Protein AF-A0A2E0LBB8-F1 (afdb_monomer)

Structure (mmCIF, N/CA/C/O backbone):
data_AF-A0A2E0LBB8-F1
#
_entry.id   AF-A0A2E0LBB8-F1
#
loop_
_atom_site.group_PDB
_atom_site.id
_atom_site.type_symbol
_atom_site.label_atom_id
_atom_site.label_alt_id
_atom_site.label_comp_id
_atom_site.label_asym_id
_atom_site.label_entity_id
_atom_site.label_seq_id
_atom_site.pdbx_PDB_ins_code
_atom_site.Cartn_x
_atom_site.Cartn_y
_atom_site.Cartn_z
_atom_site.occupancy
_atom_site.B_iso_or_equiv
_atom_site.auth_seq_id
_atom_site.auth_comp_id
_atom_site.auth_asym_id
_atom_site.auth_atom_id
_atom_site.pdbx_PDB_model_num
ATOM 1 N N . MET A 1 1 ? -30.501 -28.446 -10.537 1.00 73.19 1 MET A N 1
ATOM 2 C CA . MET A 1 1 ? -29.849 -28.606 -11.856 1.00 73.19 1 MET A CA 1
ATOM 3 C C . MET A 1 1 ? -30.154 -30.022 -12.283 1.00 73.19 1 MET A C 1
ATOM 5 O O . MET A 1 1 ? -29.964 -30.903 -11.451 1.00 73.19 1 MET A O 1
ATOM 9 N N . SER A 1 2 ? -30.719 -30.233 -13.470 1.00 83.50 2 SER A N 1
ATOM 10 C CA . SER A 1 2 ? -31.003 -31.599 -13.924 1.00 83.50 2 SER A CA 1
ATOM 11 C C . SER A 1 2 ? -29.688 -32.346 -14.205 1.00 83.50 2 SER A C 1
ATOM 13 O O . SER A 1 2 ? -28.678 -31.696 -14.499 1.00 83.50 2 SER A O 1
ATOM 15 N N . PRO A 1 3 ? -29.661 -33.687 -14.127 1.00 79.06 3 PRO A N 1
ATOM 16 C CA . PRO A 1 3 ? -28.480 -34.475 -14.491 1.00 79.06 3 PRO A CA 1
ATOM 17 C C . PRO A 1 3 ? -27.941 -34.145 -15.893 1.00 79.06 3 PRO A C 1
ATOM 19 O O . PRO A 1 3 ? -26.731 -34.090 -16.101 1.00 79.06 3 PRO A O 1
ATOM 22 N N . GLU A 1 4 ? -28.832 -33.829 -16.834 1.00 82.12 4 GLU A N 1
ATOM 23 C CA . GLU A 1 4 ? -28.487 -33.430 -18.204 1.00 82.12 4 GLU A CA 1
ATOM 24 C C . GLU A 1 4 ? -27.751 -32.083 -18.255 1.00 82.12 4 GLU A C 1
ATOM 26 O O . GLU A 1 4 ? -26.748 -31.957 -18.955 1.00 82.12 4 GLU A O 1
ATOM 31 N N . GLN A 1 5 ? -28.170 -31.100 -17.450 1.00 76.31 5 GLN A N 1
ATOM 32 C CA . GLN A 1 5 ? -27.482 -29.808 -17.332 1.00 76.31 5 GLN A CA 1
ATOM 33 C C . GLN A 1 5 ? -26.089 -29.948 -16.697 1.00 76.31 5 GLN A C 1
ATOM 35 O O . GLN A 1 5 ? -25.152 -29.265 -17.110 1.00 76.31 5 GLN A O 1
ATOM 40 N N . VAL A 1 6 ? -25.935 -30.846 -15.716 1.00 70.25 6 VAL A N 1
ATOM 41 C CA . VAL A 1 6 ? -24.634 -31.144 -15.088 1.00 70.25 6 VAL A CA 1
ATOM 42 C C . VAL A 1 6 ? -23.683 -31.751 -16.118 1.00 70.25 6 VAL A C 1
ATOM 44 O O . VAL A 1 6 ? -22.555 -31.285 -16.257 1.00 70.25 6 VAL A O 1
ATOM 47 N N . LEU A 1 7 ? -24.154 -32.736 -16.888 1.00 75.50 7 LEU A N 1
ATOM 48 C CA . LEU A 1 7 ? -23.384 -33.378 -17.954 1.00 75.50 7 LEU A CA 1
ATOM 49 C C . LEU A 1 7 ? -22.995 -32.399 -19.066 1.00 75.50 7 LEU A C 1
ATOM 51 O O . LEU A 1 7 ? -21.873 -32.461 -19.567 1.00 75.50 7 LEU A O 1
ATOM 55 N N . GLN A 1 8 ? -23.884 -31.479 -19.441 1.00 83.00 8 GLN A N 1
ATOM 56 C CA . GLN A 1 8 ? -23.586 -30.462 -20.449 1.00 83.00 8 GLN A CA 1
ATOM 57 C C . GLN A 1 8 ? -22.493 -29.494 -19.973 1.00 83.00 8 GLN A C 1
ATOM 59 O O . GLN A 1 8 ? -21.519 -29.272 -20.693 1.00 83.00 8 GLN A O 1
ATOM 64 N N . LEU A 1 9 ? -22.594 -28.992 -18.738 1.00 68.19 9 LEU A N 1
ATOM 65 C CA . LEU A 1 9 ? -21.569 -28.126 -18.142 1.00 68.19 9 LEU A CA 1
ATOM 66 C C . LEU A 1 9 ? -20.240 -28.859 -17.936 1.00 68.19 9 LEU A C 1
ATOM 68 O O . LEU A 1 9 ? -19.176 -28.273 -18.121 1.00 68.19 9 LEU A O 1
ATOM 72 N N . GLN A 1 10 ? -20.289 -30.150 -17.606 1.00 77.12 10 GLN A N 1
ATOM 73 C CA . GLN A 1 10 ? -19.104 -30.987 -17.445 1.00 77.12 10 GLN A CA 1
ATOM 74 C C . GLN A 1 10 ? -18.358 -31.161 -18.770 1.00 77.12 10 GLN A C 1
ATOM 76 O O . GLN A 1 10 ? -17.131 -31.089 -18.795 1.00 77.12 10 GLN A O 1
ATOM 81 N N . ARG A 1 11 ? -19.090 -31.322 -19.881 1.00 76.50 11 ARG A N 1
ATOM 82 C CA . ARG A 1 11 ? -18.505 -31.377 -21.228 1.00 76.50 11 ARG A CA 1
ATOM 83 C C . ARG A 1 11 ? -17.937 -30.030 -21.677 1.00 76.50 11 ARG A C 1
ATOM 85 O O . ARG A 1 11 ? -16.916 -30.018 -22.351 1.00 76.50 11 ARG A O 1
ATOM 92 N N . GLN A 1 12 ? -18.578 -28.917 -21.317 1.00 78.69 12 GLN A N 1
ATOM 93 C CA . GLN A 1 12 ? -18.161 -27.579 -21.757 1.00 78.69 12 GLN A CA 1
ATOM 94 C C . GLN A 1 12 ? -17.001 -26.991 -20.946 1.00 78.69 12 GLN A C 1
ATOM 96 O O . GLN A 1 12 ? -16.165 -26.286 -21.502 1.00 78.69 12 GLN A O 1
ATOM 101 N N . HIS A 1 13 ? -16.943 -27.263 -19.642 1.00 77.81 13 HIS A N 1
ATOM 102 C CA . HIS A 1 13 ? -16.038 -26.561 -18.724 1.00 77.81 13 HIS A CA 1
ATOM 103 C C . HIS A 1 13 ? -15.197 -27.498 -17.845 1.00 77.81 13 HIS A C 1
ATOM 105 O O . HIS A 1 13 ? -14.387 -27.039 -17.039 1.00 77.81 13 HIS A O 1
ATOM 111 N N . GLY A 1 14 ? -15.362 -28.813 -18.002 1.00 74.31 14 GLY A N 1
ATOM 112 C CA . GLY A 1 14 ? -14.612 -29.825 -17.269 1.00 74.31 14 GLY A CA 1
ATOM 113 C C . GLY A 1 14 ? -15.113 -30.070 -15.842 1.00 74.31 14 GLY A C 1
ATOM 114 O O . GLY A 1 14 ? -15.849 -29.285 -15.238 1.00 74.31 14 GLY A O 1
ATOM 115 N N . ASN A 1 15 ? -14.680 -31.197 -15.271 1.00 71.69 15 ASN A N 1
ATOM 116 C CA . ASN A 1 15 ? -15.158 -31.689 -13.973 1.00 71.69 15 ASN A CA 1
ATOM 117 C C . ASN A 1 15 ? -14.878 -30.714 -12.818 1.00 71.69 15 ASN A C 1
ATOM 119 O O . ASN A 1 15 ? -15.678 -30.621 -11.892 1.00 71.69 15 ASN A O 1
ATOM 123 N N . GLN A 1 16 ? -13.768 -29.969 -12.869 1.00 60.62 16 GLN A N 1
ATOM 124 C CA . GLN A 1 16 ? -13.381 -29.032 -11.805 1.00 60.62 16 GLN A CA 1
ATOM 125 C C . GLN A 1 16 ? -14.339 -27.838 -11.695 1.00 60.62 16 GLN A C 1
ATOM 127 O O . GLN A 1 16 ? -14.669 -27.416 -10.588 1.00 60.62 16 GLN A O 1
ATOM 132 N N . PHE A 1 17 ? -14.851 -27.343 -12.825 1.00 71.50 17 PHE A N 1
ATOM 133 C CA . PHE A 1 17 ? -15.840 -26.265 -12.860 1.00 71.50 17 PHE A CA 1
ATOM 134 C C . PHE A 1 17 ? -17.205 -26.716 -12.324 1.00 71.50 17 PHE A C 1
ATOM 136 O O . PHE A 1 17 ? -17.860 -26.012 -11.560 1.00 71.50 17 PHE A O 1
ATOM 143 N N . VAL A 1 18 ? -17.629 -27.934 -12.665 1.00 68.50 18 VAL A N 1
ATOM 144 C CA . VAL A 1 18 ? -18.885 -28.495 -12.144 1.00 68.50 18 VAL A CA 1
ATOM 145 C C . VAL A 1 18 ? -18.787 -28.773 -10.644 1.00 68.50 18 VAL A C 1
ATOM 147 O O . VAL A 1 18 ? -19.719 -28.476 -9.898 1.00 68.50 18 VAL A O 1
ATOM 150 N N . LEU A 1 19 ? -17.641 -29.270 -10.170 1.00 60.59 19 LEU A N 1
ATOM 151 C CA . LEU A 1 19 ? -17.396 -29.489 -8.744 1.00 60.59 19 LEU A CA 1
ATOM 152 C C . LEU A 1 19 ? -17.356 -28.179 -7.945 1.00 60.59 19 LEU A C 1
ATOM 154 O O . LEU A 1 19 ? -17.833 -28.164 -6.810 1.00 60.59 19 LEU A O 1
ATOM 158 N N . SER A 1 20 ? -16.845 -27.078 -8.507 1.00 60.09 20 SER A N 1
ATOM 159 C CA . SER A 1 20 ? -16.871 -25.772 -7.834 1.00 60.09 20 SER A CA 1
ATOM 160 C C . SER A 1 20 ? -18.289 -25.191 -7.751 1.00 60.09 20 SER A C 1
ATOM 162 O O . SER A 1 20 ? -18.678 -24.689 -6.697 1.00 60.09 20 SER A O 1
ATOM 164 N N . LEU A 1 21 ? -19.106 -25.357 -8.798 1.00 63.38 21 LEU A N 1
ATOM 165 C CA . LEU A 1 21 ? -20.528 -24.984 -8.816 1.00 63.38 21 LEU A CA 1
ATOM 166 C C . LEU A 1 21 ? -21.380 -25.799 -7.836 1.00 63.38 21 LEU A C 1
ATOM 168 O O . LEU A 1 21 ? -22.283 -25.256 -7.196 1.00 63.38 21 LEU A O 1
ATOM 172 N N . LEU A 1 22 ? -21.100 -27.097 -7.704 1.00 57.78 22 LEU A N 1
ATOM 173 C CA . LEU A 1 22 ? -21.792 -27.963 -6.750 1.00 57.78 22 LEU A CA 1
ATOM 174 C C . LEU A 1 22 ? -21.370 -27.651 -5.309 1.00 57.78 22 LEU A C 1
ATOM 176 O O . LEU A 1 22 ? -22.244 -27.502 -4.460 1.00 57.78 22 LEU A O 1
ATOM 180 N N . LYS A 1 23 ? -20.073 -27.420 -5.047 1.00 56.09 23 LYS A N 1
ATOM 181 C CA . LYS A 1 23 ? -19.582 -26.949 -3.736 1.00 56.09 23 LYS A CA 1
ATOM 182 C C . LYS A 1 23 ? -20.176 -25.596 -3.335 1.00 56.09 23 LYS A C 1
ATOM 184 O O . LYS A 1 23 ? -20.496 -25.406 -2.166 1.00 56.09 23 LYS A O 1
ATOM 189 N N . ALA A 1 24 ? -20.385 -24.689 -4.290 1.00 53.34 24 ALA A N 1
ATOM 190 C CA . ALA A 1 24 ? -21.048 -23.407 -4.043 1.00 53.34 24 ALA A CA 1
ATOM 191 C C . ALA A 1 24 ? -22.539 -23.549 -3.676 1.00 53.34 24 ALA A C 1
ATOM 193 O O . ALA A 1 24 ? -23.102 -22.644 -3.067 1.00 53.34 24 ALA A O 1
ATOM 194 N N . ARG A 1 25 ? -23.185 -24.671 -4.028 1.00 50.31 25 ARG A N 1
ATOM 195 C CA . ARG A 1 25 ? -24.607 -24.937 -3.740 1.00 50.31 25 ARG A CA 1
ATOM 196 C C . ARG A 1 25 ? -24.852 -25.832 -2.530 1.00 50.31 25 ARG A C 1
ATOM 198 O O . ARG A 1 25 ? -25.907 -25.713 -1.920 1.00 50.31 25 ARG A O 1
ATOM 205 N N . THR A 1 26 ? -23.923 -26.725 -2.195 1.00 41.16 26 THR A N 1
ATOM 206 C CA . THR A 1 26 ? -24.037 -27.620 -1.029 1.00 41.16 26 THR A CA 1
ATOM 207 C C . THR A 1 26 ? -23.347 -27.074 0.214 1.00 41.16 26 THR A C 1
ATOM 209 O O . THR A 1 26 ? -23.366 -27.727 1.254 1.00 41.16 26 THR A O 1
ATOM 212 N N . GLY A 1 27 ? -22.743 -25.886 0.135 1.00 36.19 27 GLY A N 1
ATOM 213 C CA . GLY A 1 27 ? -22.460 -25.108 1.328 1.00 36.19 27 GLY A CA 1
ATOM 214 C C . GLY A 1 27 ? -23.787 -24.802 2.008 1.00 36.19 27 GLY A C 1
ATOM 215 O O . GLY A 1 27 ? -24.509 -23.910 1.566 1.00 36.19 27 GLY A O 1
ATOM 216 N N . SER A 1 28 ? -24.119 -25.559 3.059 1.00 34.47 28 SER A N 1
ATOM 217 C CA . SER A 1 28 ? -25.086 -25.131 4.066 1.00 34.47 28 SER A CA 1
ATOM 218 C C . SER A 1 28 ? -24.887 -23.643 4.295 1.00 34.47 28 SER A C 1
ATOM 220 O O . SER A 1 28 ? -23.742 -23.198 4.413 1.00 34.47 28 SER A O 1
ATOM 222 N N . ALA A 1 29 ? -25.982 -22.888 4.337 1.00 35.53 29 ALA A N 1
ATOM 223 C CA . ALA A 1 29 ? -25.990 -21.511 4.792 1.00 35.53 29 ALA A CA 1
ATOM 224 C C . ALA A 1 29 ? -25.504 -21.465 6.252 1.00 35.53 29 ALA A C 1
ATOM 226 O O . ALA A 1 29 ? -26.281 -21.314 7.186 1.00 35.53 29 ALA A O 1
ATOM 227 N N . SER A 1 30 ? -24.196 -21.624 6.454 1.00 33.22 30 SER A N 1
ATOM 228 C CA . SER A 1 30 ? -23.473 -20.920 7.488 1.00 33.22 30 SER A 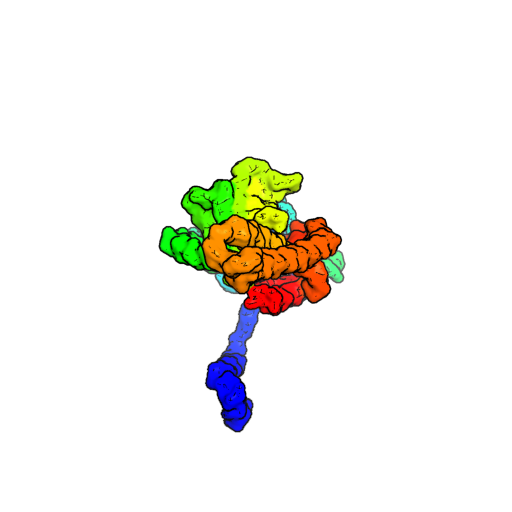CA 1
ATOM 229 C C . SER A 1 30 ? -23.852 -19.474 7.242 1.00 33.22 30 SER A C 1
ATOM 231 O O . SER A 1 30 ? -23.527 -18.923 6.185 1.00 33.22 30 SER A O 1
ATOM 233 N N . ALA A 1 31 ? -24.671 -18.912 8.130 1.00 35.41 31 ALA A N 1
ATOM 234 C CA . ALA A 1 31 ? -24.869 -17.479 8.171 1.00 35.41 31 ALA A CA 1
ATOM 235 C C . ALA A 1 31 ? -23.471 -16.880 8.040 1.00 35.41 31 ALA A C 1
ATOM 237 O O . ALA A 1 31 ? -22.622 -17.170 8.879 1.00 35.41 31 ALA A O 1
ATOM 238 N N . ILE A 1 32 ? -23.201 -16.171 6.937 1.00 40.53 32 ILE A N 1
ATOM 239 C CA . ILE A 1 32 ? -21.920 -15.496 6.741 1.00 40.53 32 ILE A CA 1
ATOM 240 C C . ILE A 1 32 ? -21.750 -14.672 8.007 1.00 40.53 32 ILE A C 1
ATOM 242 O O . ILE A 1 32 ? -22.524 -13.737 8.224 1.00 40.53 32 ILE A O 1
ATOM 246 N N . GLN A 1 33 ? -20.846 -15.102 8.886 1.00 50.72 33 GLN A N 1
ATOM 247 C CA . GLN A 1 33 ? -20.653 -14.483 10.182 1.00 50.72 33 GLN A CA 1
ATOM 248 C C . GLN A 1 33 ? -20.026 -13.130 9.866 1.00 50.72 33 GLN A C 1
ATOM 250 O O . GLN A 1 33 ? -18.834 -13.029 9.590 1.00 50.72 33 GLN A O 1
ATOM 255 N N . ARG A 1 34 ? -20.889 -12.123 9.714 1.00 64.69 34 ARG A N 1
ATOM 256 C CA . ARG A 1 34 ? -20.492 -10.746 9.441 1.00 64.69 34 ARG A CA 1
ATOM 257 C C . ARG A 1 34 ? -19.694 -10.269 10.642 1.00 64.69 34 ARG A C 1
ATOM 259 O O . ARG A 1 34 ? -20.116 -10.526 11.766 1.00 64.69 34 ARG A O 1
ATOM 266 N N . ASP A 1 35 ? -18.591 -9.576 10.412 1.00 85.19 35 ASP A N 1
ATOM 267 C CA . ASP A 1 35 ? -17.815 -8.988 11.505 1.00 85.19 35 ASP A CA 1
ATOM 268 C C . ASP A 1 35 ? -18.673 -7.943 12.244 1.00 85.19 35 ASP A C 1
ATOM 270 O O . ASP A 1 35 ? -19.617 -7.384 11.662 1.00 85.19 35 ASP A O 1
ATOM 274 N N . ALA A 1 36 ? -18.380 -7.673 13.520 1.00 92.88 36 ALA A N 1
ATOM 275 C CA . ALA A 1 36 ? -19.178 -6.750 14.330 1.00 92.88 36 ALA A CA 1
ATOM 276 C C . ALA A 1 36 ? -19.346 -5.369 13.668 1.00 92.88 36 ALA A C 1
ATOM 278 O O . ALA A 1 36 ? -20.425 -4.778 13.764 1.00 92.88 36 ALA A O 1
ATOM 279 N N . LEU A 1 37 ? -18.344 -4.882 12.927 1.00 95.00 37 LEU A N 1
ATOM 280 C CA . LEU A 1 37 ? -18.441 -3.666 12.123 1.00 95.00 37 LEU A CA 1
ATOM 281 C C . LEU A 1 37 ? -19.622 -3.723 11.149 1.00 95.00 37 LEU A C 1
ATOM 283 O O . LEU A 1 37 ? -20.430 -2.798 11.102 1.00 95.00 37 LEU A O 1
ATOM 287 N N . GLU A 1 38 ? -19.754 -4.797 10.373 1.00 94.19 38 GLU A N 1
ATOM 288 C CA . GLU A 1 38 ? -20.809 -4.937 9.365 1.00 94.19 38 GLU A CA 1
ATOM 289 C C . GLU A 1 38 ? -22.192 -5.158 9.971 1.00 94.19 38 GLU A C 1
ATOM 291 O O . GLU A 1 38 ? -23.188 -4.744 9.377 1.00 94.19 38 GLU A O 1
ATOM 296 N N . GLN A 1 39 ? -22.259 -5.799 11.138 1.00 94.31 39 GLN A N 1
ATOM 297 C CA . GLN A 1 39 ? -23.512 -6.004 11.865 1.00 94.31 39 GLN A CA 1
ATOM 298 C C . GLN A 1 39 ? -24.047 -4.703 12.472 1.00 94.31 39 GLN A C 1
ATOM 300 O O . GLN A 1 39 ? -25.258 -4.507 12.530 1.00 94.31 39 GLN A O 1
ATOM 305 N N . ASN A 1 40 ? -23.150 -3.808 12.892 1.00 95.25 40 ASN A N 1
ATOM 306 C CA . ASN A 1 40 ? -23.499 -2.592 13.629 1.00 95.25 40 ASN A CA 1
ATOM 307 C C . ASN A 1 40 ? -23.422 -1.321 12.775 1.00 95.25 40 ASN A C 1
ATOM 309 O O . ASN A 1 40 ? -23.647 -0.223 13.280 1.00 95.25 40 ASN A O 1
ATOM 313 N N . THR A 1 41 ? -23.121 -1.434 11.480 1.00 95.50 41 THR A N 1
ATOM 314 C CA . THR A 1 41 ? -23.087 -0.288 10.565 1.00 95.50 41 THR A CA 1
ATOM 315 C C . THR A 1 41 ? -23.776 -0.584 9.240 1.00 95.50 41 THR A C 1
ATOM 317 O O . THR A 1 41 ? -23.813 -1.706 8.734 1.00 95.50 41 THR A O 1
ATOM 320 N N . THR A 1 42 ? -24.293 0.466 8.624 1.00 94.81 42 THR A N 1
ATOM 321 C CA . THR A 1 42 ? -24.738 0.485 7.234 1.00 94.81 42 THR A CA 1
ATOM 322 C C . THR A 1 42 ? -23.553 0.713 6.295 1.00 94.81 42 THR A C 1
ATOM 324 O O . THR A 1 42 ? -22.510 1.252 6.674 1.00 94.81 42 THR A O 1
ATOM 327 N N . GLN A 1 43 ? -23.722 0.378 5.013 1.00 94.38 43 GLN A N 1
ATOM 328 C CA . GLN A 1 43 ? -22.699 0.678 4.006 1.00 94.38 43 GLN A CA 1
ATOM 329 C C . GLN A 1 43 ? -22.429 2.188 3.878 1.00 94.38 43 GLN A C 1
ATOM 331 O O . GLN A 1 43 ? -21.293 2.591 3.634 1.00 94.38 43 GLN A O 1
ATOM 336 N N . ALA A 1 44 ? -23.456 3.027 4.047 1.00 94.25 44 ALA A N 1
ATOM 337 C CA . ALA A 1 44 ? -23.323 4.480 3.966 1.00 94.25 44 ALA A CA 1
ATOM 338 C C . ALA A 1 44 ? -22.470 5.048 5.111 1.00 94.25 44 ALA A C 1
ATOM 340 O O . ALA A 1 44 ? -21.682 5.965 4.888 1.00 94.25 44 ALA A O 1
ATOM 341 N N . GLU A 1 45 ? -22.586 4.487 6.317 1.00 95.38 45 GLU A N 1
ATOM 342 C CA . GLU A 1 45 ? -21.723 4.833 7.451 1.00 95.38 45 GLU A CA 1
ATOM 343 C C . GLU A 1 45 ? -20.286 4.370 7.209 1.00 95.38 45 GLU A C 1
ATOM 345 O O . GLU A 1 45 ? -19.361 5.169 7.333 1.00 95.38 45 GLU A O 1
ATOM 350 N N . ARG A 1 46 ? -20.085 3.127 6.750 1.00 96.50 46 ARG A N 1
ATOM 351 C CA . ARG A 1 46 ? -18.744 2.610 6.420 1.00 96.50 46 ARG A CA 1
ATOM 352 C C . ARG A 1 46 ? -18.028 3.426 5.344 1.00 96.50 46 ARG A C 1
ATOM 354 O O . ARG A 1 46 ? -16.823 3.653 5.446 1.00 96.50 46 ARG A O 1
ATOM 361 N N . LYS A 1 47 ? -18.760 3.947 4.351 1.00 95.50 47 LYS A N 1
ATOM 362 C CA . LYS A 1 47 ? -18.214 4.860 3.327 1.00 95.50 47 LYS A CA 1
ATOM 363 C C . LYS A 1 47 ? -17.672 6.179 3.912 1.00 95.50 47 LYS A C 1
ATOM 365 O O . LYS A 1 47 ? -16.919 6.867 3.228 1.00 95.50 47 LYS A O 1
ATOM 370 N N . LYS A 1 48 ? -18.025 6.545 5.150 1.00 95.25 48 LYS A N 1
ATOM 371 C CA . LYS A 1 48 ? -17.514 7.739 5.852 1.00 95.25 48 LYS A CA 1
ATOM 372 C C . LYS A 1 48 ? -16.345 7.439 6.790 1.00 95.25 48 LYS A C 1
ATOM 374 O O . LYS A 1 48 ? -15.674 8.377 7.203 1.00 95.25 48 LYS A O 1
ATOM 379 N N . LEU A 1 49 ? -16.105 6.168 7.121 1.00 96.75 49 LEU A N 1
ATOM 380 C CA . LEU A 1 49 ? -14.999 5.781 7.992 1.00 96.75 49 LEU A CA 1
ATOM 381 C C . LEU A 1 49 ? -13.651 6.005 7.299 1.00 96.75 49 LEU A C 1
ATOM 383 O O . LEU A 1 49 ? -13.513 5.749 6.093 1.00 96.75 49 LEU A O 1
ATOM 387 N N . GLN A 1 50 ? -12.681 6.458 8.089 1.00 96.19 50 GLN A N 1
ATOM 388 C CA . GLN A 1 50 ? -11.281 6.624 7.715 1.00 96.19 50 GLN A CA 1
ATOM 389 C C . GLN A 1 50 ? -10.377 5.763 8.601 1.00 96.19 50 GLN A C 1
ATOM 391 O O . GLN A 1 50 ? -10.672 5.526 9.765 1.00 96.19 50 GLN A O 1
ATOM 396 N N . ILE A 1 51 ? -9.256 5.307 8.065 1.00 94.06 51 ILE A N 1
ATOM 397 C CA . ILE A 1 51 ? -8.248 4.528 8.773 1.00 94.06 51 ILE A CA 1
ATOM 398 C C . ILE A 1 51 ? -7.174 5.486 9.279 1.00 94.06 51 ILE A C 1
ATOM 400 O O . ILE A 1 51 ? -6.650 6.314 8.531 1.00 94.06 51 ILE A O 1
ATOM 404 N N . ALA A 1 52 ? -6.841 5.369 10.559 1.00 91.50 52 ALA A N 1
ATOM 405 C CA . ALA A 1 52 ? -5.780 6.123 11.212 1.00 91.50 52 ALA A CA 1
ATOM 406 C C . ALA A 1 52 ? -4.403 5.473 10.978 1.00 91.50 52 ALA A C 1
ATOM 408 O O . ALA A 1 52 ? -3.681 5.168 11.925 1.00 91.50 52 ALA A O 1
ATOM 409 N N . SER A 1 53 ? -4.045 5.248 9.711 1.00 77.44 53 SER A N 1
ATOM 410 C CA . SER A 1 53 ? -2.821 4.541 9.297 1.00 77.44 53 SER A CA 1
ATOM 411 C C . SER A 1 53 ? -1.534 5.195 9.817 1.00 77.44 53 SER A C 1
ATOM 413 O O . SER A 1 53 ? -0.598 4.498 10.198 1.00 77.44 53 SER A O 1
ATOM 415 N N . LEU A 1 54 ? -1.521 6.527 9.914 1.00 75.12 54 LEU A N 1
ATOM 416 C CA . LEU A 1 54 ? -0.389 7.328 10.398 1.00 75.12 54 LEU A CA 1
ATOM 417 C C . LEU A 1 54 ? -0.536 7.822 11.848 1.00 75.12 54 LEU A C 1
ATOM 419 O O . LEU A 1 54 ? 0.272 8.632 12.303 1.00 75.12 54 LEU A O 1
ATOM 423 N N . ALA A 1 55 ? -1.567 7.397 12.586 1.00 81.19 55 ALA A N 1
ATOM 424 C CA . ALA A 1 55 ? -1.682 7.780 13.991 1.00 81.19 55 ALA A CA 1
ATOM 425 C C . ALA A 1 55 ? -0.627 7.042 14.821 1.00 81.19 55 ALA A C 1
ATOM 427 O O . ALA A 1 55 ? -0.644 5.817 14.910 1.00 81.19 55 ALA A O 1
ATOM 428 N N . SER A 1 56 ? 0.273 7.791 15.457 1.00 78.75 56 SER A N 1
ATOM 429 C CA . SER A 1 56 ? 1.258 7.212 16.366 1.00 78.75 56 SER A CA 1
ATOM 430 C C . SER A 1 56 ? 0.613 6.947 17.723 1.00 78.75 56 SER A C 1
ATOM 432 O O . SER A 1 56 ? 0.278 7.877 18.458 1.00 78.75 56 SER A O 1
ATOM 434 N N . VAL A 1 57 ? 0.430 5.668 18.043 1.00 84.25 57 VAL A N 1
ATOM 435 C CA . VAL A 1 57 ? 0.064 5.223 19.390 1.00 84.25 57 VAL A CA 1
ATOM 436 C C . VAL A 1 57 ? 1.331 4.706 20.052 1.00 84.25 57 VAL A C 1
ATOM 438 O O . VAL A 1 57 ? 1.956 3.770 19.548 1.00 84.25 57 VAL A O 1
ATOM 441 N N . GLY A 1 58 ? 1.723 5.335 21.161 1.00 82.69 58 GLY A N 1
ATOM 442 C CA . GLY A 1 58 ? 2.921 4.955 21.903 1.00 82.69 58 GLY A CA 1
ATOM 443 C C . GLY A 1 58 ? 2.870 3.491 22.341 1.00 82.69 58 GLY A C 1
ATOM 444 O O . GLY A 1 58 ? 1.825 2.996 22.772 1.00 82.69 58 GLY A O 1
ATOM 445 N N . VAL A 1 59 ? 4.000 2.793 22.221 1.00 84.31 59 VAL A N 1
ATOM 446 C CA . VAL A 1 59 ? 4.130 1.408 22.687 1.00 84.31 59 VAL A CA 1
ATOM 447 C C . VAL A 1 59 ? 3.888 1.356 24.193 1.00 84.31 59 VAL A C 1
ATOM 449 O O . VAL A 1 59 ? 4.426 2.167 24.944 1.00 84.31 59 VAL A O 1
ATOM 452 N N . LYS A 1 60 ? 3.082 0.385 24.627 1.00 87.31 60 LYS A N 1
ATOM 453 C CA . LYS A 1 60 ? 2.747 0.184 26.035 1.00 87.31 60 LYS A CA 1
ATOM 454 C C . LYS A 1 60 ? 3.659 -0.838 26.677 1.00 87.31 60 LYS A C 1
ATOM 456 O O . LYS A 1 60 ? 3.835 -1.944 26.164 1.00 87.31 60 LYS A O 1
ATOM 461 N N . THR A 1 61 ? 4.198 -0.482 27.833 1.00 87.94 61 THR A N 1
ATOM 462 C CA . THR A 1 61 ? 4.921 -1.409 28.697 1.00 87.94 61 THR A CA 1
ATOM 463 C C . THR A 1 61 ? 3.979 -2.481 29.249 1.00 87.94 61 THR A C 1
ATOM 465 O O . THR A 1 61 ? 2.757 -2.310 29.325 1.00 87.94 61 THR A O 1
ATOM 468 N N . ALA A 1 62 ? 4.551 -3.609 29.675 1.00 87.19 62 ALA A N 1
ATOM 469 C CA . ALA A 1 62 ? 3.781 -4.677 30.306 1.00 87.19 62 ALA A CA 1
ATOM 470 C C . ALA A 1 62 ? 3.059 -4.198 31.579 1.00 87.19 62 ALA A C 1
ATOM 472 O O . ALA A 1 62 ? 1.946 -4.650 31.852 1.00 87.19 62 ALA A O 1
ATOM 473 N N . ASP A 1 63 ? 3.661 -3.272 32.330 1.00 90.56 63 ASP A N 1
ATOM 474 C CA . ASP A 1 63 ? 3.072 -2.715 33.547 1.00 90.56 63 ASP A CA 1
ATOM 475 C C . ASP A 1 63 ? 1.933 -1.737 33.252 1.00 90.56 63 ASP A C 1
ATOM 477 O O . ASP A 1 63 ? 0.905 -1.803 33.925 1.00 90.56 63 ASP A O 1
ATOM 481 N N . GLU A 1 64 ? 2.043 -0.906 32.210 1.00 91.06 64 GLU A N 1
ATOM 482 C CA . GLU A 1 64 ? 0.926 -0.064 31.752 1.00 91.06 64 GLU A CA 1
ATOM 483 C C . GLU A 1 64 ? -0.264 -0.915 31.299 1.00 91.06 64 GLU A C 1
ATOM 485 O O . GLU A 1 64 ? -1.393 -0.681 31.731 1.00 91.06 64 GLU A O 1
ATOM 490 N N . LEU A 1 65 ? -0.019 -1.956 30.490 1.00 90.56 65 LEU A N 1
ATOM 491 C CA . LEU A 1 65 ? -1.075 -2.892 30.093 1.00 90.56 65 LEU A CA 1
ATOM 492 C C . LEU A 1 65 ? -1.669 -3.595 31.317 1.00 90.56 65 LEU A C 1
ATOM 494 O O . LEU A 1 65 ? -2.882 -3.733 31.433 1.00 90.56 65 LEU A O 1
ATOM 498 N N . LYS A 1 66 ? -0.838 -4.010 32.275 1.00 92.50 66 LYS A N 1
ATOM 499 C CA . LYS A 1 66 ? -1.310 -4.635 33.512 1.00 92.50 66 LYS A CA 1
ATOM 500 C C . LYS A 1 66 ? -2.171 -3.689 34.340 1.00 92.50 66 LYS A C 1
ATOM 502 O O . LYS A 1 66 ? -3.172 -4.150 34.882 1.00 92.50 66 LYS A O 1
ATOM 507 N N . ALA A 1 67 ? -1.814 -2.411 34.432 1.00 91.44 67 ALA A N 1
ATOM 508 C CA . ALA A 1 67 ? -2.618 -1.408 35.116 1.00 91.44 67 ALA A CA 1
ATOM 509 C C . ALA A 1 67 ? -3.992 -1.264 34.443 1.00 91.44 67 ALA A C 1
ATOM 511 O O . ALA A 1 67 ? -5.006 -1.419 35.115 1.00 91.44 67 ALA A O 1
ATOM 512 N N . MET A 1 68 ? -4.036 -1.098 33.117 1.00 91.69 68 MET A N 1
ATOM 513 C CA . MET A 1 68 ? -5.291 -0.946 32.365 1.00 91.69 68 MET A CA 1
ATOM 514 C C . MET A 1 68 ? -6.196 -2.182 32.430 1.00 91.69 68 MET A C 1
ATOM 516 O O . MET A 1 68 ? -7.407 -2.064 32.585 1.00 91.69 68 MET A O 1
ATOM 520 N N . PHE A 1 69 ? -5.626 -3.383 32.300 1.00 93.62 69 PHE A N 1
ATOM 521 C CA . PHE A 1 69 ? -6.400 -4.625 32.191 1.00 93.62 69 PHE A CA 1
ATOM 522 C C . PHE A 1 69 ? -6.744 -5.265 33.540 1.00 93.62 69 PHE A C 1
ATOM 524 O O . PHE A 1 69 ? -7.579 -6.167 33.585 1.00 93.62 69 PHE A O 1
ATOM 531 N N . LYS A 1 70 ? -6.127 -4.818 34.641 1.00 90.38 70 LYS A N 1
ATOM 532 C CA . LYS A 1 70 ? -6.505 -5.230 36.003 1.00 90.38 70 LYS A CA 1
ATOM 533 C C . LYS A 1 70 ? -7.346 -4.195 36.740 1.00 90.38 70 LYS A C 1
ATOM 535 O O . LYS A 1 70 ? -7.844 -4.511 37.823 1.00 90.38 70 LYS A O 1
ATOM 540 N N . ASP A 1 71 ? -7.510 -2.999 36.180 1.00 87.19 71 ASP A N 1
ATOM 541 C CA . ASP A 1 71 ? -8.391 -1.996 36.755 1.00 87.19 71 ASP A CA 1
ATOM 542 C C . ASP A 1 71 ? -9.849 -2.478 36.715 1.00 87.19 71 ASP A C 1
ATOM 544 O O . ASP A 1 71 ? -10.375 -2.910 35.683 1.00 87.19 71 ASP A O 1
ATOM 548 N N . LYS A 1 72 ? -10.493 -2.429 37.882 1.00 86.31 72 LYS A N 1
ATOM 549 C CA . LYS A 1 72 ? -11.904 -2.779 38.069 1.00 86.31 72 LYS A CA 1
ATOM 550 C C . LYS A 1 72 ? -12.816 -1.562 37.963 1.00 86.31 72 LYS A C 1
ATOM 552 O O . LYS A 1 72 ? -14.028 -1.745 37.876 1.00 86.31 72 LYS A O 1
ATOM 557 N N . ALA A 1 73 ? -12.264 -0.349 37.994 1.00 88.31 73 ALA A N 1
ATOM 558 C CA . ALA A 1 73 ? -13.030 0.852 37.729 1.00 88.31 73 ALA A CA 1
ATOM 559 C C . ALA A 1 73 ? -13.581 0.792 36.302 1.00 88.31 73 ALA A C 1
ATOM 561 O O . ALA A 1 73 ? -12.896 0.387 35.355 1.00 88.31 73 ALA A O 1
ATOM 562 N N . GLU A 1 74 ? -14.845 1.177 36.161 1.00 85.12 74 GLU A N 1
ATOM 563 C CA . GLU A 1 74 ? -15.486 1.258 34.860 1.00 85.12 74 GLU A CA 1
ATOM 564 C C . GLU A 1 74 ? -14.875 2.412 34.058 1.00 85.12 74 GLU A C 1
ATOM 566 O O . GLU A 1 74 ? -14.854 3.565 34.502 1.00 85.12 74 GLU A O 1
ATOM 571 N N . ALA A 1 75 ? -14.365 2.095 32.869 1.00 86.62 75 ALA A N 1
ATOM 572 C CA . ALA A 1 75 ? -13.807 3.083 31.959 1.00 86.62 75 ALA A CA 1
ATOM 573 C C . ALA A 1 75 ? -14.900 4.054 31.481 1.00 86.62 75 ALA A C 1
ATOM 575 O O . ALA A 1 75 ? -15.884 3.652 30.855 1.00 86.62 75 ALA A O 1
ATOM 576 N N . ARG A 1 76 ? -14.714 5.352 31.737 1.00 88.31 76 ARG A N 1
ATOM 577 C CA . ARG A 1 76 ? -15.640 6.404 31.295 1.00 88.31 76 ARG A CA 1
ATOM 578 C C . ARG A 1 76 ? -15.326 6.818 29.861 1.00 88.31 76 ARG A C 1
ATOM 580 O O . ARG A 1 76 ? -14.497 7.695 29.630 1.00 88.31 76 ARG A O 1
ATOM 587 N N . LEU A 1 77 ? -15.990 6.182 28.902 1.00 90.38 77 LEU A N 1
ATOM 588 C CA . LEU A 1 77 ? -15.845 6.504 27.484 1.00 90.38 77 LEU A CA 1
ATOM 589 C C . LEU A 1 77 ? -16.782 7.650 27.065 1.00 90.38 77 LEU A C 1
ATOM 591 O O . LEU A 1 77 ? -17.935 7.680 27.488 1.00 90.38 77 LEU A O 1
ATOM 595 N N . PRO A 1 78 ? -16.345 8.561 26.178 1.00 89.88 78 PRO A N 1
ATOM 596 C CA . PRO A 1 78 ? -17.189 9.628 25.638 1.00 89.88 78 PRO A CA 1
ATOM 597 C C . PRO A 1 78 ? -18.067 9.140 24.464 1.00 89.88 78 PRO A C 1
ATOM 599 O O . PRO A 1 78 ? -18.191 9.832 23.447 1.00 89.88 78 PRO A O 1
ATOM 602 N N . VAL A 1 79 ? -18.650 7.942 24.583 1.00 92.62 79 VAL A N 1
ATOM 603 C CA . VAL A 1 79 ? -19.541 7.306 23.593 1.00 92.62 79 VAL A CA 1
ATOM 604 C C . VAL A 1 79 ? -20.831 6.843 24.269 1.00 92.62 79 VAL A C 1
ATOM 606 O O . VAL A 1 79 ? -20.840 6.618 25.476 1.00 92.62 79 VAL A O 1
ATOM 609 N N . ASP A 1 80 ? -21.908 6.699 23.500 1.00 93.50 80 ASP A N 1
ATOM 610 C CA . ASP A 1 80 ? -23.215 6.284 24.022 1.00 93.50 80 ASP A CA 1
ATOM 611 C C . ASP A 1 80 ? -23.325 4.760 24.169 1.00 93.50 80 ASP A C 1
ATOM 613 O O . ASP A 1 80 ? -24.105 4.273 24.981 1.00 93.50 80 ASP A O 1
ATOM 617 N N . ASP A 1 81 ? -22.558 4.007 23.374 1.00 94.12 81 ASP A N 1
ATOM 618 C CA . ASP A 1 81 ? -22.597 2.545 23.345 1.00 94.12 81 ASP A CA 1
ATOM 619 C C . ASP A 1 81 ? -21.238 1.932 22.960 1.00 94.12 81 ASP A C 1
ATOM 621 O O . ASP A 1 81 ? -20.458 2.528 22.204 1.00 94.12 81 ASP A O 1
ATOM 625 N N . VAL A 1 82 ? -20.967 0.728 23.473 1.00 96.50 82 VAL A N 1
ATOM 626 C CA . VAL A 1 82 ? -19.765 -0.062 23.177 1.00 96.50 82 VAL A CA 1
ATOM 627 C C . VAL A 1 82 ? -20.166 -1.482 22.800 1.00 96.50 82 VAL A C 1
ATOM 629 O O . VAL A 1 82 ? -20.672 -2.232 23.632 1.00 96.50 82 VAL A O 1
ATOM 632 N N . VAL A 1 83 ? -19.849 -1.877 21.571 1.00 97.00 83 VAL A N 1
ATOM 633 C CA . VAL A 1 83 ? -20.101 -3.221 21.052 1.00 97.00 83 VAL A CA 1
ATOM 634 C C . VAL A 1 83 ? -18.788 -3.980 20.934 1.00 97.00 83 VAL A C 1
ATOM 636 O O . VAL A 1 83 ? -17.818 -3.475 20.372 1.00 97.00 83 VAL A O 1
ATOM 639 N N . PHE A 1 84 ? -18.769 -5.209 21.439 1.00 96.75 84 PHE A N 1
ATOM 640 C CA . PHE A 1 84 ? -17.649 -6.129 21.280 1.00 96.75 84 PHE A CA 1
ATOM 641 C C . PHE A 1 84 ? -17.994 -7.206 20.263 1.00 96.75 84 PHE A C 1
ATOM 643 O O . PHE A 1 84 ? -19.111 -7.726 20.258 1.00 96.75 84 PHE A O 1
ATOM 650 N N . ASP A 1 85 ? -17.015 -7.582 19.447 1.00 93.94 85 ASP A N 1
ATOM 651 C CA . ASP A 1 85 ? -17.104 -8.819 18.690 1.00 93.94 85 ASP A CA 1
ATOM 652 C C . ASP A 1 85 ? -17.239 -10.020 19.638 1.00 93.94 85 ASP A C 1
ATOM 654 O O . ASP A 1 85 ? -16.609 -10.083 20.699 1.00 93.94 85 ASP A O 1
ATOM 658 N N . SER A 1 86 ? -18.067 -10.984 19.235 1.00 92.44 86 SER A N 1
ATOM 659 C CA . SER A 1 86 ? -18.360 -12.202 19.993 1.00 92.44 86 SER A CA 1
ATOM 660 C C . SER A 1 86 ? -17.127 -13.036 20.360 1.00 92.44 86 SER A C 1
ATOM 662 O O . SER A 1 86 ? -17.183 -13.805 21.318 1.00 92.44 86 SER A O 1
ATOM 664 N N . THR A 1 87 ? -16.012 -12.897 19.635 1.00 91.75 87 THR A N 1
ATOM 665 C CA . THR A 1 87 ? -14.772 -13.623 19.934 1.00 91.75 87 THR A CA 1
ATOM 666 C C . THR A 1 87 ? -13.971 -13.003 21.082 1.00 91.75 87 THR A C 1
ATOM 668 O O . THR A 1 87 ? -13.030 -13.630 21.570 1.00 91.75 87 THR A O 1
ATOM 671 N N . ILE A 1 88 ? -14.304 -11.787 21.531 1.00 95.19 88 ILE A N 1
ATOM 672 C CA . ILE A 1 88 ? -13.589 -11.109 22.618 1.00 95.19 88 ILE A CA 1
ATOM 673 C C . ILE A 1 88 ? -14.095 -11.611 23.972 1.00 95.19 88 ILE A C 1
ATOM 675 O O . ILE A 1 88 ? -15.228 -11.347 24.381 1.00 95.19 88 ILE A O 1
ATOM 679 N N . ALA A 1 89 ? -13.208 -12.268 24.721 1.00 95.31 89 ALA A N 1
ATOM 680 C CA . ALA A 1 89 ? -13.504 -12.758 26.062 1.00 95.31 89 ALA A CA 1
ATOM 681 C C . ALA A 1 89 ? -13.920 -11.624 27.020 1.00 95.31 89 ALA A C 1
ATOM 683 O O . ALA A 1 89 ? -13.243 -10.600 27.126 1.00 95.31 89 ALA A O 1
ATOM 684 N N . ALA A 1 90 ? -14.991 -11.843 27.792 1.00 94.56 90 ALA A N 1
ATOM 685 C CA . ALA A 1 90 ? -15.534 -10.855 28.732 1.00 94.56 90 ALA A CA 1
ATOM 686 C C . ALA A 1 90 ? -14.486 -10.313 29.725 1.00 94.56 90 ALA A C 1
ATOM 688 O O . ALA A 1 90 ? -14.482 -9.125 30.040 1.00 94.56 90 ALA A O 1
ATOM 689 N N . GLY A 1 91 ? -13.548 -11.163 30.161 1.00 93.69 91 GLY A N 1
ATOM 690 C CA . GLY A 1 91 ? -12.500 -10.802 31.122 1.00 93.69 91 GLY A CA 1
ATOM 691 C C . GLY A 1 91 ? -11.540 -9.701 30.656 1.00 93.69 91 GLY A C 1
ATOM 692 O O . GLY A 1 91 ? -10.947 -9.037 31.500 1.00 93.69 91 GLY A O 1
ATOM 693 N N . VAL A 1 92 ? -11.410 -9.458 29.344 1.00 95.88 92 VAL A N 1
ATOM 694 C CA . VAL A 1 92 ? -10.528 -8.406 28.800 1.00 95.88 92 VAL A CA 1
ATOM 695 C C . VAL A 1 92 ? -11.274 -7.166 28.307 1.00 95.88 92 VAL A C 1
ATOM 697 O O . VAL A 1 92 ? -10.642 -6.170 27.956 1.00 95.88 92 VAL A O 1
ATOM 700 N N . GLN A 1 93 ? -12.610 -7.185 28.304 1.00 95.94 93 GLN A N 1
ATOM 701 C CA . GLN A 1 93 ? -13.416 -6.097 27.745 1.00 95.94 93 GLN A CA 1
ATOM 702 C C . GLN A 1 93 ? -13.218 -4.774 28.493 1.00 95.94 93 GLN A C 1
ATOM 704 O O . GLN A 1 93 ? -13.083 -3.737 27.848 1.00 95.94 93 GLN A O 1
ATOM 709 N N . ASN A 1 94 ? -13.134 -4.784 29.832 1.00 95.19 94 ASN A N 1
ATOM 710 C CA . ASN A 1 94 ? -12.912 -3.545 30.592 1.00 95.19 94 ASN A CA 1
ATOM 711 C C . ASN A 1 94 ? -11.550 -2.909 30.268 1.00 95.19 94 ASN A C 1
ATOM 713 O O . ASN A 1 94 ? -11.473 -1.706 30.035 1.00 95.19 94 ASN A O 1
ATOM 717 N N . GLY A 1 95 ? -10.492 -3.718 30.157 1.00 96.06 95 GLY A N 1
ATOM 718 C CA . GLY A 1 95 ? -9.169 -3.231 29.756 1.00 96.06 95 GLY A CA 1
ATOM 719 C C . GLY A 1 95 ? -9.146 -2.659 28.336 1.00 96.06 95 GLY A C 1
ATOM 720 O O . GLY A 1 95 ? -8.510 -1.637 28.092 1.00 96.06 95 GLY A O 1
ATOM 721 N N . LEU A 1 96 ? -9.914 -3.242 27.408 1.00 96.81 96 LEU A N 1
ATOM 722 C CA . LEU A 1 96 ? -10.090 -2.680 26.064 1.00 96.81 96 LEU A CA 1
ATOM 723 C C . LEU A 1 96 ? -10.859 -1.351 26.082 1.00 96.81 96 LEU A C 1
ATOM 725 O O . LEU A 1 96 ? -10.541 -0.464 25.292 1.00 96.81 96 LEU A O 1
ATOM 729 N N . LYS A 1 97 ? -11.817 -1.159 26.998 1.00 96.50 97 LYS A N 1
ATOM 730 C CA . LYS A 1 97 ? -12.453 0.154 27.190 1.00 96.50 97 LYS A CA 1
ATOM 731 C C . LYS A 1 97 ? -11.456 1.189 27.716 1.00 96.50 97 LYS A C 1
ATOM 733 O O . LYS A 1 97 ? -11.454 2.306 27.216 1.00 96.50 97 LYS A O 1
ATOM 738 N N . HIS A 1 98 ? -10.582 0.831 28.659 1.00 94.81 98 HIS A N 1
ATOM 739 C CA . HIS A 1 98 ? -9.508 1.722 29.130 1.00 94.81 98 HIS A CA 1
ATOM 740 C C . HIS A 1 98 ? -8.534 2.096 28.009 1.00 94.81 98 HIS A C 1
ATOM 742 O O . HIS A 1 98 ? -8.213 3.271 27.842 1.00 94.81 98 HIS A O 1
ATOM 748 N N . MET A 1 99 ? -8.151 1.128 27.171 1.00 94.56 99 MET A N 1
ATOM 749 C CA . MET A 1 99 ? -7.371 1.399 25.959 1.00 94.56 99 MET A CA 1
ATOM 750 C C . MET A 1 99 ? -8.101 2.382 25.032 1.00 94.56 99 MET A C 1
ATOM 752 O O . MET A 1 99 ? -7.508 3.331 24.529 1.00 94.56 99 MET A O 1
ATOM 756 N N . ALA A 1 100 ? -9.409 2.208 24.834 1.00 95.00 100 ALA A N 1
ATOM 757 C CA . ALA A 1 100 ? -10.196 3.130 24.027 1.00 95.00 100 ALA A CA 1
ATOM 758 C C . ALA A 1 100 ? -10.306 4.536 24.645 1.00 95.00 100 ALA A C 1
ATOM 760 O O . ALA A 1 100 ? -10.286 5.514 23.899 1.00 95.00 100 ALA A O 1
ATOM 761 N N . VAL A 1 101 ? -10.371 4.666 25.978 1.00 92.38 101 VAL A N 1
ATOM 762 C CA . VAL A 1 101 ? -10.301 5.975 26.655 1.00 92.38 101 VAL A CA 1
ATOM 763 C C . VAL A 1 101 ? -8.994 6.668 26.293 1.00 92.38 101 VAL A C 1
ATOM 765 O O . VAL A 1 101 ? -9.021 7.833 25.909 1.00 92.38 101 VAL A O 1
ATOM 768 N N . GLU A 1 102 ? -7.871 5.953 26.349 1.00 89.62 102 GLU A N 1
ATOM 769 C CA . GLU A 1 102 ? -6.580 6.511 25.957 1.00 89.62 102 GLU A CA 1
ATOM 770 C C . GLU A 1 102 ? -6.564 6.951 24.486 1.00 89.62 102 GLU A C 1
ATOM 772 O O . GLU A 1 102 ? -6.177 8.081 24.187 1.00 89.62 102 GLU A O 1
ATOM 777 N N . LEU A 1 103 ? -7.027 6.103 23.566 1.00 91.12 103 LEU A N 1
ATOM 778 C CA . LEU A 1 103 ? -7.053 6.434 22.139 1.00 91.12 103 LEU A CA 1
ATOM 779 C C . LEU A 1 103 ? -7.898 7.684 21.849 1.00 91.12 103 LEU A C 1
ATOM 781 O O . LEU A 1 103 ? -7.498 8.546 21.066 1.00 91.12 103 LEU A O 1
ATOM 785 N N . ILE A 1 104 ? -9.068 7.801 22.480 1.00 89.56 104 ILE A N 1
ATOM 786 C CA . ILE A 1 104 ? -9.981 8.921 22.233 1.00 89.56 104 ILE A CA 1
ATOM 787 C C . ILE A 1 104 ? -9.478 10.194 22.921 1.00 89.56 104 ILE A C 1
ATOM 789 O O . ILE A 1 104 ? -9.427 11.249 22.292 1.00 89.56 104 ILE A O 1
ATOM 793 N N . ALA A 1 105 ? -9.118 10.112 24.203 1.00 82.31 105 ALA A N 1
ATOM 794 C CA . ALA A 1 105 ? -8.787 11.283 25.010 1.00 82.31 105 ALA A CA 1
ATOM 795 C C . ALA A 1 105 ? -7.343 11.757 24.805 1.00 82.31 105 ALA A C 1
ATOM 797 O O . ALA A 1 105 ? -7.112 12.955 24.663 1.00 82.31 105 ALA A O 1
ATOM 798 N N . ASN A 1 106 ? -6.378 10.834 24.759 1.00 75.88 106 ASN A N 1
ATOM 799 C CA . ASN A 1 106 ? -4.955 11.179 24.750 1.00 75.88 106 ASN A CA 1
ATOM 800 C C . ASN A 1 106 ? -4.386 11.247 23.329 1.00 75.88 106 ASN A C 1
ATOM 802 O O . ASN A 1 106 ? -3.529 12.083 23.059 1.00 75.88 106 ASN A O 1
ATOM 806 N N . SER A 1 107 ? -4.871 10.408 22.406 1.00 76.81 107 SER A N 1
ATOM 807 C CA . SER A 1 107 ? -4.452 10.450 20.994 1.00 76.81 107 SER A CA 1
ATOM 808 C C . SER A 1 107 ? -5.359 11.315 20.110 1.00 76.81 107 SER A C 1
ATOM 810 O O . SER A 1 107 ? -5.101 11.430 18.912 1.00 76.81 107 SER A O 1
ATOM 812 N N . ASN A 1 108 ? -6.401 11.934 20.686 1.00 82.25 108 ASN A N 1
ATOM 813 C CA . ASN A 1 108 ? -7.380 12.777 19.990 1.00 82.25 108 ASN A CA 1
ATOM 814 C C . ASN A 1 108 ? -7.939 12.106 18.720 1.00 82.25 108 ASN A C 1
ATOM 816 O O . ASN A 1 108 ? -8.044 12.728 17.657 1.00 82.25 108 ASN A O 1
ATOM 820 N N . LEU A 1 109 ? -8.238 10.805 18.810 1.00 86.19 109 LEU A N 1
ATOM 821 C CA . LEU A 1 109 ? -8.731 10.039 17.672 1.00 86.19 109 LEU A CA 1
ATOM 822 C C . LEU A 1 109 ? -10.134 10.545 17.286 1.00 86.19 109 LEU A C 1
ATOM 824 O O . LEU A 1 109 ? -11.056 10.467 18.104 1.00 86.19 109 LEU A O 1
ATOM 828 N N . PRO A 1 110 ? -10.332 11.073 16.063 1.00 90.50 110 PRO A N 1
ATOM 829 C CA . PRO A 1 110 ? -11.606 11.669 15.693 1.00 90.50 110 PRO A CA 1
ATOM 830 C C . PRO A 1 110 ? -12.686 10.601 15.498 1.00 90.50 110 PRO A C 1
ATOM 832 O O . PRO A 1 110 ? -12.402 9.438 15.204 1.00 90.50 110 PRO A O 1
ATOM 835 N N . PHE A 1 111 ? -13.952 11.004 15.596 1.00 92.50 111 PHE A N 1
ATOM 836 C CA . PHE A 1 111 ? -15.061 10.140 15.195 1.00 92.50 111 PHE A CA 1
ATOM 837 C C . PHE A 1 111 ? -15.002 9.793 13.704 1.00 92.50 111 PHE A C 1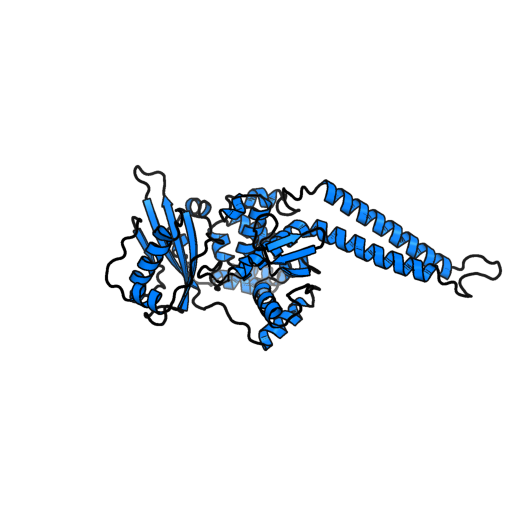
ATOM 839 O O . PHE A 1 111 ? -14.442 10.534 12.899 1.00 92.50 111 PHE A O 1
ATOM 846 N N . ASN A 1 112 ? -15.651 8.686 13.343 1.00 95.44 112 ASN A N 1
ATOM 847 C CA . ASN A 1 112 ? -15.612 8.065 12.019 1.00 95.44 112 ASN A CA 1
ATOM 848 C C . ASN A 1 112 ? -14.216 7.561 11.638 1.00 95.44 112 ASN A C 1
ATOM 850 O O . ASN A 1 112 ? -13.798 7.662 10.485 1.00 95.44 112 ASN A O 1
ATOM 854 N N . THR A 1 113 ? -13.520 6.982 12.616 1.00 95.75 113 THR A N 1
ATOM 855 C CA . THR A 1 113 ? -12.150 6.492 12.461 1.00 95.75 113 THR A CA 1
ATOM 856 C C . THR A 1 113 ? -12.022 5.042 12.892 1.00 95.75 113 THR A C 1
ATOM 858 O O . THR A 1 113 ? -12.694 4.593 13.821 1.00 95.75 113 THR A O 1
ATOM 861 N N . ILE A 1 114 ? -11.126 4.328 12.222 1.00 95.75 114 ILE A N 1
ATOM 862 C CA . ILE A 1 114 ? -10.692 2.977 12.536 1.00 95.75 114 ILE A CA 1
ATOM 863 C C . ILE A 1 114 ? -9.212 3.020 12.895 1.00 95.75 114 ILE A C 1
ATOM 865 O O . ILE A 1 114 ? -8.404 3.573 12.148 1.00 95.75 114 ILE A O 1
ATOM 869 N N . ILE A 1 115 ? -8.853 2.391 14.007 1.00 94.56 115 ILE A N 1
ATOM 870 C CA . ILE A 1 115 ? -7.465 2.106 14.363 1.00 94.56 115 ILE A CA 1
ATOM 871 C C . ILE A 1 115 ? -7.345 0.653 14.810 1.00 94.56 115 ILE A C 1
ATOM 873 O O . ILE A 1 115 ? -8.226 0.141 15.498 1.00 94.56 115 ILE A O 1
ATOM 877 N N . SER A 1 116 ? -6.261 -0.013 14.430 1.00 93.75 116 SER A N 1
ATOM 878 C CA . SER A 1 116 ? -5.965 -1.371 14.883 1.00 93.75 116 SER A CA 1
ATOM 879 C C . SER A 1 116 ? -4.703 -1.357 15.733 1.00 93.75 116 SER A C 1
ATOM 881 O O . SER A 1 116 ? -3.759 -0.640 15.412 1.00 93.75 116 SER A O 1
ATOM 883 N N . LEU A 1 117 ? -4.676 -2.140 16.809 1.00 92.69 117 LEU A N 1
ATOM 884 C CA . LEU A 1 117 ? -3.540 -2.272 17.719 1.00 92.69 117 LEU A CA 1
ATOM 885 C C . LEU A 1 117 ? -3.137 -3.741 17.847 1.00 92.69 117 LEU A C 1
ATOM 887 O O . LEU A 1 117 ? -3.996 -4.601 18.049 1.00 92.69 117 LEU A O 1
ATOM 891 N N . ALA A 1 118 ? -1.837 -4.028 17.793 1.00 90.69 118 ALA A N 1
ATOM 892 C CA . ALA A 1 118 ? -1.320 -5.349 18.140 1.00 90.69 118 ALA A CA 1
ATOM 893 C C . ALA A 1 118 ? -1.143 -5.443 19.666 1.00 90.69 118 ALA A C 1
ATOM 895 O O . ALA A 1 118 ? -0.291 -4.766 20.238 1.00 90.69 118 ALA A O 1
ATOM 896 N N . LEU A 1 119 ? -1.943 -6.276 20.337 1.00 91.50 119 LEU A N 1
ATOM 897 C CA . LEU A 1 119 ? -1.954 -6.397 21.797 1.00 91.50 119 LEU A CA 1
ATOM 898 C C . LEU A 1 119 ? -1.736 -7.848 22.234 1.00 91.50 119 LEU A C 1
ATOM 900 O O . LEU A 1 119 ? -2.446 -8.764 21.813 1.00 91.50 119 LEU A O 1
ATOM 904 N N . ASN A 1 120 ? -0.800 -8.050 23.164 1.00 91.00 120 ASN A N 1
ATOM 905 C CA . ASN A 1 120 ? -0.613 -9.339 23.822 1.00 91.00 120 ASN A CA 1
ATOM 906 C C . ASN A 1 120 ? -1.479 -9.439 25.083 1.00 91.00 120 ASN A C 1
ATOM 908 O O . ASN A 1 120 ? -1.015 -9.136 26.183 1.00 91.00 120 ASN A O 1
ATOM 912 N N . LEU A 1 121 ? -2.727 -9.893 24.932 1.00 92.94 121 LEU A N 1
ATOM 913 C CA . LEU A 1 121 ? -3.667 -10.000 26.056 1.00 92.94 121 LEU A CA 1
ATOM 914 C C . LEU A 1 121 ? -3.687 -11.375 26.736 1.00 92.94 121 LEU A C 1
ATOM 916 O O . LEU A 1 121 ? -4.475 -11.583 27.660 1.00 92.94 121 LEU A O 1
ATOM 920 N N . LYS A 1 122 ? -2.804 -12.305 26.340 1.00 92.69 122 LYS A N 1
ATOM 921 C CA . LYS A 1 122 ? -2.691 -13.634 26.975 1.00 92.69 122 LYS A CA 1
ATOM 922 C C . LYS A 1 122 ? -2.555 -13.573 28.504 1.00 92.69 122 LYS A C 1
ATOM 924 O O . LYS A 1 122 ? -3.248 -14.343 29.167 1.00 92.69 122 LYS A O 1
ATOM 929 N N . PRO A 1 123 ? -1.754 -12.660 29.097 1.00 93.38 123 PRO A N 1
ATOM 930 C CA . PRO A 1 123 ? -1.637 -12.554 30.555 1.00 93.38 123 PRO A CA 1
ATOM 931 C C . PRO A 1 123 ? -2.938 -12.173 31.280 1.00 93.38 123 PRO A C 1
ATOM 933 O O . PRO A 1 123 ? -3.009 -12.291 32.502 1.00 93.38 123 PRO A O 1
ATOM 936 N N . PHE A 1 124 ? -3.950 -11.706 30.545 1.00 93.25 124 PHE A N 1
ATOM 937 C CA . PHE A 1 124 ? -5.234 -11.234 31.067 1.00 93.25 124 PHE A CA 1
ATOM 938 C C . PHE A 1 124 ? -6.407 -12.134 30.645 1.00 93.25 124 PHE A C 1
ATOM 940 O O . PHE A 1 124 ? -7.561 -11.768 30.838 1.00 93.25 124 PHE A O 1
ATOM 947 N N . GLY A 1 125 ? -6.128 -13.308 30.062 1.00 92.44 125 GLY A N 1
ATOM 948 C CA . GLY A 1 125 ? -7.155 -14.239 29.575 1.00 92.44 125 GLY A CA 1
ATOM 949 C C . GLY A 1 125 ? -7.712 -13.908 28.186 1.00 92.44 125 GLY A C 1
ATOM 950 O O . GLY A 1 125 ? -8.729 -14.474 27.793 1.00 92.44 125 GLY A O 1
ATOM 951 N N . GLY A 1 126 ? -7.066 -13.002 27.445 1.00 92.88 126 GLY A N 1
ATOM 952 C CA . GLY A 1 126 ? -7.393 -12.681 26.055 1.00 92.88 126 GLY A CA 1
ATOM 953 C C . GLY A 1 126 ? -6.430 -13.309 25.045 1.00 92.88 126 GLY A C 1
ATOM 954 O O . GLY A 1 126 ? -5.591 -14.150 25.372 1.00 92.88 126 GLY A O 1
ATOM 955 N N . VAL A 1 127 ? -6.525 -12.861 23.793 1.00 92.69 127 VAL A N 1
ATOM 956 C CA . VAL A 1 127 ? -5.683 -13.335 22.686 1.00 92.69 127 VAL A CA 1
ATOM 957 C C . VAL A 1 127 ? -4.485 -12.405 22.475 1.00 92.69 127 VAL A C 1
ATOM 959 O O . VAL A 1 127 ? -4.582 -11.191 22.657 1.00 92.69 127 VAL A O 1
ATOM 962 N N . ASN A 1 128 ? -3.341 -12.976 22.089 1.00 91.44 128 ASN A N 1
ATOM 963 C CA . ASN A 1 128 ? -2.234 -12.200 21.528 1.00 91.44 128 ASN A CA 1
ATOM 964 C C . ASN A 1 128 ? -2.500 -11.985 20.040 1.00 91.44 128 ASN A C 1
ATOM 966 O O . ASN A 1 128 ? -2.270 -12.901 19.252 1.00 91.44 128 ASN A O 1
ATOM 970 N N . GLY A 1 129 ? -3.016 -10.818 19.682 1.00 91.81 129 GLY A N 1
ATOM 971 C CA . GLY A 1 129 ? -3.565 -10.589 18.354 1.00 91.81 129 GLY A CA 1
ATOM 972 C C . GLY A 1 129 ? -3.780 -9.116 18.048 1.00 91.81 129 GLY A C 1
ATOM 973 O O . GLY A 1 129 ? -3.269 -8.239 18.746 1.00 91.81 129 GLY A O 1
ATOM 974 N N . VAL A 1 130 ? -4.536 -8.855 16.987 1.00 92.88 130 VAL A N 1
ATOM 975 C CA . VAL A 1 130 ? -4.872 -7.502 16.547 1.00 92.88 130 VAL A CA 1
ATOM 976 C C . VAL A 1 130 ? -6.291 -7.167 16.972 1.00 92.88 130 VAL A C 1
ATOM 978 O O . VAL A 1 130 ? -7.226 -7.908 16.669 1.00 92.88 130 VAL A O 1
ATOM 981 N N . TYR A 1 131 ? -6.446 -6.026 17.637 1.00 95.00 131 TYR A N 1
ATOM 982 C CA . TYR A 1 131 ? -7.729 -5.493 18.074 1.00 95.00 131 TYR A CA 1
ATOM 983 C C . TYR A 1 131 ? -8.029 -4.209 17.313 1.00 95.00 131 TYR A C 1
ATOM 985 O O . TYR A 1 131 ? -7.204 -3.295 17.292 1.00 95.00 131 TYR A O 1
ATOM 993 N N . ARG A 1 132 ? -9.199 -4.140 16.682 1.00 95.56 132 ARG A N 1
ATOM 994 C CA . ARG A 1 132 ? -9.645 -2.994 15.891 1.00 95.56 132 ARG A CA 1
ATOM 995 C C . ARG A 1 132 ? -10.685 -2.205 16.670 1.00 95.56 132 ARG A C 1
ATOM 997 O O . ARG A 1 132 ? -11.664 -2.771 17.142 1.00 95.56 132 ARG A O 1
ATOM 1004 N N . PHE A 1 133 ? -10.479 -0.900 16.762 1.00 96.88 133 PHE A N 1
ATOM 1005 C CA . PHE A 1 133 ? -11.371 0.060 17.393 1.00 96.88 133 PHE A CA 1
ATOM 1006 C C . PHE A 1 133 ? -11.978 0.934 16.299 1.00 96.88 133 PHE A C 1
ATOM 1008 O O . PHE A 1 133 ? -11.259 1.654 15.605 1.00 96.88 133 PHE A O 1
ATOM 1015 N N . THR A 1 134 ? -13.297 0.872 16.146 1.00 97.25 134 THR A N 1
ATOM 1016 C CA . THR A 1 134 ? -14.047 1.718 15.215 1.00 97.25 134 THR A CA 1
ATOM 1017 C C . THR A 1 134 ? -14.917 2.690 15.993 1.00 97.25 134 THR A C 1
ATOM 1019 O O . THR A 1 134 ? -15.828 2.279 16.710 1.00 97.25 134 THR A O 1
ATOM 1022 N N . LEU A 1 135 ? -14.668 3.983 15.818 1.00 96.62 135 LEU A N 1
ATOM 1023 C CA . LEU A 1 135 ? -15.482 5.060 16.372 1.00 96.62 135 LEU A CA 1
ATOM 1024 C C . LEU A 1 135 ? -16.465 5.534 15.310 1.00 96.62 135 LEU A C 1
ATOM 1026 O O . LEU A 1 135 ? -16.052 6.102 14.303 1.00 96.62 135 LEU A O 1
ATOM 1030 N N . VAL A 1 136 ? -17.761 5.351 15.540 1.00 96.25 136 VAL A N 1
ATOM 1031 C CA . VAL A 1 136 ? -18.828 5.790 14.631 1.00 96.25 136 VAL A CA 1
ATOM 1032 C C . VAL A 1 136 ? -19.567 6.965 15.256 1.00 96.25 136 VAL A C 1
ATOM 1034 O O . VAL A 1 136 ? -19.958 6.899 16.421 1.00 96.25 136 VAL A O 1
ATOM 1037 N N . GLN A 1 137 ? -19.806 8.025 14.481 1.00 94.69 137 GLN A N 1
ATOM 1038 C CA . GLN A 1 137 ? -20.723 9.098 14.862 1.00 94.69 137 GLN A CA 1
ATOM 1039 C C . GLN A 1 137 ? -21.842 9.225 13.830 1.00 94.69 137 GLN A C 1
ATOM 1041 O O . GLN A 1 137 ? -21.618 9.605 12.679 1.00 94.69 137 GLN A O 1
ATOM 1046 N N . ARG A 1 138 ? -23.069 8.949 14.269 1.00 92.81 138 ARG A N 1
ATOM 1047 C CA . ARG A 1 138 ? -24.283 9.057 13.463 1.00 92.81 138 ARG A CA 1
ATOM 1048 C C . ARG A 1 138 ? -24.865 10.452 13.616 1.00 92.81 138 ARG A C 1
ATOM 1050 O O . ARG A 1 138 ? -25.198 10.886 14.719 1.00 92.81 138 ARG A O 1
ATOM 1057 N N . THR A 1 139 ? -24.969 11.160 12.501 1.00 82.19 139 THR A N 1
ATOM 1058 C CA . THR A 1 139 ? -25.594 12.481 12.406 1.00 82.19 139 THR A CA 1
ATOM 1059 C C . THR A 1 139 ? -26.903 12.348 11.625 1.00 82.19 139 THR A C 1
ATOM 1061 O O . THR A 1 139 ? -26.955 11.620 10.636 1.00 82.19 139 THR A O 1
ATOM 1064 N N . GLY A 1 140 ? -27.979 12.991 12.089 1.00 72.75 140 GLY A N 1
ATOM 1065 C CA . GLY A 1 140 ? -29.317 12.880 11.477 1.00 72.75 140 GLY A CA 1
ATOM 1066 C C . GLY A 1 140 ? -30.473 12.770 12.477 1.00 72.75 140 GLY A C 1
ATOM 1067 O O . GLY A 1 140 ? -31.627 12.952 12.109 1.00 72.75 140 GLY A O 1
ATOM 1068 N N . THR A 1 141 ? -30.165 12.527 13.748 1.00 69.44 141 THR A N 1
ATOM 1069 C CA . THR A 1 141 ? -31.078 12.644 14.894 1.00 69.44 141 THR A CA 1
ATOM 1070 C C . THR A 1 141 ? -30.865 13.982 15.609 1.00 69.44 141 THR A C 1
ATOM 1072 O O . THR A 1 141 ? -29.840 14.637 15.424 1.00 69.44 141 THR A O 1
ATOM 1075 N N . SER A 1 142 ? -31.804 14.389 16.471 1.00 74.38 142 SER A N 1
ATOM 1076 C CA . SER A 1 142 ? -31.692 15.620 17.280 1.00 74.38 142 SER A CA 1
ATOM 1077 C C . SER A 1 142 ? -30.470 15.640 18.214 1.00 74.38 142 SER A C 1
ATOM 1079 O O . SER A 1 142 ? -30.058 16.707 18.664 1.00 74.38 142 SER A O 1
ATOM 1081 N N . LYS A 1 143 ? -29.861 14.476 18.481 1.00 79.25 143 LYS A N 1
ATOM 1082 C CA . LYS A 1 143 ? -28.578 14.317 19.176 1.00 79.25 143 LYS A CA 1
ATOM 1083 C C . LYS A 1 143 ? -27.685 13.340 18.403 1.00 79.25 143 LYS A C 1
ATOM 1085 O O . LYS A 1 143 ? -28.178 12.256 18.084 1.00 79.25 143 LYS A O 1
ATOM 1090 N N . PRO A 1 144 ? -26.414 13.677 18.098 1.00 83.75 144 PRO A N 1
ATOM 1091 C CA . PRO A 1 144 ? -25.488 12.737 17.473 1.00 83.75 144 PRO A CA 1
ATOM 1092 C C . PRO A 1 144 ? -25.283 11.503 18.352 1.00 83.75 144 PRO A C 1
ATOM 1094 O O . PRO A 1 144 ? -24.981 11.662 19.532 1.00 83.75 144 PRO A O 1
ATOM 1097 N N . GLN A 1 145 ? -25.404 10.309 17.770 1.00 92.62 145 GLN A N 1
ATOM 1098 C CA . GLN A 1 145 ? -25.144 9.052 18.474 1.00 92.62 145 GLN A CA 1
ATOM 1099 C C . GLN A 1 145 ? -23.714 8.587 18.192 1.00 92.62 145 GLN A C 1
ATOM 1101 O O . GLN A 1 145 ? -23.304 8.485 17.033 1.00 92.62 145 GLN A O 1
ATOM 1106 N N . LYS A 1 146 ? -22.958 8.297 19.244 1.00 94.44 146 LYS A N 1
ATOM 1107 C CA . LYS A 1 146 ? -21.559 7.871 19.219 1.00 94.44 146 LYS A CA 1
ATOM 1108 C C . LYS A 1 146 ? -21.466 6.420 19.663 1.00 94.44 146 LYS A C 1
ATOM 1110 O O . LYS A 1 146 ? -21.937 6.078 20.741 1.00 94.44 146 LYS A O 1
ATOM 1115 N N . GLN A 1 147 ? -20.825 5.579 18.867 1.00 96.00 147 GLN A N 1
ATOM 1116 C CA . GLN A 1 147 ? -20.648 4.165 19.184 1.00 96.00 147 GLN A CA 1
ATOM 1117 C C . GLN A 1 147 ? -19.191 3.763 18.992 1.00 96.00 147 GLN A C 1
ATOM 1119 O O . GLN A 1 147 ? -18.548 4.176 18.025 1.00 96.00 147 GLN A O 1
ATOM 1124 N N . LEU A 1 148 ? -18.692 2.942 19.907 1.00 97.50 148 LEU A N 1
ATOM 1125 C CA . LEU A 1 148 ? -17.414 2.262 19.781 1.00 97.50 148 LEU A CA 1
ATOM 1126 C C . LEU A 1 148 ? -17.662 0.789 19.452 1.00 97.50 148 LEU A C 1
ATOM 1128 O O . LEU A 1 148 ? -18.366 0.103 20.184 1.00 97.50 148 LEU A O 1
ATOM 1132 N N . ILE A 1 149 ? -17.069 0.296 18.372 1.00 97.94 149 ILE A N 1
ATOM 1133 C CA . ILE A 1 149 ? -17.078 -1.126 18.013 1.00 97.94 149 ILE A CA 1
ATOM 1134 C C . ILE A 1 149 ? -15.652 -1.647 18.190 1.00 97.94 149 ILE A C 1
ATOM 1136 O O . ILE A 1 149 ? -14.718 -1.064 17.636 1.00 97.94 149 ILE A O 1
ATOM 1140 N N . ILE A 1 150 ? -15.481 -2.716 18.967 1.00 97.81 150 ILE A N 1
ATOM 1141 C CA . ILE A 1 150 ? -14.185 -3.345 19.232 1.00 97.81 150 ILE A CA 1
ATOM 1142 C C . ILE A 1 150 ? -14.202 -4.770 18.687 1.00 97.81 150 ILE A C 1
ATOM 1144 O O . ILE A 1 150 ? -15.018 -5.589 19.104 1.00 97.81 150 ILE A O 1
ATOM 1148 N N . GLU A 1 151 ? -13.280 -5.073 17.780 1.00 96.38 151 GLU A N 1
ATOM 1149 C CA . GLU A 1 151 ? -13.171 -6.370 17.108 1.00 96.38 151 GLU A CA 1
ATOM 1150 C C . GLU A 1 151 ? -11.818 -7.020 17.392 1.00 96.38 151 GLU A C 1
ATOM 1152 O O . GLU A 1 151 ? -10.799 -6.331 17.439 1.00 96.38 151 GLU A O 1
ATOM 1157 N N . GLN A 1 152 ? -11.775 -8.348 17.512 1.00 94.69 152 GLN A N 1
ATOM 1158 C CA . GLN A 1 152 ? -10.520 -9.090 17.395 1.00 94.69 152 GLN A CA 1
ATOM 1159 C C . GLN A 1 152 ? -10.280 -9.387 15.909 1.00 94.69 152 GLN A C 1
ATOM 1161 O O . GLN A 1 152 ? -10.723 -10.404 15.384 1.00 94.69 152 GLN A O 1
ATOM 1166 N N . ALA A 1 153 ? -9.593 -8.477 15.220 1.00 92.31 153 ALA A N 1
ATOM 1167 C CA . ALA A 1 153 ? -9.352 -8.574 13.782 1.00 92.31 153 ALA A CA 1
ATOM 1168 C C . ALA A 1 153 ? -8.407 -9.730 13.407 1.00 92.31 153 ALA A C 1
ATOM 1170 O O . ALA A 1 153 ? -8.527 -10.280 12.315 1.00 92.31 153 ALA A O 1
ATOM 1171 N N . GLY A 1 154 ? -7.493 -10.115 14.305 1.00 90.19 154 GLY A N 1
ATOM 1172 C CA . GLY A 1 154 ? -6.566 -11.228 14.095 1.00 90.19 154 GLY A CA 1
ATOM 1173 C C . GLY A 1 154 ? -6.160 -11.909 15.398 1.00 90.19 154 GLY A C 1
ATOM 1174 O O . GLY A 1 154 ? -6.112 -11.279 16.453 1.00 90.19 154 GLY A O 1
ATOM 1175 N N . ASP A 1 155 ? -5.864 -13.206 15.333 1.00 88.12 155 ASP A N 1
ATOM 1176 C CA . ASP A 1 155 ? -5.550 -14.067 16.484 1.00 88.12 155 ASP A CA 1
ATOM 1177 C C . ASP A 1 155 ? -4.056 -14.404 16.624 1.00 88.12 155 ASP A C 1
ATOM 1179 O O . ASP A 1 155 ? -3.658 -15.168 17.510 1.00 88.12 155 ASP A O 1
ATOM 1183 N N . LYS A 1 156 ? -3.224 -13.847 15.740 1.00 77.19 156 LYS A N 1
ATOM 1184 C CA . LYS A 1 156 ? -1.784 -14.094 15.686 1.00 77.19 156 LYS A CA 1
ATOM 1185 C C . LYS A 1 156 ? -1.030 -12.769 15.644 1.00 77.19 156 LYS A C 1
ATOM 1187 O O . LYS A 1 156 ? -1.440 -11.863 14.920 1.00 77.19 156 LYS A O 1
ATOM 1192 N N . PRO A 1 157 ? 0.090 -12.650 16.375 1.00 67.56 157 PRO A N 1
ATOM 1193 C CA . PRO A 1 157 ? 0.994 -11.528 16.182 1.00 67.56 157 PRO A CA 1
ATOM 1194 C C . PRO A 1 157 ? 1.600 -11.583 14.768 1.00 67.56 157 PRO A C 1
ATOM 1196 O O . PRO A 1 157 ? 1.649 -12.664 14.167 1.00 67.56 157 PRO A O 1
ATOM 1199 N N . PRO A 1 158 ? 2.128 -10.459 14.254 1.00 66.56 158 PRO A N 1
ATOM 1200 C CA . PRO A 1 158 ? 2.830 -10.458 12.980 1.00 66.56 158 PRO A CA 1
ATOM 1201 C C . PRO A 1 158 ? 3.959 -11.484 12.997 1.00 66.56 158 PRO A C 1
ATOM 1203 O O . PRO A 1 158 ? 4.815 -11.481 13.889 1.00 66.56 158 PRO A O 1
ATOM 1206 N N . ALA A 1 159 ? 3.952 -12.379 12.010 1.00 67.44 159 ALA A N 1
ATOM 1207 C CA . ALA A 1 159 ? 4.949 -13.430 11.909 1.00 67.44 159 ALA A CA 1
ATOM 1208 C C . ALA A 1 159 ? 6.351 -12.809 11.808 1.00 67.44 159 ALA A C 1
ATOM 1210 O O . ALA A 1 159 ? 6.614 -11.933 10.979 1.00 67.44 159 ALA A O 1
ATOM 1211 N N . LYS A 1 160 ? 7.271 -13.272 12.658 1.00 74.19 160 LYS A N 1
ATOM 1212 C CA . LYS A 1 160 ? 8.698 -13.027 12.451 1.00 74.19 160 LYS A CA 1
ATOM 1213 C C . LYS A 1 160 ? 9.185 -14.034 11.418 1.00 74.19 160 LYS A C 1
ATOM 1215 O O . LYS A 1 160 ? 8.991 -15.235 11.598 1.00 74.19 160 LYS A O 1
ATOM 1220 N N . LEU A 1 161 ? 9.808 -13.552 10.349 1.00 78.25 161 LEU A N 1
ATOM 1221 C CA . LEU A 1 161 ? 10.523 -14.435 9.438 1.00 78.25 161 LEU A CA 1
ATOM 1222 C C . LEU A 1 161 ? 11.798 -14.911 10.138 1.00 78.25 161 LEU A C 1
ATOM 1224 O O . LEU A 1 161 ? 12.548 -14.111 10.693 1.00 78.25 161 LEU A O 1
ATOM 1228 N N . ASN A 1 162 ? 12.016 -16.223 10.141 1.00 85.12 162 ASN A N 1
ATOM 1229 C CA . ASN A 1 162 ? 13.307 -16.792 10.510 1.00 85.12 162 ASN A CA 1
ATOM 1230 C C . ASN A 1 162 ? 14.279 -16.680 9.320 1.00 85.12 162 ASN A C 1
ATOM 1232 O O . ASN A 1 162 ? 13.880 -16.301 8.219 1.00 85.12 162 ASN A O 1
ATOM 1236 N N . LYS A 1 163 ? 15.550 -17.044 9.524 1.00 86.06 163 LYS A N 1
ATOM 1237 C CA . LYS A 1 163 ? 16.586 -16.970 8.481 1.00 86.06 163 LYS A CA 1
ATOM 1238 C C . LYS A 1 163 ? 16.181 -17.679 7.178 1.00 86.06 163 LYS A C 1
ATOM 1240 O O . LYS A 1 163 ? 16.260 -17.079 6.115 1.00 86.06 163 LYS A O 1
ATOM 1245 N N . ALA A 1 164 ? 15.665 -18.906 7.270 1.00 88.00 164 ALA A N 1
ATOM 1246 C CA . ALA A 1 164 ? 15.200 -19.660 6.103 1.00 88.00 164 ALA A CA 1
ATOM 1247 C C . ALA A 1 164 ? 14.033 -18.963 5.374 1.00 88.00 164 ALA A C 1
ATOM 1249 O O . ALA A 1 164 ? 13.960 -18.976 4.148 1.00 88.00 164 ALA A O 1
ATOM 1250 N N . GLY A 1 165 ? 13.130 -18.319 6.119 1.00 87.81 165 GLY A N 1
ATOM 1251 C CA . GLY A 1 165 ? 12.052 -17.506 5.564 1.00 87.81 165 GLY A CA 1
ATOM 1252 C C . GLY A 1 165 ? 12.578 -16.281 4.818 1.00 87.81 165 GLY A C 1
ATOM 1253 O O . GLY A 1 165 ? 12.105 -16.001 3.723 1.00 87.81 165 GLY A O 1
ATOM 1254 N N . ILE A 1 166 ? 13.580 -15.592 5.372 1.00 88.75 166 ILE A N 1
ATOM 1255 C CA . ILE A 1 166 ? 14.253 -14.466 4.712 1.00 88.75 166 ILE A CA 1
ATOM 1256 C C . ILE A 1 166 ? 14.918 -14.912 3.403 1.00 88.75 166 ILE A C 1
ATOM 1258 O O . ILE A 1 166 ? 14.701 -14.283 2.370 1.00 88.75 166 ILE A O 1
ATOM 1262 N N . GLU A 1 167 ? 15.652 -16.026 3.413 1.00 90.38 167 GLU A N 1
ATOM 1263 C CA . GLU A 1 167 ? 16.290 -16.593 2.215 1.00 90.38 167 GLU A CA 1
ATOM 1264 C C . GLU A 1 167 ? 15.261 -16.985 1.141 1.00 90.38 167 GLU A C 1
ATOM 1266 O O . GLU A 1 167 ? 15.449 -16.703 -0.044 1.00 90.38 167 GLU A O 1
ATOM 1271 N N . ALA A 1 168 ? 14.134 -17.580 1.545 1.00 91.88 168 ALA A N 1
ATOM 1272 C CA . ALA A 1 168 ? 13.049 -17.917 0.628 1.00 91.88 168 ALA A CA 1
ATOM 1273 C C . ALA A 1 168 ? 12.409 -16.669 -0.003 1.00 91.88 168 ALA A C 1
ATOM 1275 O O . ALA A 1 168 ? 12.126 -16.672 -1.203 1.00 91.88 168 ALA A O 1
ATOM 1276 N N . GLN A 1 169 ? 12.204 -15.599 0.776 1.00 92.50 169 GLN A N 1
ATOM 1277 C CA . GLN A 1 169 ? 11.694 -14.331 0.246 1.00 92.50 169 GLN A CA 1
ATOM 1278 C C . GLN A 1 169 ? 12.707 -13.659 -0.684 1.00 92.50 169 GLN A C 1
ATOM 1280 O O . GLN A 1 169 ? 12.318 -13.208 -1.755 1.00 92.50 169 GLN A O 1
ATOM 1285 N N . GLN A 1 170 ? 14.001 -13.665 -0.349 1.00 91.69 170 GLN A N 1
ATOM 1286 C CA . GLN A 1 170 ? 15.043 -13.148 -1.241 1.00 91.69 170 GLN A CA 1
ATOM 1287 C C . GLN A 1 170 ? 15.000 -13.853 -2.603 1.00 91.69 170 GLN A C 1
ATOM 1289 O O . GLN A 1 170 ? 14.864 -13.189 -3.626 1.00 91.69 170 GLN A O 1
ATOM 1294 N N . LYS A 1 171 ? 14.989 -15.193 -2.615 1.00 92.81 171 LYS A N 1
ATOM 1295 C CA . LYS A 1 171 ? 14.895 -15.975 -3.858 1.00 92.81 171 LYS A CA 1
ATOM 1296 C C . LYS A 1 171 ? 13.632 -15.648 -4.658 1.00 92.81 171 LYS A C 1
ATOM 1298 O O . LYS A 1 171 ? 13.674 -15.585 -5.884 1.00 92.81 171 LYS A O 1
ATOM 1303 N N . ARG A 1 172 ? 12.500 -15.454 -3.973 1.00 94.56 172 ARG A N 1
ATOM 1304 C CA . ARG A 1 172 ? 11.251 -15.012 -4.604 1.00 94.56 172 ARG A CA 1
ATOM 1305 C C . ARG A 1 172 ? 11.397 -13.622 -5.218 1.00 94.56 172 ARG A C 1
ATOM 1307 O O . ARG A 1 172 ? 10.777 -13.373 -6.239 1.00 94.56 172 ARG A O 1
ATOM 1314 N N . PHE A 1 173 ? 12.163 -12.712 -4.630 1.00 93.56 173 PHE A N 1
ATOM 1315 C CA . PHE A 1 173 ? 12.264 -11.342 -5.133 1.00 93.56 173 PHE A CA 1
ATOM 1316 C C . PHE A 1 173 ? 13.330 -11.137 -6.204 1.00 93.56 173 PHE A C 1
ATOM 1318 O O . PHE A 1 173 ? 13.173 -10.240 -7.031 1.00 93.56 173 PHE A O 1
ATOM 1325 N N . ASP A 1 174 ? 14.345 -12.000 -6.260 1.00 92.19 174 ASP A N 1
ATOM 1326 C CA . ASP A 1 174 ? 15.369 -11.971 -7.310 1.00 92.19 174 ASP A CA 1
ATOM 1327 C C . ASP A 1 174 ? 14.752 -12.062 -8.719 1.00 92.19 174 ASP A C 1
ATOM 1329 O O . ASP A 1 174 ? 15.250 -11.445 -9.659 1.00 92.19 174 ASP A O 1
ATOM 1333 N N . GLN A 1 175 ? 13.614 -12.753 -8.872 1.00 94.69 175 GLN A N 1
ATOM 1334 C CA . GLN A 1 175 ? 12.910 -12.869 -10.157 1.00 94.69 175 GLN A CA 1
ATOM 1335 C C . GLN A 1 175 ? 12.296 -11.549 -10.660 1.00 94.69 175 GLN A C 1
ATOM 1337 O O . GLN A 1 175 ? 11.949 -11.456 -11.839 1.00 94.69 175 GLN A O 1
ATOM 1342 N N . TYR A 1 176 ? 12.149 -10.547 -9.787 1.00 94.56 176 TYR A N 1
ATOM 1343 C CA . TYR A 1 176 ? 11.619 -9.215 -10.107 1.00 94.56 176 TYR A CA 1
ATOM 1344 C C . TYR A 1 176 ? 12.721 -8.158 -10.230 1.00 94.56 176 TYR A C 1
ATOM 1346 O O . TYR A 1 176 ? 12.419 -6.972 -10.349 1.00 94.56 176 TYR A O 1
ATOM 1354 N N . GLU A 1 177 ? 13.993 -8.572 -10.189 1.00 93.31 177 GLU A N 1
ATOM 1355 C CA . GLU A 1 177 ? 15.153 -7.693 -10.384 1.00 93.31 177 GLU A CA 1
ATOM 1356 C C . GLU A 1 177 ? 15.195 -6.505 -9.404 1.00 93.31 177 GLU A C 1
ATOM 1358 O O . GLU A 1 177 ? 15.721 -5.442 -9.730 1.00 93.31 177 GLU A O 1
ATOM 1363 N N . LEU A 1 178 ? 14.634 -6.666 -8.197 1.00 94.31 178 LEU A N 1
ATOM 1364 C CA . LEU A 1 178 ? 14.655 -5.619 -7.174 1.00 94.31 178 LEU A CA 1
ATOM 1365 C C . LEU A 1 178 ? 16.100 -5.277 -6.800 1.00 94.31 178 LEU A C 1
ATOM 1367 O O . LEU A 1 178 ? 16.934 -6.166 -6.609 1.00 94.31 178 LEU A O 1
ATOM 1371 N N . GLN A 1 179 ? 16.389 -3.985 -6.669 1.00 93.44 179 GLN A N 1
ATOM 1372 C CA . GLN A 1 179 ? 17.739 -3.498 -6.408 1.00 93.44 179 GLN A CA 1
ATOM 1373 C C . GLN A 1 179 ? 17.875 -2.971 -4.978 1.00 93.44 179 GLN A C 1
ATOM 1375 O O . GLN A 1 179 ? 17.004 -2.277 -4.450 1.00 93.44 179 GLN A O 1
ATOM 1380 N N . TRP A 1 180 ? 19.012 -3.278 -4.355 1.00 93.94 180 TRP A N 1
ATOM 1381 C CA . TRP A 1 180 ? 19.331 -2.874 -2.987 1.00 93.94 180 TRP A CA 1
ATOM 1382 C C . TRP A 1 180 ? 20.324 -1.714 -3.017 1.00 93.94 180 TRP A C 1
ATOM 1384 O O . TRP A 1 180 ? 21.509 -1.899 -3.292 1.00 93.94 180 TRP A O 1
ATOM 1394 N N . GLY A 1 181 ? 19.830 -0.507 -2.764 1.00 92.69 181 GLY A N 1
ATOM 1395 C CA . GLY A 1 181 ? 20.642 0.698 -2.693 1.00 92.69 181 GLY A CA 1
ATOM 1396 C C . GLY A 1 181 ? 21.291 0.908 -1.322 1.00 92.69 181 GLY A C 1
ATOM 1397 O O . GLY A 1 181 ? 21.363 0.014 -0.470 1.00 92.69 181 GLY A O 1
ATOM 1398 N N . GLN A 1 182 ? 21.774 2.134 -1.100 1.00 91.62 182 GLN A N 1
ATOM 1399 C CA . GLN A 1 182 ? 22.417 2.528 0.155 1.00 91.62 182 GLN A CA 1
ATOM 1400 C C . GLN A 1 182 ? 21.521 2.212 1.366 1.00 91.62 182 GLN A C 1
ATOM 1402 O O . GLN A 1 182 ? 20.316 2.454 1.348 1.00 91.62 182 GLN A O 1
ATOM 1407 N N . GLY A 1 183 ? 22.125 1.659 2.422 1.00 88.75 183 GLY A N 1
ATOM 1408 C CA . GLY A 1 183 ? 21.463 1.359 3.694 1.00 88.75 183 GLY A CA 1
ATOM 1409 C C . GLY A 1 183 ? 20.626 0.069 3.726 1.00 88.75 183 GLY A C 1
ATOM 1410 O O . GLY A 1 183 ? 20.305 -0.391 4.820 1.00 88.75 183 GLY A O 1
ATOM 1411 N N . PHE A 1 184 ? 20.370 -0.574 2.580 1.00 90.19 184 PHE A N 1
ATOM 1412 C CA . PHE A 1 184 ? 19.827 -1.944 2.492 1.00 90.19 184 PHE A CA 1
ATOM 1413 C C . PHE A 1 184 ? 20.833 -2.975 1.971 1.00 90.19 184 PHE A C 1
ATOM 1415 O O . PHE A 1 184 ? 20.501 -4.147 1.830 1.00 90.19 184 PHE A O 1
ATOM 1422 N N . ALA A 1 185 ? 22.078 -2.566 1.718 1.00 79.69 185 ALA A N 1
ATOM 1423 C CA . ALA A 1 185 ? 23.154 -3.496 1.381 1.00 79.69 185 ALA A CA 1
ATOM 1424 C C . ALA A 1 185 ? 23.529 -4.425 2.557 1.00 79.69 185 ALA A C 1
ATOM 1426 O O . ALA A 1 185 ? 24.033 -5.521 2.330 1.00 79.69 185 ALA A O 1
ATOM 1427 N N . ALA A 1 186 ? 23.282 -3.994 3.801 1.00 80.25 186 ALA A N 1
ATOM 1428 C CA . ALA A 1 186 ? 23.524 -4.783 5.008 1.00 80.25 186 ALA A CA 1
ATOM 1429 C C . ALA A 1 186 ? 22.360 -5.746 5.319 1.00 80.25 186 ALA A C 1
ATOM 1431 O O . ALA A 1 186 ? 21.191 -5.386 5.157 1.00 80.25 186 ALA A O 1
ATOM 1432 N N . ASP A 1 187 ? 22.689 -6.940 5.825 1.00 75.94 187 ASP A N 1
ATOM 1433 C CA . ASP A 1 187 ? 21.751 -8.060 6.005 1.00 75.94 187 ASP A CA 1
ATOM 1434 C C . ASP A 1 187 ? 20.551 -7.745 6.907 1.00 75.94 187 ASP A C 1
ATOM 1436 O O . ASP A 1 187 ? 19.424 -8.088 6.550 1.00 75.94 187 ASP A O 1
ATOM 1440 N N . ASP A 1 188 ? 20.753 -7.052 8.030 1.00 80.06 188 ASP A N 1
ATOM 1441 C CA . ASP A 1 188 ? 19.677 -6.804 9.003 1.00 80.06 188 ASP A CA 1
ATOM 1442 C C . ASP A 1 188 ? 18.604 -5.848 8.459 1.00 80.06 188 ASP A C 1
ATOM 1444 O O . ASP A 1 188 ? 17.402 -6.109 8.559 1.00 80.06 188 ASP A O 1
ATOM 1448 N N . ASN A 1 189 ? 19.025 -4.761 7.806 1.00 84.62 189 ASN A N 1
ATOM 1449 C CA . ASN A 1 189 ? 18.10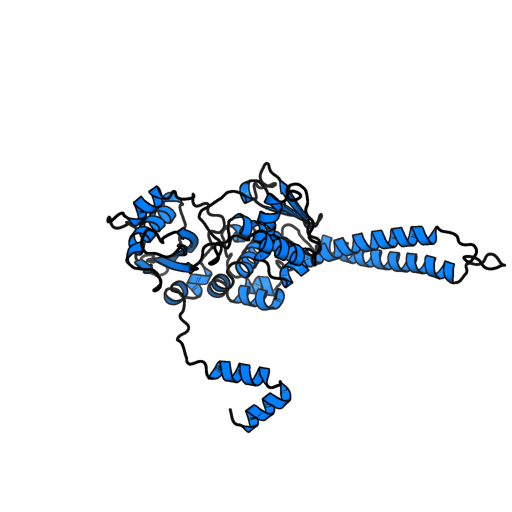0 -3.812 7.181 1.00 84.62 189 ASN A CA 1
ATOM 1450 C C . ASN A 1 189 ? 17.391 -4.446 5.988 1.00 84.62 189 ASN A C 1
ATOM 1452 O O . ASN A 1 189 ? 16.198 -4.218 5.771 1.00 84.62 189 ASN A O 1
ATOM 1456 N N . ARG A 1 190 ? 18.116 -5.271 5.224 1.00 87.88 190 ARG A N 1
ATOM 1457 C CA . ARG A 1 190 ? 17.537 -6.035 4.125 1.00 87.88 190 ARG A CA 1
ATOM 1458 C C . ARG A 1 190 ? 16.478 -7.006 4.635 1.00 87.88 190 ARG A C 1
ATOM 1460 O O . ARG A 1 190 ? 15.395 -7.046 4.067 1.00 87.88 190 ARG A O 1
ATOM 1467 N N . ALA A 1 191 ? 16.722 -7.721 5.732 1.00 88.75 191 ALA A N 1
ATOM 1468 C CA . ALA A 1 191 ? 15.744 -8.635 6.320 1.00 88.75 191 ALA A CA 1
ATOM 1469 C C . ALA A 1 191 ? 14.440 -7.926 6.729 1.00 88.75 191 ALA A C 1
ATOM 1471 O O . ALA A 1 191 ? 13.352 -8.468 6.511 1.00 88.75 191 ALA A O 1
ATOM 1472 N N . LEU A 1 192 ? 14.530 -6.703 7.265 1.00 88.94 192 LEU A N 1
ATOM 1473 C CA . LEU A 1 192 ? 13.358 -5.882 7.581 1.00 88.94 192 LEU A CA 1
ATOM 1474 C C . LEU A 1 192 ? 12.538 -5.546 6.322 1.00 88.94 192 LEU A C 1
ATOM 1476 O O . LEU A 1 192 ? 11.322 -5.735 6.314 1.00 88.94 192 LEU A O 1
ATOM 1480 N N . LEU A 1 193 ? 13.193 -5.104 5.246 1.00 92.69 193 LEU A N 1
ATOM 1481 C CA . LEU A 1 193 ? 12.529 -4.813 3.971 1.00 92.69 193 LEU A CA 1
ATOM 1482 C C . LEU A 1 193 ? 11.935 -6.069 3.324 1.00 92.69 193 LEU A C 1
ATOM 1484 O O . LEU A 1 193 ? 10.788 -6.049 2.886 1.00 92.69 193 LEU A O 1
ATOM 1488 N N . LEU A 1 194 ? 12.664 -7.185 3.331 1.00 92.56 194 LEU A N 1
ATOM 1489 C CA . LEU A 1 194 ? 12.182 -8.472 2.827 1.00 92.56 194 LEU A CA 1
ATOM 1490 C C . LEU A 1 194 ? 10.923 -8.941 3.566 1.00 92.56 194 LEU A C 1
ATOM 1492 O O . LEU A 1 194 ? 10.016 -9.494 2.947 1.00 92.56 194 LEU A O 1
ATOM 1496 N N . LYS A 1 195 ? 10.835 -8.689 4.876 1.00 89.81 195 LYS A N 1
ATOM 1497 C CA . LYS A 1 195 ? 9.631 -8.974 5.666 1.00 89.81 195 LYS A CA 1
ATOM 1498 C C . LYS A 1 195 ? 8.436 -8.132 5.214 1.00 89.81 195 LYS A C 1
ATOM 1500 O O . LYS A 1 195 ? 7.347 -8.686 5.078 1.00 89.81 195 LYS A O 1
ATOM 1505 N N . ALA A 1 196 ? 8.630 -6.841 4.958 1.00 92.00 196 ALA A N 1
ATOM 1506 C CA . ALA A 1 196 ? 7.568 -5.979 4.443 1.00 92.00 196 ALA A CA 1
ATOM 1507 C C . ALA A 1 196 ? 7.119 -6.423 3.041 1.00 92.00 196 ALA A C 1
ATOM 1509 O O . ALA A 1 196 ? 5.929 -6.630 2.798 1.00 92.00 196 ALA A O 1
ATOM 1510 N N . LEU A 1 197 ? 8.077 -6.682 2.146 1.00 94.25 197 LEU A N 1
ATOM 1511 C CA . LEU A 1 197 ? 7.829 -7.173 0.788 1.00 94.25 197 LEU A CA 1
ATOM 1512 C C . LEU A 1 197 ? 7.142 -8.544 0.760 1.00 94.25 197 LEU A C 1
ATOM 1514 O O . LEU A 1 197 ? 6.409 -8.840 -0.180 1.00 94.25 197 LEU A O 1
ATOM 1518 N N . ALA A 1 198 ? 7.315 -9.376 1.791 1.00 92.44 198 ALA A N 1
ATOM 1519 C CA . ALA A 1 198 ? 6.644 -10.673 1.884 1.00 92.44 198 ALA A CA 1
ATOM 1520 C C . ALA A 1 198 ? 5.111 -10.553 1.884 1.00 92.44 198 ALA A C 1
ATOM 1522 O O . ALA A 1 198 ? 4.436 -11.505 1.491 1.00 92.44 198 ALA A O 1
ATOM 1523 N N . ARG A 1 199 ? 4.561 -9.392 2.275 1.00 90.56 199 ARG A N 1
ATOM 1524 C CA . ARG A 1 199 ? 3.121 -9.104 2.190 1.00 90.56 199 ARG A CA 1
ATOM 1525 C C . ARG A 1 199 ? 2.638 -8.760 0.780 1.00 90.56 199 ARG A C 1
ATOM 1527 O O . ARG A 1 199 ? 1.438 -8.809 0.532 1.00 90.56 199 ARG A O 1
ATOM 1534 N N . MET A 1 200 ? 3.538 -8.431 -0.145 1.00 94.38 200 MET A N 1
ATOM 1535 C CA . MET A 1 200 ? 3.164 -8.044 -1.504 1.00 94.38 200 MET A CA 1
ATOM 1536 C C . MET A 1 200 ? 2.749 -9.256 -2.333 1.00 94.38 200 MET A C 1
ATOM 1538 O O . MET A 1 200 ? 3.484 -10.247 -2.358 1.00 94.38 200 MET A O 1
ATOM 1542 N N . PRO A 1 201 ? 1.636 -9.189 -3.077 1.00 95.19 201 PRO A N 1
ATOM 1543 C CA . PRO A 1 201 ? 1.311 -10.173 -4.102 1.00 95.19 201 PRO A CA 1
ATOM 1544 C C . PRO A 1 201 ? 2.310 -10.138 -5.270 1.00 95.19 201 PRO A C 1
ATOM 1546 O O . PRO A 1 201 ? 2.769 -9.069 -5.670 1.00 95.19 201 PRO A O 1
ATOM 1549 N N . ASP A 1 202 ? 2.585 -11.296 -5.873 1.00 95.81 202 ASP A N 1
ATOM 1550 C CA . ASP A 1 202 ? 3.445 -11.410 -7.065 1.00 95.81 202 ASP A CA 1
ATOM 1551 C C . ASP A 1 202 ? 3.016 -10.489 -8.230 1.00 95.81 202 ASP A C 1
ATOM 1553 O O . ASP A 1 202 ? 3.881 -9.811 -8.786 1.00 95.81 202 ASP A O 1
ATOM 1557 N N . PRO A 1 203 ? 1.710 -10.340 -8.558 1.00 95.69 203 PRO A N 1
ATOM 1558 C CA . PRO A 1 203 ? 1.276 -9.402 -9.598 1.00 95.69 203 PRO A CA 1
ATOM 1559 C C . PRO A 1 203 ? 1.635 -7.934 -9.335 1.00 95.69 203 PRO A C 1
ATOM 1561 O O . PRO A 1 203 ? 1.785 -7.163 -10.279 1.00 95.69 203 PRO A O 1
ATOM 1564 N N . VAL A 1 204 ? 1.771 -7.530 -8.066 1.00 96.75 204 VAL A N 1
ATOM 1565 C CA . VAL A 1 204 ? 2.216 -6.176 -7.698 1.00 96.75 204 VAL A CA 1
ATOM 1566 C C . VAL A 1 204 ? 3.724 -6.050 -7.896 1.00 96.75 204 VAL A C 1
ATOM 1568 O O . VAL A 1 204 ? 4.181 -5.077 -8.492 1.00 96.75 204 VAL A O 1
ATOM 1571 N N . LEU A 1 205 ? 4.493 -7.049 -7.452 1.00 95.56 205 LEU A N 1
ATOM 1572 C CA . LEU A 1 205 ? 5.952 -7.066 -7.595 1.00 95.56 205 LEU A CA 1
ATOM 1573 C C . LEU A 1 205 ? 6.391 -7.047 -9.066 1.00 95.56 205 LEU A C 1
ATOM 1575 O O . LEU A 1 205 ? 7.330 -6.339 -9.416 1.00 95.56 205 LEU A O 1
ATOM 1579 N N . GLU A 1 206 ? 5.665 -7.737 -9.948 1.00 94.12 206 GLU A N 1
ATOM 1580 C CA . GLU A 1 206 ? 5.932 -7.724 -11.392 1.00 94.12 206 GLU A CA 1
ATOM 1581 C C . GLU A 1 206 ? 5.775 -6.326 -12.019 1.00 94.12 206 GLU A C 1
ATOM 1583 O O . GLU A 1 206 ? 6.469 -5.964 -12.972 1.00 94.12 206 GLU A O 1
ATOM 1588 N N . ARG A 1 207 ? 4.865 -5.501 -11.493 1.00 94.19 207 ARG A N 1
ATOM 1589 C CA . ARG A 1 207 ? 4.611 -4.146 -12.012 1.00 94.19 207 ARG A CA 1
ATOM 1590 C C . ARG A 1 207 ? 5.723 -3.165 -11.677 1.00 94.19 207 ARG A C 1
ATOM 1592 O O . ARG A 1 207 ? 5.949 -2.230 -12.442 1.00 94.19 207 ARG A O 1
ATOM 1599 N N . ILE A 1 208 ? 6.432 -3.417 -10.581 1.00 94.44 208 ILE A N 1
ATOM 1600 C CA . ILE A 1 208 ? 7.530 -2.588 -10.072 1.00 94.44 208 ILE A CA 1
ATOM 1601 C C . ILE A 1 208 ? 8.910 -3.207 -10.345 1.00 94.44 208 ILE A C 1
ATOM 1603 O O . ILE A 1 208 ? 9.878 -2.868 -9.665 1.00 94.44 208 ILE A O 1
ATOM 1607 N N . ARG A 1 209 ? 9.001 -4.143 -11.301 1.00 93.38 209 ARG A N 1
ATOM 1608 C CA . ARG A 1 209 ? 10.247 -4.825 -11.680 1.00 93.38 209 ARG A CA 1
ATOM 1609 C C . ARG A 1 209 ? 11.396 -3.824 -11.838 1.00 93.38 209 ARG A C 1
ATOM 1611 O O . ARG A 1 209 ? 11.276 -2.847 -12.576 1.00 93.38 209 ARG A O 1
ATOM 1618 N N . GLY A 1 210 ? 12.520 -4.102 -11.181 1.00 92.62 210 GLY A N 1
ATOM 1619 C CA . GLY A 1 210 ? 13.712 -3.254 -11.246 1.00 92.62 210 GLY A CA 1
ATOM 1620 C C . GLY A 1 210 ? 13.738 -2.064 -10.281 1.00 92.62 210 GLY A C 1
ATOM 1621 O O . GLY A 1 210 ? 14.688 -1.282 -10.340 1.00 92.62 210 GLY A O 1
ATOM 1622 N N . VAL A 1 211 ? 12.736 -1.885 -9.410 1.00 95.31 211 VAL A N 1
ATOM 1623 C CA . VAL A 1 211 ? 12.747 -0.785 -8.430 1.00 95.31 211 VAL A CA 1
ATOM 1624 C C . VAL A 1 211 ? 13.945 -0.898 -7.481 1.00 95.31 211 VAL A C 1
ATOM 1626 O O . VAL A 1 211 ? 14.309 -1.987 -7.029 1.00 95.31 211 VAL A O 1
ATOM 1629 N N . THR A 1 212 ? 14.556 0.244 -7.167 1.00 95.69 212 THR A N 1
ATOM 1630 C CA . THR A 1 212 ? 15.651 0.342 -6.192 1.00 95.69 212 THR A CA 1
ATOM 1631 C C . THR A 1 212 ? 15.133 0.802 -4.837 1.00 95.69 212 THR A C 1
ATOM 1633 O O . THR A 1 212 ? 14.425 1.798 -4.763 1.00 95.69 212 THR A O 1
ATOM 1636 N N . PHE A 1 213 ? 15.531 0.138 -3.753 1.00 96.62 213 PHE A N 1
ATOM 1637 C CA . PHE A 1 213 ? 15.211 0.570 -2.389 1.00 96.62 213 PHE A CA 1
ATOM 1638 C C . PHE A 1 213 ? 16.421 1.205 -1.709 1.00 96.62 213 PHE A C 1
ATOM 1640 O O . PHE A 1 213 ? 17.506 0.623 -1.686 1.00 96.62 213 PHE A O 1
ATOM 1647 N N . VAL A 1 214 ? 16.233 2.378 -1.110 1.00 95.19 214 VAL A N 1
ATOM 1648 C CA . VAL A 1 214 ? 17.281 3.148 -0.430 1.00 95.19 214 VAL A CA 1
ATOM 1649 C C . VAL A 1 214 ? 16.814 3.526 0.969 1.00 95.19 214 VAL A C 1
ATOM 1651 O O . VAL A 1 214 ? 15.692 3.983 1.161 1.00 95.19 214 VAL A O 1
ATOM 1654 N N . ARG A 1 215 ? 17.687 3.370 1.964 1.00 93.12 215 ARG A N 1
ATOM 1655 C CA . ARG A 1 215 ? 17.475 3.894 3.315 1.00 93.12 215 ARG A CA 1
ATOM 1656 C C . ARG A 1 215 ? 18.277 5.178 3.493 1.00 93.12 215 ARG A C 1
ATOM 1658 O O . ARG A 1 215 ? 19.492 5.199 3.297 1.00 93.12 215 ARG A O 1
ATOM 1665 N N . ARG A 1 216 ? 17.595 6.236 3.922 1.00 89.69 216 ARG A N 1
ATOM 1666 C CA . ARG A 1 216 ? 18.166 7.525 4.314 1.00 89.69 216 ARG A CA 1
ATOM 1667 C C . ARG A 1 216 ? 18.041 7.654 5.832 1.00 89.69 216 ARG A C 1
ATOM 1669 O O . ARG A 1 216 ? 16.948 7.802 6.367 1.00 89.69 216 ARG A O 1
ATOM 1676 N N . GLU A 1 217 ? 19.163 7.542 6.541 1.00 69.94 217 GLU A N 1
ATOM 1677 C CA . GLU A 1 217 ? 19.178 7.491 8.014 1.00 69.94 217 GLU A CA 1
ATOM 1678 C C . GLU A 1 217 ? 18.885 8.838 8.697 1.00 69.94 217 GLU A C 1
ATOM 1680 O O . GLU A 1 217 ? 18.615 8.858 9.895 1.00 69.94 217 GLU A O 1
ATOM 1685 N N . GLN A 1 218 ? 18.908 9.957 7.964 1.00 69.19 218 GLN A N 1
ATOM 1686 C CA . GLN A 1 218 ? 18.659 11.293 8.510 1.00 69.19 218 GLN A CA 1
ATOM 1687 C C . GLN A 1 218 ? 17.571 12.044 7.738 1.00 69.19 218 GLN A C 1
ATOM 1689 O O . GLN A 1 218 ? 17.492 11.953 6.513 1.00 69.19 218 GLN A O 1
ATOM 1694 N N . GLY A 1 219 ? 16.782 12.830 8.480 1.00 63.53 219 GLY A N 1
ATOM 1695 C CA . GLY A 1 219 ? 15.710 13.681 7.959 1.00 63.53 219 GLY A CA 1
ATOM 1696 C C . GLY A 1 219 ? 14.399 12.938 7.694 1.00 63.53 219 GLY A C 1
ATOM 1697 O O . GLY A 1 219 ? 14.314 11.720 7.841 1.00 63.53 219 GLY A O 1
ATOM 1698 N N . GLY A 1 220 ? 13.368 13.696 7.326 1.00 71.62 220 GLY A N 1
ATOM 1699 C CA . GLY A 1 220 ? 12.260 13.200 6.510 1.00 71.62 220 GLY A CA 1
ATOM 1700 C C . GLY A 1 220 ? 12.450 13.670 5.065 1.00 71.62 220 GLY A C 1
ATOM 1701 O O . GLY A 1 220 ? 13.359 14.462 4.799 1.00 71.62 220 GLY A O 1
ATOM 1702 N N . GLY A 1 221 ? 11.606 13.212 4.137 1.00 72.88 221 GLY A N 1
ATOM 1703 C CA . GLY A 1 221 ? 11.634 13.717 2.758 1.00 72.88 221 GLY A CA 1
ATOM 1704 C C . GLY A 1 221 ? 11.369 15.229 2.682 1.00 72.88 221 GLY A C 1
ATOM 1705 O O . GLY A 1 221 ? 11.223 15.907 3.701 1.00 72.88 221 GLY A O 1
ATOM 1706 N N . ALA A 1 222 ? 11.232 15.792 1.478 1.00 73.62 222 ALA A N 1
ATOM 1707 C CA . ALA A 1 222 ? 11.051 17.243 1.291 1.00 73.62 222 ALA A CA 1
ATOM 1708 C C . ALA A 1 222 ? 9.864 17.839 2.086 1.00 73.62 222 ALA A C 1
ATOM 1710 O O . ALA A 1 222 ? 9.818 19.043 2.339 1.00 73.62 222 ALA A O 1
ATOM 1711 N N . ARG A 1 223 ? 8.904 16.995 2.489 1.00 76.06 223 ARG A N 1
ATOM 1712 C CA . ARG A 1 223 ? 7.744 17.344 3.325 1.00 76.06 223 ARG A CA 1
ATOM 1713 C C . ARG A 1 223 ? 7.711 16.636 4.680 1.00 76.06 223 ARG A C 1
ATOM 1715 O O . ARG A 1 223 ? 6.644 16.511 5.273 1.00 76.06 223 ARG A O 1
ATOM 1722 N N . ASN A 1 224 ? 8.860 16.174 5.164 1.00 83.12 224 ASN A N 1
ATOM 1723 C CA . ASN A 1 224 ? 8.980 15.337 6.355 1.00 83.12 224 ASN A CA 1
ATOM 1724 C C . ASN A 1 224 ? 8.200 14.005 6.251 1.00 83.12 224 ASN A C 1
ATOM 1726 O O . ASN A 1 224 ? 7.687 13.485 7.239 1.00 83.12 224 ASN A O 1
ATOM 1730 N N . GLU A 1 225 ? 8.080 13.481 5.031 1.00 87.50 225 GLU A N 1
ATOM 1731 C CA . GLU A 1 225 ? 7.430 12.204 4.722 1.00 87.50 225 GLU A CA 1
ATOM 1732 C C . GLU A 1 225 ? 8.326 11.009 5.103 1.00 87.50 225 GLU A C 1
ATOM 1734 O O . GLU A 1 225 ? 9.556 11.127 5.045 1.00 87.50 225 GLU A O 1
ATOM 1739 N N . PRO A 1 226 ? 7.737 9.876 5.534 1.00 90.88 226 PRO A N 1
ATOM 1740 C CA . PRO A 1 226 ? 8.490 8.692 5.946 1.00 90.88 226 PRO A CA 1
ATOM 1741 C C . PRO A 1 226 ? 9.062 7.910 4.756 1.00 90.88 226 PRO A C 1
ATOM 1743 O O . PRO A 1 226 ? 10.071 7.225 4.909 1.00 90.88 226 PRO A O 1
ATOM 1746 N N . GLY A 1 227 ? 8.458 8.032 3.576 1.00 94.25 227 GLY A N 1
ATOM 1747 C CA . GLY A 1 227 ? 8.905 7.404 2.342 1.00 94.25 227 GLY A CA 1
ATOM 1748 C C . GLY A 1 227 ? 8.718 8.333 1.147 1.00 94.25 227 GLY A C 1
ATOM 1749 O O . GLY A 1 227 ? 8.004 9.331 1.241 1.00 94.25 227 GLY A O 1
ATOM 1750 N N . HIS A 1 228 ? 9.418 8.030 0.058 1.00 94.44 228 HIS A N 1
ATOM 1751 C CA . HIS A 1 228 ? 9.243 8.701 -1.222 1.00 94.44 228 HIS A CA 1
ATOM 1752 C C . HIS A 1 228 ? 9.578 7.770 -2.387 1.00 94.44 228 HIS A C 1
ATOM 1754 O O . HIS A 1 228 ? 10.699 7.268 -2.487 1.00 94.44 228 HIS A O 1
ATOM 1760 N N . TYR A 1 229 ? 8.637 7.592 -3.308 1.00 95.12 229 TYR A N 1
ATOM 1761 C CA . TYR A 1 229 ? 8.902 7.023 -4.622 1.00 95.12 229 TYR A CA 1
ATOM 1762 C C . TYR A 1 229 ? 9.215 8.106 -5.666 1.00 95.12 229 TYR A C 1
ATOM 1764 O O . TYR A 1 229 ? 8.378 8.961 -5.962 1.00 95.12 229 TYR A O 1
ATOM 1772 N N . ASP A 1 230 ? 10.384 8.002 -6.304 1.00 91.69 230 ASP A N 1
ATOM 1773 C CA . ASP A 1 230 ? 10.762 8.822 -7.456 1.00 91.69 230 ASP A CA 1
ATOM 1774 C C . ASP A 1 230 ? 10.627 8.030 -8.776 1.00 91.69 230 ASP A C 1
ATOM 1776 O O . ASP A 1 230 ? 11.441 7.137 -9.059 1.00 91.69 230 ASP A O 1
ATOM 1780 N N . PRO A 1 231 ? 9.662 8.376 -9.650 1.00 89.25 231 PRO A N 1
ATOM 1781 C CA . PRO A 1 231 ? 9.482 7.711 -10.941 1.00 89.25 231 PRO A CA 1
ATOM 1782 C C . PRO A 1 231 ? 10.634 7.956 -11.933 1.00 89.25 231 PRO A C 1
ATOM 1784 O O . PRO A 1 231 ? 10.806 7.186 -12.883 1.00 89.25 231 PRO A O 1
ATOM 1787 N N . ASN A 1 232 ? 11.443 9.008 -11.756 1.00 86.19 232 ASN A N 1
ATOM 1788 C CA . ASN A 1 232 ? 12.539 9.330 -12.678 1.00 86.19 232 ASN A CA 1
ATOM 1789 C C . ASN A 1 232 ? 13.747 8.420 -12.481 1.00 86.19 232 ASN A C 1
ATOM 1791 O O . ASN A 1 232 ? 14.392 8.015 -13.454 1.00 86.19 232 ASN A O 1
ATOM 1795 N N . THR A 1 233 ? 14.050 8.090 -11.231 1.00 89.44 233 THR A N 1
ATOM 1796 C CA . THR A 1 233 ? 15.120 7.151 -10.890 1.00 89.44 233 THR A CA 1
ATOM 1797 C C . THR A 1 233 ? 14.603 5.726 -10.702 1.00 89.44 233 THR A C 1
ATOM 1799 O O . THR A 1 233 ? 15.389 4.792 -10.815 1.00 89.44 233 THR A O 1
ATOM 1802 N N . HIS A 1 234 ? 13.286 5.546 -10.545 1.00 92.81 234 HIS A N 1
ATOM 1803 C CA . HIS A 1 234 ? 12.650 4.294 -10.132 1.00 92.81 234 HIS A CA 1
ATOM 1804 C C . HIS A 1 234 ? 13.188 3.807 -8.782 1.00 92.81 234 HIS A C 1
ATOM 1806 O O . HIS A 1 234 ? 13.558 2.644 -8.611 1.00 92.81 234 HIS A O 1
ATOM 1812 N N . THR A 1 235 ? 13.219 4.734 -7.827 1.00 94.88 235 THR A N 1
ATOM 1813 C CA . THR A 1 235 ? 13.770 4.518 -6.489 1.00 94.88 235 THR A CA 1
ATOM 1814 C C . THR A 1 235 ? 12.696 4.764 -5.446 1.00 94.88 235 THR A C 1
ATOM 1816 O O . THR A 1 235 ? 11.946 5.728 -5.553 1.00 94.88 235 THR A O 1
ATOM 1819 N N . ILE A 1 236 ? 12.646 3.909 -4.431 1.00 96.75 236 ILE A N 1
ATOM 1820 C CA . ILE A 1 236 ? 11.916 4.145 -3.192 1.00 96.75 236 ILE A CA 1
ATOM 1821 C C . ILE A 1 236 ? 12.934 4.479 -2.107 1.00 96.75 236 ILE A C 1
ATOM 1823 O O . ILE A 1 236 ? 13.812 3.673 -1.793 1.00 96.75 236 ILE A O 1
ATOM 1827 N N . GLU A 1 237 ? 12.809 5.666 -1.532 1.00 95.81 237 GLU A N 1
ATOM 1828 C CA . GLU A 1 237 ? 13.605 6.127 -0.404 1.00 95.81 237 GLU A CA 1
ATOM 1829 C C . GLU A 1 237 ? 12.789 6.022 0.888 1.00 95.81 237 GLU A C 1
ATOM 1831 O O . GLU A 1 237 ? 11.652 6.479 0.945 1.00 95.81 237 GLU A O 1
ATOM 1836 N N . PHE A 1 238 ? 13.372 5.441 1.938 1.00 95.19 238 PHE A N 1
ATOM 1837 C CA . PHE A 1 238 ? 12.789 5.406 3.282 1.00 95.19 238 PHE A CA 1
ATOM 1838 C C . PHE A 1 238 ? 13.611 6.257 4.242 1.00 95.19 238 PHE A C 1
ATOM 1840 O O . PHE A 1 238 ? 14.830 6.090 4.345 1.00 95.19 238 PHE A O 1
ATOM 1847 N N . PHE A 1 239 ? 12.930 7.128 4.977 1.00 92.69 239 PHE A N 1
ATOM 1848 C CA . PHE A 1 239 ? 13.514 8.088 5.906 1.00 92.69 239 PHE A CA 1
ATOM 1849 C C . PHE A 1 239 ? 13.365 7.634 7.363 1.00 92.69 239 PHE A C 1
ATOM 1851 O O . PHE A 1 239 ? 12.653 6.673 7.654 1.00 92.69 239 PHE A O 1
ATOM 1858 N N . GLY A 1 240 ? 14.010 8.334 8.306 1.00 87.69 240 GLY A N 1
ATOM 1859 C CA . GLY A 1 240 ? 14.052 7.936 9.722 1.00 87.69 240 GLY A CA 1
ATOM 1860 C C . GLY A 1 240 ? 12.673 7.655 10.336 1.00 87.69 240 GLY A C 1
ATOM 1861 O O . GLY A 1 240 ? 12.499 6.657 11.034 1.00 87.69 240 GLY A O 1
ATOM 1862 N N . ALA A 1 241 ? 11.669 8.466 9.987 1.00 85.94 241 ALA A N 1
ATOM 1863 C CA . ALA A 1 241 ? 10.299 8.320 10.479 1.00 85.94 241 ALA A CA 1
ATOM 1864 C C . ALA A 1 241 ? 9.616 6.998 10.071 1.00 85.94 241 ALA A C 1
ATOM 1866 O O . ALA A 1 241 ? 8.723 6.546 10.784 1.00 85.94 241 ALA A O 1
ATOM 1867 N N . ALA A 1 242 ? 10.035 6.348 8.976 1.00 87.12 242 ALA A N 1
ATOM 1868 C CA . ALA A 1 242 ? 9.486 5.049 8.570 1.00 87.12 242 ALA A CA 1
ATOM 1869 C C . ALA A 1 242 ? 9.850 3.911 9.533 1.00 87.12 242 ALA A C 1
ATOM 1871 O O . ALA A 1 242 ? 9.178 2.883 9.551 1.00 87.12 242 ALA A O 1
ATOM 1872 N N . PHE A 1 243 ? 10.915 4.085 10.321 1.00 87.00 243 PHE A N 1
ATOM 1873 C CA . PHE A 1 243 ? 11.457 3.060 11.213 1.00 87.00 243 PHE A CA 1
ATOM 1874 C C . PHE A 1 243 ? 11.021 3.243 12.672 1.00 87.00 243 PHE A C 1
ATOM 1876 O O . PHE A 1 243 ? 11.483 2.509 13.543 1.00 87.00 243 PHE A O 1
ATOM 1883 N N . HIS A 1 244 ? 10.156 4.219 12.963 1.00 83.12 244 HIS A N 1
ATOM 1884 C CA . HIS A 1 244 ? 9.624 4.405 14.308 1.00 83.12 244 HIS A CA 1
ATOM 1885 C C . HIS A 1 244 ? 8.642 3.283 14.657 1.00 83.12 244 HIS A C 1
ATOM 1887 O O . HIS A 1 244 ? 7.673 3.039 13.938 1.00 83.12 244 HIS A O 1
ATOM 1893 N N . GLU A 1 245 ? 8.886 2.613 15.783 1.00 78.44 245 GLU A N 1
ATOM 1894 C CA . GLU A 1 245 ? 7.967 1.610 16.308 1.00 78.44 245 GLU A CA 1
ATOM 1895 C C . GLU A 1 245 ? 6.761 2.275 16.971 1.00 78.44 245 GLU A C 1
ATOM 1897 O O . GLU A 1 245 ? 6.883 3.187 17.791 1.00 78.44 245 GLU A O 1
ATOM 1902 N N . THR A 1 246 ? 5.583 1.775 16.629 1.00 81.38 246 THR A N 1
ATOM 1903 C CA . THR A 1 246 ? 4.302 2.234 17.151 1.00 81.38 246 THR A CA 1
ATOM 1904 C C . THR A 1 246 ? 3.417 1.031 17.458 1.00 81.38 246 THR A C 1
ATOM 1906 O O . THR A 1 246 ? 3.620 -0.069 16.941 1.00 81.38 246 THR A O 1
ATOM 1909 N N . LEU A 1 247 ? 2.428 1.219 18.332 1.00 81.56 247 LEU A N 1
ATOM 1910 C CA . LEU A 1 247 ? 1.486 0.159 18.695 1.00 81.56 247 LEU A CA 1
ATOM 1911 C C . LEU A 1 247 ? 0.427 -0.088 17.608 1.00 81.56 247 LEU A C 1
ATOM 1913 O O . LEU A 1 247 ? -0.186 -1.161 17.569 1.00 81.56 247 LEU A O 1
ATOM 1917 N N . ASN A 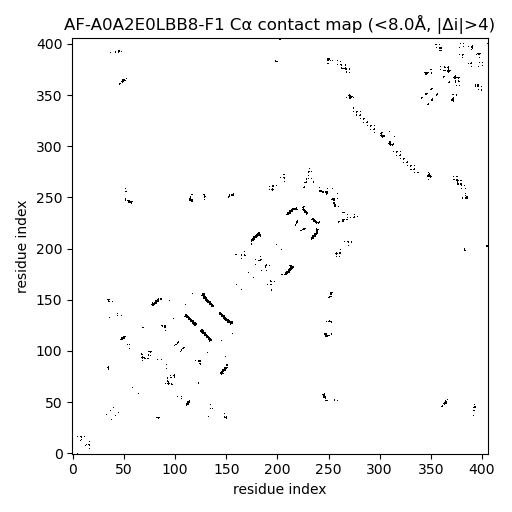1 248 ? 0.179 0.908 16.751 1.00 83.75 248 ASN A N 1
ATOM 1918 C CA . ASN A 1 248 ? -0.803 0.794 15.684 1.00 83.75 248 ASN A CA 1
ATOM 1919 C C . ASN A 1 248 ? -0.335 -0.174 14.598 1.00 83.75 248 ASN A C 1
ATOM 1921 O O . ASN A 1 248 ? 0.841 -0.276 14.257 1.00 83.75 248 ASN A O 1
ATOM 1925 N N . THR A 1 249 ? -1.310 -0.868 14.035 1.00 85.94 249 THR A N 1
ATOM 1926 C CA . THR A 1 249 ? -1.135 -1.744 12.893 1.00 85.94 249 THR A CA 1
ATOM 1927 C C . THR A 1 249 ? -2.163 -1.421 11.819 1.00 85.94 249 THR A C 1
ATOM 1929 O O . THR A 1 249 ? -3.235 -0.887 12.109 1.00 85.94 249 THR A O 1
ATOM 1932 N N . VAL A 1 250 ? -1.817 -1.704 10.566 1.00 82.19 250 VAL A N 1
ATOM 1933 C CA . VAL A 1 250 ? -2.649 -1.364 9.404 1.00 82.19 250 VAL A CA 1
ATOM 1934 C C . VAL A 1 250 ? -3.568 -2.514 8.979 1.00 82.19 250 VAL A C 1
ATOM 1936 O O . VAL A 1 250 ? -4.579 -2.266 8.327 1.00 82.19 250 VAL A O 1
ATOM 1939 N N . ASP A 1 251 ? -3.290 -3.750 9.405 1.00 87.25 251 ASP A N 1
ATOM 1940 C CA . ASP A 1 251 ? -4.089 -4.929 9.059 1.00 87.25 251 ASP A CA 1
ATOM 1941 C C . ASP A 1 251 ? -4.350 -5.866 10.247 1.00 87.25 251 ASP A C 1
ATOM 1943 O O . ASP A 1 251 ? -3.790 -5.737 11.336 1.00 87.25 251 ASP A O 1
ATOM 1947 N N . ALA A 1 252 ? -5.202 -6.864 10.010 1.00 86.31 252 ALA A N 1
ATOM 1948 C CA . ALA A 1 252 ? -5.439 -7.981 10.922 1.00 86.31 252 ALA A CA 1
ATOM 1949 C C . ALA A 1 252 ? -4.191 -8.855 11.181 1.00 86.31 252 ALA A C 1
ATOM 1951 O O . ALA A 1 252 ? -4.151 -9.598 12.161 1.00 86.31 252 ALA A O 1
ATOM 1952 N N . GLY A 1 253 ? -3.187 -8.794 10.302 1.00 85.88 253 GLY A N 1
ATOM 1953 C CA . GLY A 1 253 ? -1.943 -9.560 10.375 1.00 85.88 253 GLY A CA 1
ATOM 1954 C C . GLY A 1 253 ? -0.818 -8.870 11.153 1.00 85.88 253 GLY A C 1
ATOM 1955 O O . GLY A 1 253 ? 0.300 -9.390 11.176 1.00 85.88 253 GLY A O 1
ATOM 1956 N N . GLY A 1 254 ? -1.066 -7.706 11.758 1.00 86.62 254 GLY A N 1
ATOM 1957 C CA . GLY A 1 254 ? -0.078 -6.977 12.545 1.00 86.62 254 GLY A CA 1
ATOM 1958 C C . GLY A 1 254 ? 0.974 -6.234 11.712 1.00 86.62 254 GLY A C 1
ATOM 1959 O O . GLY A 1 254 ? 2.132 -6.161 12.118 1.00 86.62 254 GLY A O 1
ATOM 1960 N N . ALA A 1 255 ? 0.640 -5.732 10.524 1.00 87.62 255 ALA A N 1
ATOM 1961 C CA . ALA A 1 255 ? 1.513 -4.868 9.733 1.00 87.62 255 ALA A CA 1
ATOM 1962 C C . ALA A 1 255 ? 2.003 -3.675 10.551 1.00 87.62 255 ALA A C 1
ATOM 1964 O O . ALA A 1 255 ? 1.197 -2.914 11.081 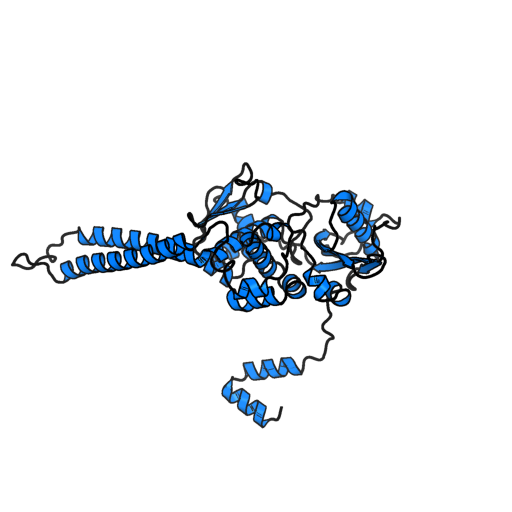1.00 87.62 255 ALA A O 1
ATOM 1965 N N . SER A 1 256 ? 3.322 -3.553 10.672 1.00 87.62 256 SER A N 1
ATOM 1966 C CA . SER A 1 256 ? 3.989 -2.425 11.315 1.00 87.62 256 SER A CA 1
ATOM 1967 C C . SER A 1 256 ? 3.854 -1.155 10.474 1.00 87.62 256 SER A C 1
ATOM 1969 O O . SER A 1 256 ? 3.520 -1.219 9.288 1.00 87.62 256 SER A O 1
ATOM 1971 N N . GLY A 1 257 ? 4.180 -0.003 11.066 1.00 87.00 257 GLY A N 1
ATOM 1972 C CA . GLY A 1 257 ? 4.271 1.259 10.327 1.00 87.00 257 GLY A CA 1
ATOM 1973 C C . GLY A 1 257 ? 5.208 1.162 9.119 1.00 87.00 257 GLY A C 1
ATOM 1974 O O . GLY A 1 257 ? 4.845 1.604 8.033 1.00 87.00 257 GLY A O 1
ATOM 1975 N N . PHE A 1 258 ? 6.356 0.489 9.263 1.00 90.62 258 PHE A N 1
ATOM 1976 C CA . PHE A 1 258 ? 7.287 0.275 8.153 1.00 90.62 258 PHE A CA 1
ATOM 1977 C C . PHE A 1 258 ? 6.678 -0.571 7.027 1.00 90.62 258 PHE A C 1
ATOM 1979 O O . PHE A 1 258 ? 6.821 -0.228 5.857 1.00 90.62 258 PHE A O 1
ATOM 1986 N N . ASP A 1 259 ? 5.948 -1.641 7.365 1.00 91.88 259 ASP A N 1
ATOM 1987 C CA . ASP A 1 259 ? 5.274 -2.477 6.362 1.00 91.88 259 ASP A CA 1
ATOM 1988 C C . ASP A 1 259 ? 4.271 -1.656 5.539 1.00 91.88 259 ASP A C 1
ATOM 1990 O O . ASP A 1 259 ? 4.176 -1.800 4.319 1.00 91.88 259 ASP A O 1
ATOM 1994 N N . TYR A 1 260 ? 3.549 -0.757 6.205 1.00 92.62 260 TYR A N 1
ATOM 1995 C CA . TYR A 1 260 ? 2.631 0.160 5.550 1.00 92.62 260 TYR A CA 1
ATOM 1996 C C . TYR A 1 260 ? 3.345 1.194 4.677 1.00 92.62 260 TYR A C 1
ATOM 1998 O O . TYR A 1 260 ? 2.941 1.350 3.530 1.00 92.62 260 TYR A O 1
ATOM 2006 N N . VAL A 1 261 ? 4.425 1.829 5.147 1.00 94.38 261 VAL A N 1
ATOM 2007 C CA . VAL A 1 261 ? 5.201 2.783 4.330 1.00 94.38 261 VAL A CA 1
ATOM 2008 C C . VAL A 1 261 ? 5.757 2.096 3.078 1.00 94.38 261 VAL A C 1
ATOM 2010 O O . VAL A 1 261 ? 5.613 2.619 1.980 1.00 94.38 261 VAL A O 1
ATOM 2013 N N . VAL A 1 262 ? 6.311 0.884 3.202 1.00 96.12 262 VAL A N 1
ATOM 2014 C CA . VAL A 1 262 ? 6.767 0.091 2.045 1.00 96.12 262 VAL A CA 1
ATOM 2015 C C . VAL A 1 262 ? 5.623 -0.155 1.059 1.00 96.12 262 VAL A C 1
ATOM 2017 O O . VAL A 1 262 ? 5.805 0.001 -0.148 1.00 96.12 262 VAL A O 1
ATOM 2020 N N . THR A 1 263 ? 4.439 -0.513 1.560 1.00 96.44 263 THR A N 1
ATOM 2021 C CA . THR A 1 263 ? 3.255 -0.745 0.717 1.00 96.44 263 THR A CA 1
ATOM 2022 C C . THR A 1 263 ? 2.758 0.525 0.038 1.00 96.44 263 THR A C 1
ATOM 2024 O O . THR A 1 263 ? 2.406 0.491 -1.143 1.00 96.44 263 THR A O 1
ATOM 2027 N N . HIS A 1 264 ? 2.807 1.646 0.747 1.00 97.00 264 HIS A N 1
ATOM 2028 C CA . HIS A 1 264 ? 2.424 2.954 0.247 1.00 97.00 264 HIS A CA 1
ATOM 2029 C C . HIS A 1 264 ? 3.330 3.400 -0.906 1.00 97.00 264 HIS A C 1
ATOM 2031 O O . HIS A 1 264 ? 2.841 3.672 -2.002 1.00 97.00 264 HIS A O 1
ATOM 2037 N N . GLU A 1 265 ? 4.650 3.362 -0.722 1.00 97.50 265 GLU A N 1
ATOM 2038 C CA . GLU A 1 265 ? 5.587 3.772 -1.775 1.00 97.50 265 GLU A CA 1
ATOM 2039 C C . GLU A 1 265 ? 5.579 2.827 -2.985 1.00 97.50 265 GLU A C 1
ATOM 2041 O O . GLU A 1 265 ? 5.689 3.262 -4.132 1.00 97.50 265 GLU A O 1
ATOM 2046 N N . ILE A 1 266 ? 5.384 1.523 -2.765 1.00 97.94 266 ILE A N 1
ATOM 2047 C CA . ILE A 1 266 ? 5.174 0.573 -3.867 1.00 97.94 266 ILE A CA 1
ATOM 2048 C C . ILE A 1 266 ? 3.886 0.890 -4.626 1.00 97.94 266 ILE A C 1
ATOM 2050 O O . ILE A 1 266 ? 3.843 0.752 -5.848 1.00 97.94 266 ILE A O 1
ATOM 2054 N N . SER A 1 267 ? 2.846 1.346 -3.934 1.00 97.75 267 SER A N 1
ATOM 2055 C CA . SER A 1 267 ? 1.598 1.730 -4.583 1.00 97.75 267 SER A CA 1
ATOM 2056 C C . SER A 1 267 ? 1.774 2.964 -5.472 1.00 97.75 267 SER A C 1
ATOM 2058 O O . SER A 1 267 ? 1.225 2.988 -6.573 1.00 97.75 267 SER A O 1
ATOM 2060 N N . HIS A 1 268 ? 2.613 3.929 -5.078 1.00 96.88 268 HIS A N 1
ATOM 2061 C CA . HIS A 1 268 ? 3.057 4.999 -5.983 1.00 96.88 268 HIS A CA 1
ATOM 2062 C C . HIS A 1 268 ? 3.789 4.433 -7.203 1.00 96.88 268 HIS A C 1
ATOM 2064 O O . HIS A 1 268 ? 3.485 4.803 -8.336 1.00 96.88 268 HIS A O 1
ATOM 2070 N N . ALA A 1 269 ? 4.702 3.478 -7.012 1.00 96.62 269 AL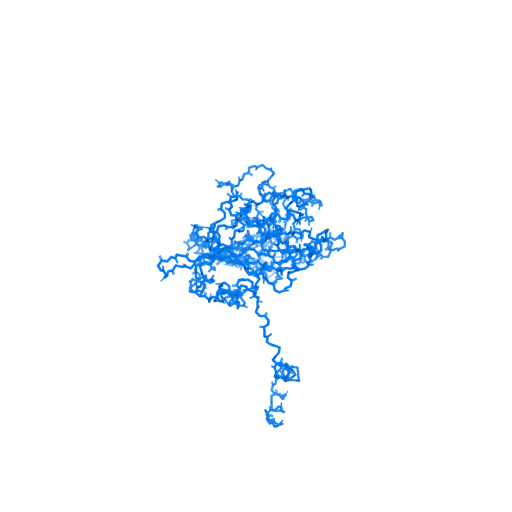A A N 1
ATOM 2071 C CA . ALA A 1 269 ? 5.412 2.847 -8.125 1.00 96.62 269 ALA A CA 1
ATOM 2072 C C . ALA A 1 269 ? 4.480 2.129 -9.117 1.00 96.62 269 ALA A C 1
ATOM 2074 O O . ALA A 1 269 ? 4.695 2.223 -10.327 1.00 96.62 269 ALA A O 1
ATOM 2075 N N . VAL A 1 270 ? 3.424 1.472 -8.624 1.00 97.00 270 VAL A N 1
ATOM 2076 C CA . VAL A 1 270 ? 2.365 0.892 -9.464 1.00 97.00 270 VAL A CA 1
ATOM 2077 C C . VAL A 1 270 ? 1.614 1.981 -10.224 1.00 97.00 270 VAL A C 1
ATOM 2079 O O . VAL A 1 270 ? 1.382 1.834 -11.421 1.00 97.00 270 VAL A O 1
ATOM 2082 N N . ASP A 1 271 ? 1.272 3.098 -9.580 1.00 95.44 271 ASP A N 1
ATOM 2083 C CA . ASP A 1 271 ? 0.571 4.198 -10.249 1.00 95.44 271 ASP A CA 1
ATOM 2084 C C . ASP A 1 271 ? 1.359 4.739 -11.459 1.00 95.44 271 ASP A C 1
ATOM 2086 O O . ASP A 1 271 ? 0.799 5.013 -12.525 1.00 95.44 271 ASP A O 1
ATOM 2090 N N . TYR A 1 272 ? 2.685 4.814 -11.335 1.00 93.56 272 TYR A N 1
ATOM 2091 C CA . TYR A 1 272 ? 3.594 5.273 -12.389 1.00 93.56 272 TYR A CA 1
ATOM 2092 C C . TYR A 1 272 ? 4.138 4.155 -13.303 1.00 93.56 272 TYR A C 1
ATOM 2094 O O . TYR A 1 272 ? 5.043 4.418 -14.102 1.00 93.56 272 TYR A O 1
ATOM 2102 N N . GLU A 1 273 ? 3.599 2.928 -13.260 1.00 92.06 273 GLU A N 1
ATOM 2103 C CA . GLU A 1 273 ? 4.182 1.758 -13.947 1.00 92.06 273 GLU A CA 1
ATOM 2104 C C . GLU A 1 273 ? 4.429 1.989 -15.451 1.00 92.06 273 GLU A C 1
ATOM 2106 O O . GLU A 1 273 ? 5.462 1.588 -15.990 1.00 92.06 273 GLU A O 1
ATOM 2111 N N . GLN A 1 274 ? 3.520 2.680 -16.148 1.00 89.12 274 GLN A N 1
ATOM 2112 C CA . GLN A 1 274 ? 3.644 2.917 -17.591 1.00 89.12 274 GLN A CA 1
ATOM 2113 C C . GLN A 1 274 ? 4.776 3.893 -17.918 1.00 89.12 274 GLN A C 1
ATOM 2115 O O . GLN A 1 274 ? 5.546 3.658 -18.853 1.00 89.12 274 GLN A O 1
ATOM 2120 N N . TYR A 1 275 ? 4.900 4.967 -17.133 1.00 89.06 275 TYR A N 1
ATOM 2121 C CA . TYR A 1 275 ? 5.989 5.933 -17.264 1.00 89.06 275 TYR A CA 1
ATOM 2122 C C . TYR A 1 275 ? 7.336 5.252 -17.047 1.00 89.06 275 TYR A C 1
ATOM 2124 O O . TYR A 1 275 ? 8.245 5.359 -17.874 1.00 89.06 275 TYR A O 1
ATOM 2132 N N . THR A 1 276 ? 7.430 4.483 -15.967 1.00 87.75 276 THR A N 1
ATOM 2133 C CA . THR A 1 276 ? 8.650 3.786 -15.584 1.00 87.75 276 THR A CA 1
ATOM 2134 C C . THR A 1 276 ? 9.039 2.724 -16.608 1.00 87.75 276 THR A C 1
ATOM 2136 O O . THR A 1 276 ? 10.199 2.681 -17.017 1.00 87.75 276 THR A O 1
ATOM 2139 N N . ARG A 1 277 ? 8.087 1.927 -17.114 1.00 88.50 277 ARG A N 1
ATOM 2140 C CA . ARG A 1 277 ? 8.344 0.940 -18.179 1.00 88.50 277 ARG A CA 1
ATOM 2141 C C . ARG A 1 277 ? 8.890 1.586 -19.449 1.00 88.50 277 ARG A C 1
ATOM 2143 O O . ARG A 1 277 ? 9.839 1.069 -20.034 1.00 88.50 277 ARG A O 1
ATOM 2150 N N . LEU A 1 278 ? 8.329 2.720 -19.873 1.00 89.94 278 LEU A N 1
ATOM 2151 C CA . LEU A 1 278 ? 8.826 3.452 -21.042 1.00 89.94 278 LEU A CA 1
ATOM 2152 C C . LEU A 1 278 ? 10.241 3.992 -20.810 1.00 89.94 278 LEU A C 1
ATOM 2154 O O . LEU A 1 278 ? 11.100 3.836 -21.676 1.00 89.94 278 LEU A O 1
ATOM 2158 N N . ARG A 1 279 ? 10.508 4.559 -19.629 1.00 89.25 279 ARG A N 1
ATOM 2159 C CA . ARG A 1 279 ? 11.841 5.041 -19.243 1.00 89.25 279 ARG A CA 1
ATOM 2160 C C . ARG A 1 279 ? 12.884 3.922 -19.270 1.00 89.25 279 ARG A C 1
ATOM 2162 O O . ARG A 1 279 ? 13.932 4.080 -19.893 1.00 89.25 279 ARG A O 1
ATOM 2169 N N . VAL A 1 280 ? 12.587 2.789 -18.627 1.00 86.12 280 VAL A N 1
ATOM 2170 C CA . VAL A 1 280 ? 13.470 1.610 -18.585 1.00 86.12 280 VAL A CA 1
ATOM 2171 C C . VAL A 1 280 ? 13.706 1.073 -19.996 1.00 86.12 280 VAL A C 1
ATOM 2173 O O . VAL A 1 280 ? 14.849 0.824 -20.367 1.00 86.12 280 VAL A O 1
ATOM 2176 N N . LYS A 1 281 ? 12.660 0.994 -20.828 1.00 90.12 281 LYS A N 1
ATOM 2177 C CA . LYS A 1 281 ? 12.789 0.588 -22.233 1.00 90.12 281 LYS A CA 1
ATOM 2178 C C . LYS A 1 281 ? 13.717 1.510 -23.028 1.00 90.12 281 LYS A C 1
ATOM 2180 O O . LYS A 1 281 ? 14.525 1.022 -23.811 1.00 90.12 281 LYS A O 1
ATOM 2185 N N . VAL A 1 282 ? 13.628 2.829 -22.835 1.00 91.50 282 VAL A N 1
ATOM 2186 C CA . VAL A 1 282 ? 14.543 3.787 -23.481 1.00 91.50 282 VAL A CA 1
ATOM 2187 C C . VAL A 1 282 ? 15.988 3.556 -23.033 1.00 91.50 282 VAL A C 1
ATOM 2189 O O . VAL A 1 282 ? 16.887 3.588 -23.872 1.00 91.50 282 VAL A O 1
ATOM 2192 N N . ALA A 1 283 ? 16.219 3.311 -21.740 1.00 89.06 283 ALA A N 1
ATOM 2193 C CA . ALA A 1 283 ? 17.555 3.046 -21.208 1.00 89.06 283 ALA A CA 1
ATOM 2194 C C . ALA A 1 283 ? 18.151 1.734 -21.753 1.00 89.06 283 ALA A C 1
ATOM 2196 O O . ALA A 1 283 ? 19.301 1.720 -22.191 1.00 89.06 283 ALA A O 1
ATOM 2197 N N . GLU A 1 284 ? 17.360 0.661 -21.802 1.00 90.25 284 GLU A N 1
ATOM 2198 C CA . GLU A 1 284 ? 17.794 -0.634 -22.336 1.00 90.25 284 GLU A CA 1
ATOM 2199 C C . GLU A 1 284 ? 18.097 -0.555 -23.839 1.00 90.25 284 GLU A C 1
ATOM 2201 O O . GLU A 1 284 ? 19.170 -0.963 -24.282 1.00 90.25 284 GLU A O 1
ATOM 2206 N N . LEU A 1 285 ? 17.221 0.077 -24.629 1.00 94.56 285 LEU A N 1
ATOM 2207 C CA . LEU A 1 285 ? 17.474 0.303 -26.057 1.00 94.56 285 LEU A CA 1
ATOM 2208 C C . LEU A 1 285 ? 18.716 1.173 -26.294 1.00 94.56 285 LEU A C 1
ATOM 2210 O O . LEU A 1 285 ? 19.432 0.961 -27.270 1.00 94.56 285 LEU A O 1
ATOM 2214 N N . ALA A 1 286 ? 19.015 2.128 -25.406 1.00 94.25 286 ALA A N 1
ATOM 2215 C CA . ALA A 1 286 ? 20.243 2.920 -25.491 1.00 94.25 286 ALA A CA 1
ATOM 2216 C C . ALA A 1 286 ? 21.496 2.057 -25.296 1.00 94.25 286 ALA A C 1
ATOM 2218 O O . ALA A 1 286 ? 22.472 2.223 -26.031 1.00 94.25 286 ALA A O 1
ATOM 2219 N N . LYS A 1 287 ? 21.460 1.117 -24.344 1.00 94.44 287 LYS A N 1
ATOM 2220 C CA . LYS A 1 287 ? 22.548 0.161 -24.112 1.00 94.44 287 LYS A CA 1
ATOM 2221 C C . LYS A 1 287 ? 22.735 -0.766 -25.316 1.00 94.44 287 LYS A C 1
ATOM 2223 O O . LYS A 1 287 ? 23.851 -0.884 -25.819 1.00 94.44 287 LYS A O 1
ATOM 2228 N N . GLN A 1 288 ? 21.651 -1.341 -25.834 1.00 95.50 288 GLN A N 1
ATOM 2229 C CA . GLN A 1 288 ? 21.684 -2.223 -27.006 1.00 95.50 288 GLN A CA 1
ATOM 2230 C C . GLN A 1 288 ? 22.171 -1.501 -28.266 1.00 95.50 288 GLN A C 1
ATOM 2232 O O . GLN A 1 288 ? 22.968 -2.049 -29.029 1.00 95.50 288 GLN A O 1
ATOM 2237 N N . LEU A 1 289 ? 21.758 -0.245 -28.464 1.00 96.69 289 LEU A N 1
ATOM 2238 C CA . LEU A 1 289 ? 22.262 0.598 -29.544 1.00 96.69 289 LEU A CA 1
ATOM 2239 C C . LEU A 1 289 ? 23.769 0.848 -29.401 1.00 96.69 289 LEU A C 1
ATOM 2241 O O . LEU A 1 289 ? 24.494 0.723 -30.385 1.00 96.69 289 LEU A O 1
ATOM 2245 N N . ALA A 1 290 ? 24.254 1.167 -28.197 1.00 96.44 290 ALA A N 1
ATOM 2246 C CA . ALA A 1 290 ? 25.679 1.386 -27.951 1.00 96.44 290 ALA A CA 1
ATOM 2247 C C . ALA A 1 290 ? 26.511 0.118 -28.221 1.00 96.44 290 ALA A C 1
ATOM 2249 O O . ALA A 1 290 ? 27.573 0.191 -28.846 1.00 96.44 290 ALA A O 1
ATOM 2250 N N . GLU A 1 291 ? 26.017 -1.053 -27.812 1.00 96.19 291 GLU A N 1
ATOM 2251 C CA . GLU A 1 291 ? 26.633 -2.349 -28.117 1.00 96.19 291 GLU A CA 1
ATOM 2252 C C . GLU A 1 291 ? 26.622 -2.639 -29.625 1.00 96.19 291 GLU A C 1
ATOM 2254 O O . GLU A 1 291 ? 27.662 -2.969 -30.194 1.00 96.19 291 GLU A O 1
ATOM 2259 N N . ALA A 1 292 ? 25.492 -2.434 -30.310 1.00 94.69 292 ALA A N 1
ATOM 2260 C CA . ALA A 1 292 ? 25.390 -2.617 -31.757 1.00 94.69 292 ALA A CA 1
ATOM 2261 C C . ALA A 1 292 ? 26.327 -1.674 -32.528 1.00 94.69 292 ALA A C 1
ATOM 2263 O O . ALA A 1 292 ? 26.980 -2.097 -33.479 1.00 94.69 292 ALA A O 1
ATOM 2264 N N . GLN A 1 293 ? 26.453 -0.417 -32.095 1.00 95.62 293 GLN A N 1
ATOM 2265 C CA . GLN A 1 293 ? 27.404 0.541 -32.660 1.00 95.62 293 GLN A CA 1
ATOM 2266 C C . GLN A 1 293 ? 28.856 0.115 -32.422 1.00 95.62 293 GLN A C 1
ATOM 2268 O O . GLN A 1 293 ? 29.695 0.292 -33.304 1.00 95.62 293 GLN A O 1
ATOM 2273 N N . LYS A 1 294 ? 29.171 -0.451 -31.249 1.00 95.31 294 LYS A N 1
ATOM 2274 C CA . LYS A 1 294 ? 30.501 -0.998 -30.956 1.00 95.31 294 LYS A CA 1
ATOM 2275 C C . LYS A 1 294 ? 30.827 -2.174 -31.877 1.00 95.31 294 LYS A C 1
ATOM 2277 O O . LYS A 1 294 ? 31.914 -2.196 -32.446 1.00 95.31 294 LYS A O 1
ATOM 2282 N N . GLU A 1 295 ? 29.894 -3.104 -32.074 1.00 92.00 295 GLU A N 1
ATOM 2283 C CA . GLU A 1 295 ? 30.070 -4.232 -32.998 1.00 92.00 295 GLU A CA 1
ATOM 2284 C C . GLU A 1 295 ? 30.160 -3.777 -34.461 1.00 92.00 295 GLU A C 1
ATOM 2286 O O . GLU A 1 295 ? 31.017 -4.255 -35.199 1.00 92.00 295 GLU A O 1
ATOM 2291 N N . ALA A 1 296 ? 29.355 -2.798 -34.881 1.00 90.00 296 ALA A N 1
ATOM 2292 C CA . ALA A 1 296 ? 29.423 -2.228 -36.227 1.00 90.00 296 ALA A CA 1
ATOM 2293 C C . ALA A 1 296 ? 30.717 -1.433 -36.483 1.00 90.00 296 ALA A C 1
ATOM 2295 O O . ALA A 1 296 ? 31.077 -1.202 -37.633 1.00 90.00 296 ALA A O 1
ATOM 2296 N N . LYS A 1 297 ? 31.449 -1.000 -35.451 1.00 91.56 297 LYS A N 1
ATOM 2297 C CA . LYS A 1 297 ? 32.775 -0.377 -35.615 1.00 91.56 297 LYS A CA 1
ATOM 2298 C C . LYS A 1 297 ? 33.903 -1.396 -35.769 1.00 91.56 297 LYS A C 1
ATOM 2300 O O . LYS A 1 297 ? 34.968 -1.025 -36.257 1.00 91.56 297 LYS A O 1
ATOM 2305 N N . LYS A 1 298 ? 33.695 -2.656 -35.373 1.00 90.19 298 LYS A N 1
ATOM 2306 C CA . LYS A 1 298 ? 34.668 -3.726 -35.611 1.00 90.19 298 LYS A CA 1
ATOM 2307 C C . LYS A 1 298 ? 34.637 -4.092 -37.092 1.00 90.19 298 LYS A C 1
ATOM 2309 O O . LYS A 1 298 ? 33.616 -4.577 -37.584 1.00 90.19 298 LYS A O 1
ATOM 2314 N N . VAL A 1 299 ? 35.740 -3.812 -37.780 1.00 80.31 299 VAL A N 1
ATOM 2315 C CA . VAL A 1 299 ? 35.949 -4.186 -39.180 1.00 80.31 299 VAL A CA 1
ATOM 2316 C C . VAL A 1 299 ? 36.572 -5.576 -39.212 1.00 80.31 299 VAL A C 1
ATOM 2318 O O . VAL A 1 299 ? 37.680 -5.761 -38.713 1.00 80.31 299 VAL A O 1
ATOM 2321 N N . ASP A 1 300 ? 35.855 -6.531 -39.795 1.00 82.56 300 ASP A N 1
ATOM 2322 C CA . ASP A 1 300 ? 36.369 -7.871 -40.088 1.00 82.56 300 ASP A CA 1
ATOM 2323 C C . ASP A 1 300 ? 36.855 -7.948 -41.546 1.00 82.56 300 ASP A C 1
ATOM 2325 O O . ASP A 1 300 ? 36.366 -7.214 -42.405 1.00 82.56 300 ASP A O 1
ATOM 2329 N N . LEU A 1 301 ? 37.772 -8.873 -41.854 1.00 75.81 301 LEU A N 1
ATOM 2330 C CA . LEU A 1 301 ? 38.232 -9.116 -43.234 1.00 75.81 301 LEU A CA 1
ATOM 2331 C C . LEU A 1 301 ? 37.073 -9.466 -44.187 1.00 75.81 301 LEU A C 1
ATOM 2333 O O . LEU A 1 301 ? 37.100 -9.077 -45.348 1.00 75.81 301 LEU A O 1
ATOM 2337 N N . ASP A 1 302 ? 36.025 -10.115 -43.672 1.00 82.44 302 ASP A N 1
ATOM 2338 C CA . ASP A 1 302 ? 34.838 -10.513 -44.439 1.00 82.44 302 ASP A CA 1
ATOM 2339 C C . ASP A 1 302 ? 33.761 -9.411 -44.524 1.00 82.44 302 ASP A C 1
ATOM 2341 O O . ASP A 1 302 ? 32.668 -9.647 -45.046 1.00 82.44 302 ASP A O 1
ATOM 2345 N N . ASP A 1 303 ? 33.996 -8.216 -43.966 1.00 81.69 303 ASP A N 1
ATOM 2346 C CA . ASP A 1 303 ? 33.023 -7.113 -44.017 1.00 81.69 303 ASP A CA 1
ATOM 2347 C C . ASP A 1 303 ? 32.963 -6.444 -45.405 1.00 81.69 303 ASP A C 1
ATOM 2349 O O . ASP A 1 303 ? 32.012 -5.710 -45.686 1.00 81.69 303 ASP A O 1
ATOM 2353 N N . TYR A 1 304 ? 33.929 -6.720 -46.288 1.00 85.00 304 TYR A N 1
ATOM 2354 C CA . TYR A 1 304 ? 33.992 -6.179 -47.645 1.00 85.00 304 TYR A CA 1
ATOM 2355 C C . TYR A 1 304 ? 34.267 -7.278 -48.674 1.00 85.00 304 TYR A C 1
ATOM 2357 O O . TYR A 1 304 ? 35.024 -8.210 -48.418 1.00 85.00 304 TYR A O 1
ATOM 2365 N N . ASP A 1 305 ? 33.639 -7.174 -49.845 1.00 82.62 305 ASP A N 1
ATOM 2366 C CA . ASP A 1 305 ? 33.959 -8.035 -50.983 1.00 82.62 305 ASP A CA 1
ATOM 2367 C C . ASP A 1 305 ? 35.281 -7.616 -51.658 1.00 82.62 305 ASP A C 1
ATOM 2369 O O . ASP A 1 305 ? 35.884 -6.590 -51.335 1.00 82.62 305 ASP A O 1
ATOM 2373 N N . LEU A 1 306 ? 35.724 -8.396 -52.648 1.00 79.44 306 LEU A N 1
ATOM 2374 C CA . LEU A 1 306 ? 36.948 -8.122 -53.417 1.00 79.44 306 LEU A CA 1
ATOM 2375 C C . LEU A 1 306 ? 36.923 -6.778 -54.178 1.00 79.44 306 LEU A C 1
ATOM 2377 O O . LEU A 1 306 ? 37.968 -6.317 -54.626 1.00 79.44 306 LEU A O 1
ATOM 2381 N N . ASN A 1 307 ? 35.755 -6.140 -54.314 1.00 83.81 307 ASN A N 1
ATOM 2382 C CA . ASN A 1 307 ? 35.574 -4.822 -54.927 1.00 83.81 307 ASN A CA 1
ATOM 2383 C C . ASN A 1 307 ? 35.389 -3.711 -53.879 1.00 83.81 307 ASN A C 1
ATOM 2385 O O . ASN A 1 307 ? 34.928 -2.618 -54.220 1.00 83.81 307 ASN A O 1
ATOM 2389 N N . ASN A 1 308 ? 35.718 -3.983 -52.612 1.00 79.56 308 ASN A N 1
ATOM 2390 C CA . ASN A 1 308 ? 35.554 -3.069 -51.487 1.00 79.56 308 ASN A CA 1
ATOM 2391 C C . ASN A 1 308 ? 34.091 -2.633 -51.248 1.00 79.56 308 ASN A C 1
ATOM 2393 O O . ASN A 1 308 ? 33.830 -1.553 -50.712 1.00 79.56 308 ASN A O 1
ATOM 2397 N N . LYS A 1 309 ? 33.108 -3.450 -51.650 1.00 86.06 309 LYS A N 1
ATOM 2398 C CA . LYS A 1 309 ? 31.690 -3.215 -51.343 1.00 86.06 309 LYS A CA 1
ATOM 2399 C C . LYS A 1 309 ? 31.329 -3.876 -50.013 1.00 86.06 309 LYS A C 1
ATOM 2401 O O . LYS A 1 309 ? 31.792 -4.987 -49.764 1.00 86.06 309 LYS A O 1
ATOM 2406 N N . PRO A 1 310 ? 30.467 -3.256 -49.184 1.00 86.31 310 PRO A N 1
ATOM 2407 C CA . PRO A 1 310 ? 29.991 -3.874 -47.952 1.00 86.31 310 PRO A CA 1
ATOM 2408 C C . PRO A 1 310 ? 29.397 -5.260 -48.217 1.00 86.31 310 PRO A C 1
ATOM 2410 O O . PRO A 1 310 ? 28.456 -5.394 -49.009 1.00 86.31 310 PRO A O 1
ATOM 2413 N N . SER A 1 311 ? 29.926 -6.275 -47.538 1.00 89.88 311 SER A N 1
ATOM 2414 C CA . SER A 1 311 ? 29.360 -7.619 -47.557 1.00 89.88 311 SER A CA 1
ATOM 2415 C C . SER A 1 311 ? 27.992 -7.633 -46.875 1.00 89.88 311 SER A C 1
ATOM 2417 O O . SER A 1 311 ? 27.612 -6.703 -46.153 1.00 89.88 311 SER A O 1
ATOM 2419 N N . ASP A 1 312 ? 27.224 -8.703 -47.061 1.00 90.12 312 ASP A N 1
ATOM 2420 C CA . ASP A 1 312 ? 25.918 -8.819 -46.406 1.00 90.12 312 ASP A CA 1
ATOM 2421 C C . ASP A 1 312 ? 26.042 -8.880 -44.875 1.00 90.12 312 ASP A C 1
ATOM 2423 O O . ASP A 1 312 ? 25.176 -8.368 -44.165 1.00 90.12 312 ASP A O 1
ATOM 2427 N N . LYS A 1 313 ? 27.172 -9.382 -44.356 1.00 88.19 313 LYS A N 1
ATOM 2428 C CA . LYS A 1 313 ? 27.508 -9.350 -42.924 1.00 88.19 313 LYS A CA 1
ATOM 2429 C C . LYS A 1 313 ? 27.662 -7.912 -42.420 1.00 88.19 313 LYS A C 1
ATOM 2431 O O . LYS A 1 313 ? 27.108 -7.565 -41.375 1.00 88.19 313 LYS A O 1
ATOM 2436 N N . ARG A 1 314 ? 28.351 -7.054 -43.182 1.00 90.88 314 ARG A N 1
ATOM 2437 C CA . ARG A 1 314 ? 28.484 -5.626 -42.866 1.00 90.88 314 ARG A CA 1
ATOM 2438 C C . ARG A 1 314 ? 27.137 -4.909 -42.921 1.00 90.88 314 ARG A C 1
ATOM 2440 O O . ARG A 1 314 ? 26.778 -4.219 -41.968 1.00 90.88 314 ARG A O 1
ATOM 2447 N N . LYS A 1 315 ? 26.359 -5.131 -43.986 1.00 91.75 315 LYS A N 1
ATOM 2448 C CA . LYS A 1 315 ? 25.006 -4.565 -44.122 1.00 91.75 315 LYS A CA 1
ATOM 2449 C C . LYS A 1 315 ? 24.096 -4.984 -42.969 1.00 91.75 315 LYS A C 1
ATOM 2451 O O . LYS A 1 315 ? 23.345 -4.151 -42.479 1.00 91.75 315 LYS A O 1
ATOM 2456 N N . ALA A 1 316 ? 24.183 -6.231 -42.502 1.00 92.31 316 ALA A N 1
ATOM 2457 C CA . ALA A 1 316 ? 23.403 -6.715 -41.365 1.00 92.31 316 ALA A CA 1
ATOM 2458 C C . ALA A 1 316 ? 23.779 -6.009 -40.049 1.00 92.31 316 ALA A C 1
ATOM 2460 O O . ALA A 1 316 ? 22.888 -5.615 -39.296 1.00 92.31 316 ALA A O 1
ATOM 2461 N N . LYS A 1 317 ? 25.080 -5.787 -39.784 1.00 93.12 317 LYS A N 1
ATOM 2462 C CA . LYS A 1 317 ? 25.543 -4.984 -38.632 1.00 93.12 317 LYS A CA 1
ATOM 2463 C C . LYS A 1 317 ? 24.979 -3.555 -38.699 1.00 93.12 317 LYS A C 1
ATOM 2465 O O . LYS A 1 317 ? 24.417 -3.071 -37.717 1.00 93.12 317 LYS A O 1
ATOM 2470 N N . ASP A 1 318 ? 25.084 -2.904 -39.858 1.00 93.19 318 ASP A N 1
ATOM 2471 C CA . ASP A 1 318 ? 24.598 -1.532 -40.056 1.00 93.19 318 ASP A CA 1
ATOM 2472 C C . ASP A 1 318 ? 23.060 -1.446 -39.976 1.00 93.19 318 ASP A C 1
ATOM 2474 O O . ASP A 1 318 ? 22.519 -0.490 -39.416 1.00 93.19 318 ASP A O 1
ATOM 2478 N N . GLN A 1 319 ? 22.342 -2.456 -40.478 1.00 95.56 319 GLN A N 1
ATOM 2479 C CA . GLN A 1 319 ? 20.885 -2.543 -40.369 1.00 95.56 319 GLN A CA 1
ATOM 2480 C C . GLN A 1 319 ? 20.444 -2.702 -38.912 1.00 95.56 319 GLN A C 1
ATOM 2482 O O . GLN A 1 319 ? 19.575 -1.961 -38.470 1.00 95.56 319 GLN A O 1
ATOM 2487 N N . LYS A 1 320 ? 21.114 -3.554 -38.125 1.00 95.62 320 LYS A N 1
ATOM 2488 C CA . LYS A 1 320 ? 20.837 -3.711 -36.688 1.00 95.62 320 LYS A CA 1
ATOM 2489 C C . LYS A 1 320 ? 20.975 -2.392 -35.917 1.00 95.62 320 LYS A C 1
ATOM 2491 O O . LYS A 1 320 ? 20.171 -2.106 -35.034 1.00 95.62 320 LYS A O 1
ATOM 2496 N N . VAL A 1 321 ? 21.966 -1.561 -36.261 1.00 96.56 321 VAL A N 1
ATOM 2497 C CA . VAL A 1 321 ? 22.105 -0.208 -35.688 1.00 96.56 321 VAL A CA 1
ATOM 2498 C C . VAL A 1 321 ? 20.917 0.678 -36.072 1.00 96.56 321 VAL A C 1
ATOM 2500 O O . VAL A 1 321 ? 20.376 1.367 -35.208 1.00 96.56 321 VAL A O 1
ATOM 2503 N N . LYS A 1 322 ? 20.490 0.661 -37.342 1.00 97.00 322 LYS A N 1
ATOM 2504 C CA . LYS A 1 322 ? 19.322 1.431 -37.807 1.00 97.00 322 LYS A CA 1
ATOM 2505 C C . LYS A 1 322 ? 18.031 0.990 -37.120 1.00 97.00 322 LYS A C 1
ATOM 2507 O O . LYS A 1 322 ? 17.255 1.852 -36.715 1.00 97.00 322 LYS A O 1
ATOM 2512 N N . ASP A 1 323 ? 17.833 -0.312 -36.952 1.00 96.56 323 ASP A N 1
ATOM 2513 C CA . ASP A 1 323 ? 16.645 -0.877 -36.311 1.00 96.56 323 ASP A CA 1
ATOM 2514 C C . ASP A 1 323 ? 16.564 -0.435 -34.845 1.00 96.56 323 ASP A C 1
ATOM 2516 O O . ASP A 1 323 ? 15.570 0.168 -34.438 1.00 96.56 323 ASP A O 1
ATOM 2520 N N . PHE A 1 324 ? 17.649 -0.587 -34.074 1.00 96.62 324 PHE A N 1
ATOM 2521 C CA . PHE A 1 324 ? 17.689 -0.083 -32.696 1.00 96.62 324 PHE A CA 1
ATOM 2522 C C . PHE A 1 324 ? 17.536 1.437 -32.611 1.00 96.62 324 PHE A C 1
ATOM 2524 O O . PHE A 1 324 ? 16.890 1.939 -31.690 1.00 96.62 324 PHE A O 1
ATOM 2531 N N . GLN A 1 325 ? 18.086 2.187 -33.570 1.00 97.31 325 GLN A N 1
ATOM 2532 C CA . GLN A 1 325 ? 17.911 3.636 -33.627 1.00 97.31 325 GLN A CA 1
ATOM 2533 C C . GLN A 1 325 ? 16.446 4.032 -33.885 1.00 97.31 325 GLN A C 1
ATOM 2535 O O . GLN A 1 325 ? 1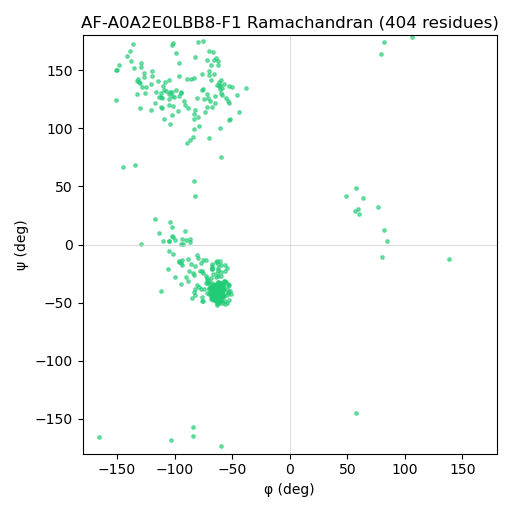5.958 5.004 -33.305 1.00 97.31 325 GLN A O 1
ATOM 2540 N N . ALA A 1 326 ? 15.726 3.294 -34.730 1.00 97.00 326 ALA A N 1
ATOM 2541 C CA . ALA A 1 326 ? 14.302 3.516 -34.960 1.00 97.00 326 ALA A CA 1
ATOM 2542 C C . ALA A 1 326 ? 13.472 3.154 -33.718 1.00 97.00 326 ALA A C 1
ATOM 2544 O O . ALA A 1 326 ? 12.597 3.921 -33.306 1.00 97.00 326 ALA A O 1
ATOM 2545 N N . GLU A 1 327 ? 13.778 2.026 -33.075 1.00 96.88 327 GLU A N 1
ATOM 2546 C CA . GLU A 1 327 ? 13.090 1.584 -31.862 1.00 96.88 327 GLU A CA 1
ATOM 2547 C C . GLU A 1 327 ? 13.284 2.544 -30.688 1.00 96.88 327 GLU A C 1
ATOM 2549 O O . GLU A 1 327 ? 12.308 2.884 -30.011 1.00 96.88 327 GLU A O 1
ATOM 2554 N N . ILE A 1 328 ? 14.512 3.021 -30.454 1.00 96.38 328 ILE A N 1
ATOM 2555 C CA . ILE A 1 328 ? 14.776 3.971 -29.370 1.00 96.38 328 ILE A CA 1
ATOM 2556 C C . ILE A 1 328 ? 14.086 5.310 -29.624 1.00 96.38 328 ILE A C 1
ATOM 2558 O O . ILE A 1 328 ? 13.583 5.909 -28.677 1.00 96.38 328 ILE A O 1
ATOM 2562 N N . ASN A 1 329 ? 14.004 5.768 -30.878 1.00 96.38 329 ASN A N 1
ATOM 2563 C CA . ASN A 1 329 ? 13.277 6.990 -31.221 1.00 96.38 329 ASN A CA 1
ATOM 2564 C C . ASN A 1 329 ? 11.783 6.825 -30.921 1.00 96.38 329 ASN A C 1
ATOM 2566 O O . ASN A 1 329 ? 11.225 7.622 -30.174 1.00 96.38 329 ASN A O 1
ATOM 2570 N N . LYS A 1 330 ? 11.169 5.718 -31.360 1.00 96.00 330 LYS A N 1
ATOM 2571 C CA . LYS A 1 330 ? 9.768 5.402 -31.041 1.00 96.00 330 LYS A CA 1
ATOM 2572 C C . LYS A 1 330 ? 9.515 5.323 -29.530 1.00 96.00 330 LYS A C 1
ATOM 2574 O O . LYS A 1 330 ? 8.499 5.817 -29.043 1.00 96.00 330 LYS A O 1
ATOM 2579 N N . ALA A 1 331 ? 10.418 4.692 -28.779 1.00 94.19 331 ALA A N 1
ATOM 2580 C CA . ALA A 1 331 ? 10.308 4.594 -27.325 1.00 94.19 331 ALA A CA 1
ATOM 2581 C C . ALA A 1 331 ? 10.468 5.962 -26.641 1.00 94.19 331 ALA A C 1
ATOM 2583 O O . ALA A 1 331 ? 9.730 6.256 -25.703 1.00 94.19 331 ALA A O 1
ATOM 2584 N N . ARG A 1 332 ? 11.386 6.811 -27.124 1.00 93.94 332 ARG A N 1
ATOM 2585 C CA . ARG A 1 332 ? 11.575 8.187 -26.641 1.00 93.94 332 ARG A CA 1
ATOM 2586 C C . ARG A 1 332 ? 10.363 9.056 -26.919 1.00 93.94 332 ARG A C 1
ATOM 2588 O O . ARG A 1 332 ? 9.960 9.783 -26.024 1.00 93.94 332 ARG A O 1
ATOM 2595 N N . ASP A 1 333 ? 9.762 8.952 -28.098 1.00 94.31 333 ASP A N 1
ATOM 2596 C CA . ASP A 1 333 ? 8.551 9.701 -28.431 1.00 94.31 333 ASP A CA 1
ATOM 2597 C C . ASP A 1 333 ? 7.399 9.297 -27.508 1.00 94.31 333 ASP A C 1
ATOM 2599 O O . ASP A 1 333 ? 6.764 10.152 -26.897 1.00 94.31 333 ASP A O 1
ATOM 2603 N N . ALA A 1 334 ? 7.188 7.991 -27.309 1.00 92.50 334 ALA A N 1
ATOM 2604 C CA . ALA A 1 334 ? 6.196 7.493 -26.357 1.00 92.50 334 ALA A CA 1
ATOM 2605 C C . ALA A 1 334 ? 6.474 7.975 -24.922 1.00 92.50 334 ALA A C 1
ATOM 2607 O O . ALA A 1 334 ? 5.557 8.421 -24.232 1.00 92.50 334 ALA A O 1
ATOM 2608 N N . PHE A 1 335 ? 7.734 7.927 -24.479 1.00 90.25 335 PHE A N 1
ATOM 2609 C CA . PHE A 1 335 ? 8.144 8.415 -23.164 1.00 90.25 335 PHE A CA 1
ATOM 2610 C C . PHE A 1 335 ? 7.935 9.927 -23.012 1.00 90.25 335 PHE A C 1
ATOM 2612 O O . PHE A 1 335 ? 7.393 10.365 -22.003 1.00 90.25 335 PHE A O 1
ATOM 2619 N N . ASN A 1 336 ? 8.311 10.727 -24.009 1.00 88.69 336 ASN A N 1
ATOM 2620 C CA . ASN A 1 336 ? 8.155 12.180 -23.998 1.00 88.69 336 ASN A CA 1
ATOM 2621 C C . ASN A 1 336 ? 6.678 12.584 -24.009 1.00 88.69 336 ASN A C 1
ATOM 2623 O O . ASN A 1 336 ? 6.289 13.449 -23.229 1.00 88.69 336 ASN A O 1
ATOM 2627 N N . ASN A 1 337 ? 5.854 11.920 -24.823 1.00 88.44 337 ASN A N 1
ATOM 2628 C CA . ASN A 1 337 ? 4.406 12.126 -24.838 1.00 88.44 337 ASN A CA 1
ATOM 2629 C C . ASN A 1 337 ? 3.796 11.797 -23.470 1.00 88.44 337 ASN A C 1
ATOM 2631 O O . ASN A 1 337 ? 3.027 12.588 -22.927 1.00 88.44 337 ASN A O 1
ATOM 2635 N N . MET A 1 338 ? 4.197 10.670 -22.869 1.00 85.88 338 MET A N 1
ATOM 2636 C CA . MET A 1 338 ? 3.761 10.296 -21.524 1.00 85.88 338 MET A CA 1
ATOM 2637 C C . MET A 1 338 ? 4.200 11.340 -20.490 1.00 85.88 338 MET A C 1
ATOM 2639 O O . MET A 1 338 ? 3.378 11.817 -19.716 1.00 85.88 338 MET A O 1
ATOM 2643 N N . LYS A 1 339 ? 5.469 11.756 -20.514 1.00 84.25 339 LYS A N 1
ATOM 2644 C CA . LYS A 1 339 ? 6.030 12.770 -19.612 1.00 84.25 339 LYS A CA 1
ATOM 2645 C C . LYS A 1 339 ? 5.305 1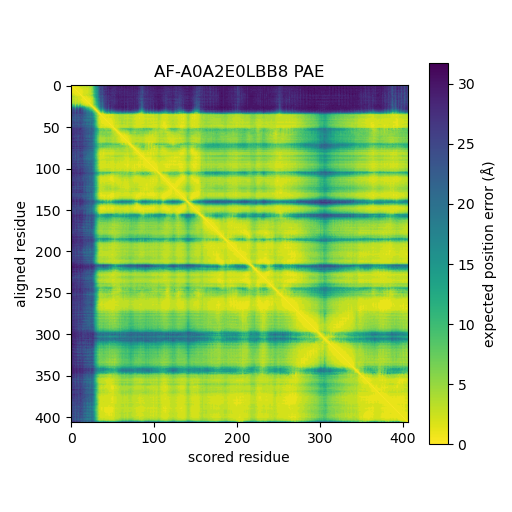4.114 -19.712 1.00 84.25 339 LYS A C 1
ATOM 2647 O O . LYS A 1 339 ? 5.122 14.768 -18.697 1.00 84.25 339 LYS A O 1
ATOM 2652 N N . GLN A 1 340 ? 4.903 14.525 -20.915 1.00 81.56 340 GLN A N 1
ATOM 2653 C CA . GLN A 1 340 ? 4.105 15.739 -21.120 1.00 81.56 340 GLN A CA 1
ATOM 2654 C C . GLN A 1 340 ? 2.674 15.592 -20.591 1.00 81.56 340 GLN A C 1
ATOM 2656 O O . GLN A 1 340 ? 2.084 16.576 -20.154 1.00 81.56 340 GLN A O 1
ATOM 2661 N N . SER A 1 341 ? 2.116 14.379 -20.633 1.00 75.88 341 SER A N 1
ATOM 2662 C CA . SER A 1 341 ? 0.757 14.096 -20.158 1.00 75.88 341 SER A CA 1
ATOM 2663 C C . SER A 1 341 ? 0.661 13.843 -18.650 1.00 75.88 341 SER A C 1
ATOM 2665 O O . SER A 1 341 ? -0.398 14.056 -18.062 1.00 75.88 341 SER A O 1
ATOM 2667 N N . ILE A 1 342 ? 1.752 13.403 -18.017 1.00 77.19 342 ILE A N 1
ATOM 2668 C CA . ILE A 1 342 ? 1.812 13.168 -16.576 1.00 77.19 342 ILE A CA 1
ATOM 2669 C C . ILE A 1 342 ? 2.086 14.491 -15.877 1.00 77.19 342 ILE A C 1
ATOM 2671 O O . ILE A 1 342 ? 3.202 15.010 -15.871 1.00 77.19 342 ILE A O 1
ATOM 2675 N N . ASP A 1 343 ? 1.062 15.001 -15.208 1.00 73.38 343 ASP A N 1
ATOM 2676 C CA . ASP A 1 343 ? 1.274 15.914 -14.099 1.00 73.38 343 ASP A CA 1
ATOM 2677 C C . ASP A 1 343 ? 1.652 15.077 -12.872 1.00 73.38 343 ASP A C 1
ATOM 2679 O O . ASP A 1 343 ? 0.798 14.467 -12.229 1.00 73.38 343 ASP A O 1
ATOM 2683 N N . VAL A 1 344 ? 2.946 15.051 -12.542 1.00 65.62 344 VAL A N 1
ATOM 2684 C CA . VAL A 1 344 ? 3.485 14.335 -11.369 1.00 65.62 344 VAL A CA 1
ATOM 2685 C C . VAL A 1 344 ? 2.837 14.769 -10.048 1.00 65.62 344 VAL A C 1
ATOM 2687 O O . VAL A 1 344 ? 2.916 14.054 -9.054 1.00 65.62 344 VAL A O 1
ATOM 2690 N N . ASN A 1 345 ? 2.162 15.925 -10.012 1.00 65.44 345 ASN A N 1
ATOM 2691 C CA . ASN A 1 345 ? 1.403 16.363 -8.841 1.00 65.44 345 ASN A CA 1
ATOM 2692 C C . ASN A 1 345 ? -0.030 15.810 -8.807 1.00 65.44 345 ASN A C 1
ATOM 2694 O O . ASN A 1 345 ? -0.663 15.843 -7.750 1.00 65.44 345 ASN A O 1
ATOM 2698 N N . ARG A 1 346 ? -0.549 15.316 -9.937 1.00 74.19 346 ARG A N 1
ATOM 2699 C CA . ARG A 1 346 ? -1.875 14.687 -10.060 1.00 74.19 346 ARG A CA 1
ATOM 2700 C C . ARG A 1 346 ? -1.839 13.165 -9.979 1.00 74.19 346 ARG A C 1
ATOM 2702 O O . ARG A 1 346 ? -2.887 12.577 -9.742 1.00 74.19 346 ARG A O 1
ATOM 2709 N N . GLY A 1 347 ? -0.665 12.553 -10.102 1.00 80.56 347 GLY A N 1
ATOM 2710 C CA . GLY A 1 347 ? -0.478 11.105 -10.022 1.00 80.56 347 GLY A CA 1
ATOM 2711 C C . GLY A 1 347 ? -0.217 10.458 -11.379 1.00 80.56 347 GLY A C 1
ATOM 2712 O O . GLY A 1 347 ? -0.178 11.124 -12.415 1.00 80.56 347 GLY A O 1
ATOM 2713 N N . GLY A 1 348 ? -0.018 9.146 -11.354 1.00 85.31 348 GLY A N 1
ATOM 2714 C CA . GLY A 1 348 ? 0.255 8.309 -12.512 1.00 85.31 348 GLY A CA 1
ATOM 2715 C C . GLY A 1 348 ? -1.001 7.859 -13.267 1.00 85.31 348 GLY A C 1
ATOM 2716 O O . GLY A 1 348 ? -2.053 8.506 -13.257 1.00 85.31 348 GLY A O 1
ATOM 2717 N N . GLY A 1 349 ? -0.875 6.756 -14.002 1.00 85.06 349 GLY A N 1
ATOM 2718 C CA . GLY A 1 349 ? -1.909 6.279 -14.920 1.00 85.06 349 GLY A CA 1
ATOM 2719 C C . GLY A 1 349 ? -3.144 5.705 -14.224 1.00 85.06 349 GLY A C 1
ATOM 2720 O O . GLY A 1 349 ? -4.242 5.786 -14.778 1.00 85.06 349 GLY A O 1
ATOM 2721 N N . HIS A 1 350 ? -2.997 5.146 -13.021 1.00 89.88 350 HIS A N 1
ATOM 2722 C CA . HIS A 1 350 ? -4.118 4.562 -12.288 1.00 89.88 350 HIS A CA 1
ATOM 2723 C C . HIS A 1 350 ? -4.913 5.616 -11.521 1.00 89.88 350 HIS A C 1
ATOM 2725 O O . HIS A 1 350 ? -6.141 5.582 -11.564 1.00 89.88 350 HIS A O 1
ATOM 2731 N N . THR A 1 351 ? -4.244 6.581 -10.891 1.00 88.94 351 THR A N 1
ATOM 2732 C CA . THR A 1 351 ? -4.895 7.718 -10.229 1.00 88.94 351 THR A CA 1
ATOM 2733 C C . THR A 1 351 ? -5.763 8.501 -11.211 1.00 88.94 351 THR A C 1
ATOM 2735 O O . THR A 1 351 ? -6.878 8.886 -10.882 1.00 88.94 351 THR A O 1
ATOM 2738 N N . ASN A 1 352 ? -5.303 8.675 -12.453 1.00 87.62 352 ASN A N 1
ATOM 2739 C CA . ASN A 1 352 ? -6.059 9.378 -13.492 1.00 87.62 352 ASN A CA 1
ATOM 2740 C C . ASN A 1 352 ? -7.039 8.471 -14.271 1.00 87.62 352 ASN A C 1
ATOM 2742 O O . ASN A 1 352 ? -7.665 8.911 -15.239 1.00 87.62 352 ASN A O 1
ATOM 2746 N N . ASN A 1 353 ? -7.187 7.198 -13.888 1.00 91.38 353 ASN A N 1
ATOM 2747 C CA . ASN A 1 353 ? -8.076 6.264 -14.570 1.00 91.38 353 ASN A CA 1
ATOM 2748 C C . ASN A 1 353 ? -9.547 6.558 -14.233 1.00 91.38 353 ASN A C 1
ATOM 2750 O O . ASN A 1 353 ? -9.950 6.512 -13.073 1.00 91.38 353 ASN A O 1
ATOM 2754 N N . ALA A 1 354 ? -10.387 6.761 -15.250 1.00 93.75 354 ALA A N 1
ATOM 2755 C CA . ALA A 1 354 ? -11.804 7.077 -15.049 1.00 93.75 354 ALA A CA 1
ATOM 2756 C C . ALA A 1 354 ? -12.572 6.012 -14.239 1.00 93.75 354 ALA A C 1
ATOM 2758 O O . ALA A 1 354 ? -13.456 6.357 -13.456 1.00 93.75 354 ALA A O 1
ATOM 2759 N N . ALA A 1 355 ? -12.239 4.725 -14.392 1.00 95.69 355 ALA A N 1
ATOM 2760 C CA . ALA A 1 355 ? -12.878 3.662 -13.619 1.00 95.69 355 ALA A CA 1
ATOM 2761 C C . ALA A 1 355 ? -12.423 3.664 -12.152 1.00 95.69 355 ALA A C 1
ATOM 2763 O O . ALA A 1 355 ? -13.225 3.337 -11.280 1.00 95.69 355 ALA A O 1
ATOM 2764 N N . TYR A 1 356 ? -11.172 4.048 -11.870 1.00 96.06 356 TYR A N 1
ATOM 2765 C CA . TYR A 1 356 ? -10.707 4.252 -10.497 1.00 96.06 356 TYR A CA 1
ATOM 2766 C C . TYR A 1 356 ? -11.389 5.462 -9.856 1.00 96.06 356 TYR A C 1
ATOM 2768 O O . TYR A 1 356 ? -11.924 5.352 -8.755 1.00 96.06 356 TYR A O 1
ATOM 2776 N N . GLU A 1 357 ? -11.453 6.588 -10.568 1.00 94.38 357 GLU A N 1
ATOM 2777 C CA . GLU A 1 357 ? -12.103 7.813 -10.091 1.00 94.38 357 GLU A CA 1
ATOM 2778 C C . GLU A 1 357 ? -13.574 7.589 -9.712 1.00 94.38 357 GLU A C 1
ATOM 2780 O O . GLU A 1 357 ? -14.044 8.121 -8.707 1.00 94.38 357 GLU A O 1
ATOM 2785 N N . GLN A 1 358 ? -14.286 6.749 -10.467 1.00 95.50 358 GLN A N 1
ATOM 2786 C CA . GLN A 1 358 ? -15.655 6.340 -10.143 1.00 95.50 358 GLN A CA 1
ATOM 2787 C C . GLN A 1 358 ? -15.728 5.402 -8.929 1.00 95.50 358 GLN A C 1
ATOM 2789 O O . GLN A 1 358 ? -16.702 5.448 -8.183 1.00 95.50 358 GLN A O 1
ATOM 2794 N N . ALA A 1 359 ? -14.717 4.554 -8.726 1.00 96.69 359 ALA A N 1
ATOM 2795 C CA . ALA A 1 359 ? -14.723 3.496 -7.718 1.00 96.69 359 ALA A CA 1
ATOM 2796 C C . ALA A 1 359 ? -14.167 3.915 -6.344 1.00 96.69 359 AL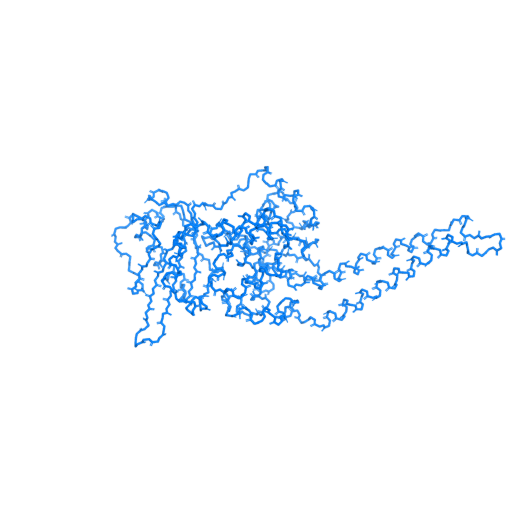A A C 1
ATOM 2798 O O . ALA A 1 359 ? -14.550 3.332 -5.325 1.00 96.69 359 ALA A O 1
ATOM 2799 N N . LYS A 1 360 ? -13.256 4.898 -6.291 1.00 94.94 360 LYS A N 1
ATOM 2800 C CA . LYS A 1 360 ? -12.490 5.249 -5.078 1.00 94.94 360 LYS A CA 1
ATOM 2801 C C . LYS A 1 360 ? -13.364 5.735 -3.916 1.00 94.94 360 LYS A C 1
ATOM 2803 O O . LYS A 1 360 ? -13.064 5.475 -2.751 1.00 94.94 360 LYS A O 1
ATOM 2808 N N . GLY A 1 361 ? -14.479 6.406 -4.213 1.00 94.19 361 GLY A N 1
ATOM 2809 C CA . GLY A 1 361 ? -15.342 7.015 -3.201 1.00 94.19 361 GLY A CA 1
ATOM 2810 C C . GLY A 1 361 ? -14.598 8.027 -2.315 1.00 94.19 361 GLY A C 1
ATOM 2811 O O . GLY A 1 361 ? -13.717 8.750 -2.775 1.00 94.19 361 GLY A O 1
ATOM 2812 N N . ASN A 1 362 ? -14.962 8.095 -1.031 1.00 95.31 362 ASN A N 1
ATOM 2813 C CA . ASN A 1 362 ? -14.283 8.966 -0.065 1.00 95.31 362 ASN A CA 1
ATOM 2814 C C . ASN A 1 362 ? -12.874 8.451 0.256 1.00 95.31 362 ASN A C 1
ATOM 2816 O O . ASN A 1 362 ? -12.672 7.238 0.343 1.00 95.31 362 ASN A O 1
ATOM 2820 N N . ALA A 1 363 ? -11.945 9.360 0.566 1.00 95.62 363 ALA A N 1
ATOM 2821 C CA . ALA A 1 363 ? -10.598 9.003 1.007 1.00 95.62 363 ALA A CA 1
ATOM 2822 C C . ALA A 1 363 ? -10.627 7.977 2.156 1.00 95.62 363 ALA A C 1
ATOM 2824 O O . ALA A 1 363 ? -11.436 8.093 3.085 1.00 95.62 363 ALA A O 1
ATOM 2825 N N . ILE A 1 364 ? -9.772 6.955 2.066 1.00 96.00 364 ILE A N 1
ATOM 2826 C CA . ILE A 1 364 ? -9.708 5.873 3.057 1.00 96.00 364 ILE A CA 1
ATOM 2827 C C . ILE A 1 364 ? -8.968 6.295 4.327 1.00 96.00 364 ILE A C 1
ATOM 2829 O O . ILE A 1 364 ? -9.225 5.733 5.379 1.00 96.00 364 ILE A O 1
ATOM 2833 N N . SER A 1 365 ? -8.110 7.310 4.256 1.00 94.81 365 SER A N 1
ATOM 2834 C CA . SER A 1 365 ? -7.421 7.920 5.394 1.00 94.81 365 SER A CA 1
ATOM 2835 C C . SER A 1 365 ? -7.406 9.440 5.235 1.00 94.81 365 SER A C 1
ATOM 2837 O O . SER A 1 365 ? -7.678 9.974 4.153 1.00 94.81 365 SER A O 1
ATOM 2839 N N . LYS A 1 366 ? -7.064 10.162 6.308 1.00 93.12 366 LYS A N 1
ATOM 2840 C CA . LYS A 1 366 ? -6.871 11.618 6.238 1.00 93.12 366 LYS A CA 1
ATOM 2841 C C . LYS A 1 366 ? -5.743 11.987 5.268 1.00 93.12 366 LYS A C 1
ATOM 2843 O O . LYS A 1 366 ? -5.883 12.951 4.522 1.00 93.12 366 LYS A O 1
ATOM 2848 N N . TYR A 1 367 ? -4.657 11.211 5.265 1.00 92.00 367 TYR A N 1
ATOM 2849 C CA . TYR A 1 367 ? -3.507 11.440 4.391 1.00 92.00 367 TYR A CA 1
ATOM 2850 C C . TYR A 1 367 ? -3.862 11.235 2.915 1.00 92.00 367 TYR A C 1
ATOM 2852 O O . TYR A 1 367 ? -3.599 12.116 2.099 1.00 92.00 367 TYR A O 1
ATOM 2860 N N . GLY A 1 368 ? -4.598 10.168 2.588 1.00 93.00 368 GLY A N 1
ATOM 2861 C CA . GLY A 1 368 ? -5.086 9.920 1.226 1.00 93.00 368 GLY A CA 1
ATOM 2862 C C . GLY A 1 368 ? -6.073 10.970 0.707 1.00 93.00 368 GLY A C 1
ATOM 2863 O O . GLY A 1 368 ? -6.331 11.042 -0.489 1.00 93.00 368 GLY A O 1
ATOM 2864 N N . GLY A 1 369 ? -6.631 11.808 1.585 1.00 92.94 369 GLY A N 1
ATOM 2865 C CA . GLY A 1 369 ? -7.458 12.951 1.196 1.00 92.94 369 GLY A CA 1
ATOM 2866 C C . GLY A 1 369 ? -6.661 14.187 0.769 1.00 92.94 369 GLY A C 1
ATOM 2867 O O . GLY A 1 369 ? -7.262 15.145 0.291 1.00 92.94 369 GLY A O 1
ATOM 2868 N N . THR A 1 370 ? -5.336 14.200 0.953 1.00 92.44 370 THR A N 1
ATOM 2869 C CA . THR A 1 370 ? -4.506 15.387 0.685 1.00 92.44 370 THR A CA 1
ATOM 2870 C C . THR A 1 370 ? -4.214 15.580 -0.799 1.00 92.44 370 THR A C 1
ATOM 2872 O O . THR A 1 370 ? -4.188 16.720 -1.266 1.00 92.44 370 THR A O 1
ATOM 2875 N N . LYS A 1 371 ? -4.017 14.488 -1.551 1.00 92.44 371 LYS A N 1
ATOM 2876 C CA . LYS A 1 371 ? -3.828 14.502 -3.008 1.00 92.44 371 LYS A CA 1
ATOM 2877 C C . LYS A 1 371 ? -4.394 13.232 -3.645 1.00 92.44 371 LYS A C 1
ATOM 2879 O O . LYS A 1 371 ? -4.398 12.192 -2.990 1.00 92.44 371 LYS A O 1
ATOM 2884 N N . PRO A 1 372 ? -4.794 13.277 -4.930 1.00 92.94 372 PRO A N 1
ATOM 2885 C CA . PRO A 1 372 ? -5.289 12.098 -5.642 1.00 92.94 372 PRO A CA 1
ATOM 2886 C C . PRO A 1 372 ? -4.320 10.908 -5.612 1.00 92.94 372 PRO A C 1
ATOM 2888 O O . PRO A 1 372 ? -4.753 9.791 -5.339 1.00 92.94 372 PRO A O 1
ATOM 2891 N N . VAL A 1 373 ? -3.024 11.171 -5.819 1.00 93.25 373 VAL A N 1
ATOM 2892 C CA . VAL A 1 373 ? -1.972 10.144 -5.836 1.00 93.25 373 VAL A CA 1
ATOM 2893 C C . VAL A 1 373 ? -1.811 9.457 -4.475 1.00 93.25 373 VAL A C 1
ATOM 2895 O O . VAL A 1 373 ? -1.775 8.232 -4.409 1.00 93.25 373 VAL A O 1
ATOM 2898 N N . GLU A 1 374 ? -1.854 10.220 -3.374 1.00 94.31 374 GLU A N 1
ATOM 2899 C CA . GLU A 1 374 ? -1.867 9.638 -2.024 1.00 94.31 374 GLU A CA 1
ATOM 2900 C C . GLU A 1 374 ? -3.136 8.816 -1.804 1.00 94.31 374 GLU A C 1
ATOM 2902 O O . GLU A 1 374 ? -3.097 7.746 -1.210 1.00 94.31 374 GLU A O 1
ATOM 2907 N N . GLY A 1 375 ? -4.280 9.282 -2.312 1.00 95.62 375 GLY A N 1
ATOM 2908 C CA . GLY A 1 375 ? -5.538 8.544 -2.246 1.00 95.62 375 GLY A CA 1
ATOM 2909 C C . GLY A 1 375 ? -5.448 7.166 -2.903 1.00 95.62 375 GLY A C 1
ATOM 2910 O O . GLY A 1 375 ? -5.921 6.189 -2.323 1.00 95.62 375 GLY A O 1
ATOM 2911 N N . PHE A 1 376 ? -4.822 7.074 -4.080 1.00 96.88 376 PHE A N 1
ATOM 2912 C CA . PHE A 1 376 ? -4.529 5.796 -4.733 1.00 96.88 376 PHE A CA 1
ATOM 2913 C C . PHE A 1 376 ? -3.577 4.931 -3.912 1.00 96.88 376 PHE A C 1
ATOM 2915 O O . PHE A 1 376 ? -3.907 3.774 -3.640 1.00 96.88 376 PHE A O 1
ATOM 2922 N N . ALA A 1 377 ? -2.449 5.492 -3.472 1.00 96.94 377 ALA A N 1
ATOM 2923 C CA . ALA A 1 377 ? -1.453 4.751 -2.713 1.00 96.94 377 ALA A CA 1
ATOM 2924 C C . ALA A 1 377 ? -2.017 4.178 -1.405 1.00 96.94 377 ALA A C 1
ATOM 2926 O O . ALA A 1 377 ? -1.818 3.002 -1.097 1.00 96.94 377 ALA A O 1
ATOM 2927 N N . GLU A 1 378 ? -2.819 4.963 -0.685 1.00 96.69 378 GLU A N 1
ATOM 2928 C CA . GLU A 1 378 ? -3.527 4.527 0.517 1.00 96.69 378 GLU A CA 1
ATOM 2929 C C . GLU A 1 378 ? -4.512 3.392 0.234 1.00 96.69 378 GLU A C 1
ATOM 2931 O O . GLU A 1 378 ? -4.556 2.398 0.960 1.00 96.69 378 GLU A O 1
ATOM 2936 N N . MET A 1 379 ? -5.320 3.518 -0.822 1.00 97.25 379 MET A N 1
ATOM 2937 C CA . MET A 1 379 ? -6.317 2.504 -1.154 1.00 97.25 379 MET A CA 1
ATOM 2938 C C . MET A 1 379 ? -5.689 1.187 -1.611 1.00 97.25 379 MET A C 1
ATOM 2940 O O . MET A 1 379 ? -6.142 0.126 -1.177 1.00 97.25 379 MET A O 1
ATOM 2944 N N . LEU A 1 380 ? -4.654 1.238 -2.452 1.00 97.81 380 LEU A N 1
ATOM 2945 C CA . LEU A 1 380 ? -3.945 0.040 -2.893 1.00 97.81 380 LEU A CA 1
ATOM 2946 C C . LEU A 1 380 ? -3.177 -0.606 -1.731 1.00 97.81 380 LEU A C 1
ATOM 2948 O O . LEU A 1 380 ? -3.201 -1.829 -1.590 1.00 97.81 380 LEU A O 1
ATOM 2952 N N . SER A 1 381 ? -2.607 0.195 -0.827 1.00 96.94 381 SER A N 1
ATOM 2953 C CA . SER A 1 381 ? -1.989 -0.329 0.395 1.00 96.94 381 SER A CA 1
ATOM 2954 C C . SER A 1 381 ? -2.986 -1.086 1.258 1.00 96.94 381 SER A C 1
ATOM 2956 O O . SER A 1 381 ? -2.699 -2.190 1.718 1.00 96.94 381 SER A O 1
ATOM 2958 N N . MET A 1 382 ? -4.195 -0.548 1.416 1.00 95.81 382 MET A N 1
ATOM 2959 C CA . MET A 1 382 ? -5.269 -1.241 2.123 1.00 95.81 382 MET A CA 1
ATOM 2960 C C . MET A 1 382 ? -5.744 -2.498 1.393 1.00 95.81 382 MET A C 1
ATOM 2962 O O . MET A 1 382 ? -6.061 -3.484 2.048 1.00 95.81 382 MET A O 1
ATOM 2966 N N . TYR A 1 383 ? -5.777 -2.497 0.060 1.00 97.00 383 TYR A N 1
ATOM 2967 C CA . TYR A 1 383 ? -6.110 -3.689 -0.723 1.00 97.00 383 TYR A CA 1
ATOM 2968 C C . TYR A 1 383 ? -5.105 -4.825 -0.494 1.00 97.00 383 TYR A C 1
ATOM 2970 O O . TYR A 1 383 ? -5.500 -5.985 -0.411 1.00 97.00 383 TYR A O 1
ATOM 2978 N N . ILE A 1 384 ? -3.820 -4.489 -0.369 1.00 95.88 384 ILE A N 1
ATOM 2979 C CA . ILE A 1 384 ? -2.743 -5.452 -0.131 1.00 95.88 384 ILE A CA 1
ATOM 2980 C C . ILE A 1 384 ? -2.753 -5.948 1.320 1.00 95.88 384 ILE A C 1
ATOM 2982 O O . ILE A 1 384 ? -2.682 -7.153 1.553 1.00 95.88 384 ILE A O 1
ATOM 2986 N N . LEU A 1 385 ? -2.843 -5.032 2.288 1.00 93.38 385 LEU A N 1
ATOM 2987 C CA . LEU A 1 385 ? -2.666 -5.347 3.707 1.00 93.38 385 LEU A CA 1
ATOM 2988 C C . LEU A 1 385 ? -3.954 -5.863 4.367 1.00 93.38 385 LEU A C 1
ATOM 2990 O O . LEU A 1 385 ? -3.930 -6.880 5.052 1.00 93.38 385 LEU A O 1
ATOM 2994 N N . ASP A 1 386 ? -5.098 -5.211 4.140 1.00 93.88 386 ASP A N 1
ATOM 2995 C CA . ASP A 1 386 ? -6.394 -5.609 4.714 1.00 93.88 386 ASP A CA 1
ATOM 2996 C C . ASP A 1 386 ? -7.515 -5.578 3.652 1.00 93.88 386 ASP A C 1
ATOM 2998 O O . ASP A 1 386 ? -8.439 -4.751 3.707 1.00 93.88 386 ASP A O 1
ATOM 3002 N N . PRO A 1 387 ? -7.467 -6.493 2.659 1.00 94.56 387 PRO A N 1
ATOM 3003 C CA . PRO A 1 387 ? -8.452 -6.551 1.579 1.00 94.56 387 PRO A CA 1
ATOM 3004 C C . PRO A 1 387 ? -9.886 -6.706 2.094 1.00 94.56 387 PRO A C 1
ATOM 3006 O O . PRO A 1 387 ? -10.825 -6.192 1.484 1.00 94.56 387 PRO A O 1
ATOM 3009 N N . LYS A 1 388 ? -10.072 -7.403 3.225 1.00 94.00 388 LYS A N 1
ATOM 3010 C CA . LYS A 1 388 ? -11.388 -7.613 3.839 1.00 94.00 388 LYS A CA 1
ATOM 3011 C C . LYS A 1 388 ? -11.956 -6.291 4.350 1.00 94.00 388 LYS A C 1
ATOM 3013 O O . LYS A 1 388 ? -13.102 -5.966 4.030 1.00 94.00 388 LYS A O 1
ATOM 3018 N N . LEU A 1 389 ? -11.159 -5.510 5.081 1.00 94.94 389 LEU A N 1
ATOM 3019 C CA . LEU A 1 389 ? -11.590 -4.200 5.552 1.00 94.94 389 LEU A CA 1
ATOM 3020 C C . LEU A 1 389 ? -11.850 -3.250 4.381 1.00 94.94 389 LEU A C 1
ATOM 3022 O O . LEU A 1 389 ? -12.906 -2.616 4.346 1.00 94.94 389 LEU A O 1
ATOM 3026 N N . LEU A 1 390 ? -10.961 -3.197 3.381 1.00 96.69 390 LEU A N 1
ATOM 3027 C CA . LEU A 1 390 ? -11.189 -2.358 2.201 1.00 96.69 390 LEU A CA 1
ATOM 3028 C C . LEU A 1 390 ? -12.504 -2.722 1.505 1.00 96.69 390 LEU A C 1
ATOM 3030 O O . LEU A 1 390 ? -13.285 -1.830 1.179 1.00 96.69 390 LEU A O 1
ATOM 3034 N N . LYS A 1 391 ? -12.790 -4.015 1.323 1.00 96.75 391 LYS A N 1
ATOM 3035 C CA . LYS A 1 391 ? -14.050 -4.480 0.733 1.00 96.75 391 LYS A CA 1
ATOM 3036 C C . LYS A 1 391 ? -15.269 -4.002 1.522 1.00 96.75 391 LYS A C 1
ATOM 3038 O O . LYS A 1 391 ? -16.261 -3.603 0.917 1.00 96.75 391 LYS A O 1
ATOM 3043 N N . SER A 1 392 ? -15.192 -4.006 2.850 1.00 95.88 392 SER A N 1
ATOM 3044 C CA . SER A 1 392 ? -16.283 -3.543 3.712 1.00 95.88 392 SER A CA 1
ATOM 3045 C C . SER A 1 392 ? -16.499 -2.025 3.614 1.00 95.88 392 SER A C 1
ATOM 3047 O O . SER A 1 392 ? -17.635 -1.543 3.524 1.00 95.88 392 SER A O 1
ATOM 3049 N N . LEU A 1 393 ? -15.410 -1.251 3.573 1.00 96.81 393 LEU A N 1
ATOM 3050 C CA . LEU A 1 393 ? -15.445 0.215 3.575 1.00 96.81 393 LEU A CA 1
ATOM 3051 C C . LEU A 1 393 ? -15.693 0.825 2.190 1.00 96.81 393 LEU A C 1
ATOM 3053 O O . LEU A 1 393 ? -16.367 1.855 2.076 1.00 96.81 393 LEU A O 1
ATOM 3057 N N . ARG A 1 394 ? -15.107 0.234 1.146 1.00 97.62 394 ARG A N 1
ATOM 3058 C CA . ARG A 1 394 ? -15.024 0.744 -0.233 1.00 97.62 394 ARG A CA 1
ATOM 3059 C C . ARG A 1 394 ? -15.108 -0.425 -1.233 1.00 97.62 394 ARG A C 1
ATOM 3061 O O . ARG A 1 394 ? -14.141 -0.712 -1.938 1.00 97.62 394 ARG A O 1
ATOM 3068 N N . PRO A 1 395 ? -16.263 -1.111 -1.323 1.00 97.31 395 PRO A N 1
ATOM 3069 C CA . PRO A 1 395 ? -16.412 -2.317 -2.141 1.00 97.31 395 PRO A CA 1
ATOM 3070 C C . PRO A 1 395 ? -16.135 -2.085 -3.632 1.00 97.31 395 PRO A C 1
ATOM 3072 O O . PRO A 1 395 ? -15.614 -2.972 -4.301 1.00 97.31 395 PRO A O 1
ATOM 3075 N N . GLU A 1 396 ? -16.454 -0.897 -4.150 1.00 98.00 396 GLU A N 1
ATOM 3076 C CA . GLU A 1 396 ? -16.201 -0.518 -5.546 1.00 98.00 396 GLU A CA 1
ATOM 3077 C C . GLU A 1 396 ? -14.694 -0.387 -5.823 1.00 98.00 396 GLU A C 1
ATOM 3079 O O . GLU A 1 396 ? -14.201 -0.972 -6.786 1.00 98.00 396 GLU A O 1
ATOM 3084 N N . ALA A 1 397 ? -13.943 0.293 -4.947 1.00 97.69 397 ALA A N 1
ATOM 3085 C CA . ALA A 1 397 ? -12.484 0.380 -5.036 1.00 97.69 397 ALA A CA 1
ATOM 3086 C C . ALA A 1 397 ? -11.821 -0.999 -4.906 1.00 97.69 397 ALA A C 1
ATOM 3088 O O . ALA A 1 397 ? -10.945 -1.345 -5.696 1.00 97.69 397 ALA A O 1
ATOM 3089 N N . PHE A 1 398 ? -12.287 -1.826 -3.964 1.00 98.00 398 PHE A N 1
ATOM 3090 C CA . PHE A 1 398 ? -11.845 -3.216 -3.844 1.00 98.00 398 PHE A CA 1
ATOM 3091 C C . PHE A 1 398 ? -12.059 -3.990 -5.156 1.00 98.00 398 PHE A C 1
ATOM 3093 O O . PHE A 1 398 ? -11.134 -4.622 -5.658 1.00 98.00 398 PHE A O 1
ATOM 3100 N N . ALA A 1 399 ? -13.253 -3.900 -5.752 1.00 97.94 399 ALA A N 1
ATOM 3101 C CA . ALA A 1 399 ? -13.563 -4.560 -7.020 1.00 97.94 399 ALA A CA 1
ATOM 3102 C C . ALA A 1 399 ? -12.713 -4.031 -8.190 1.00 97.94 399 ALA A C 1
ATOM 3104 O O . ALA A 1 399 ? -12.347 -4.796 -9.084 1.00 97.94 399 ALA A O 1
ATOM 3105 N N . TYR A 1 400 ? -12.371 -2.739 -8.186 1.00 97.62 400 TYR A N 1
ATOM 3106 C CA . TYR A 1 400 ? -11.439 -2.169 -9.155 1.00 97.62 400 TYR A CA 1
ATOM 3107 C C . TYR A 1 400 ? -10.057 -2.830 -9.055 1.00 97.62 400 TYR A C 1
ATOM 3109 O O . TYR A 1 400 ? -9.529 -3.262 -10.082 1.00 97.62 400 TYR A O 1
ATOM 3117 N N . PHE A 1 401 ? -9.489 -2.971 -7.854 1.00 97.56 401 PHE A N 1
ATOM 3118 C CA . PHE A 1 401 ? -8.179 -3.610 -7.680 1.00 97.56 401 PHE A CA 1
ATOM 3119 C C . PHE A 1 401 ? -8.210 -5.117 -7.942 1.00 97.56 401 PHE A C 1
ATOM 3121 O O . PHE A 1 401 ? -7.304 -5.632 -8.591 1.00 97.56 401 PHE A O 1
ATOM 3128 N N . GLU A 1 402 ? -9.276 -5.818 -7.550 1.00 96.75 402 GLU A N 1
ATOM 3129 C CA . GLU A 1 402 ? -9.478 -7.234 -7.902 1.00 96.75 402 GLU A CA 1
ATOM 3130 C C . GLU A 1 402 ? -9.438 -7.479 -9.412 1.00 96.75 402 GLU A C 1
ATOM 3132 O O . GLU A 1 402 ? -9.015 -8.540 -9.850 1.00 96.75 402 GLU A O 1
ATOM 3137 N N . ARG A 1 403 ? -9.890 -6.512 -10.215 1.00 95.56 403 ARG A N 1
ATOM 3138 C CA . ARG A 1 403 ? -9.896 -6.623 -11.677 1.00 95.56 403 ARG A CA 1
ATOM 3139 C C . ARG A 1 403 ? -8.596 -6.150 -12.319 1.00 95.56 403 ARG A C 1
ATOM 3141 O O . ARG A 1 403 ? -8.278 -6.584 -13.420 1.00 95.56 403 ARG A O 1
ATOM 3148 N N . THR A 1 404 ? -7.923 -5.179 -11.707 1.00 93.25 404 THR A N 1
ATOM 3149 C CA . THR A 1 404 ? -6.802 -4.475 -12.347 1.00 93.25 404 THR A CA 1
ATOM 3150 C C . THR A 1 404 ? -5.436 -4.868 -11.815 1.00 93.25 404 THR A C 1
ATOM 3152 O O . THR A 1 404 ? -4.469 -4.643 -12.535 1.00 93.25 404 THR A O 1
ATOM 3155 N N . ILE A 1 405 ? -5.340 -5.430 -10.606 1.00 89.56 405 ILE A N 1
ATOM 3156 C CA . ILE A 1 405 ? -4.076 -5.752 -9.927 1.00 89.56 405 ILE A CA 1
ATOM 3157 C C . ILE A 1 405 ? -3.838 -7.259 -9.802 1.00 89.56 405 ILE A C 1
ATOM 3159 O O . ILE A 1 405 ? -2.693 -7.669 -9.973 1.00 89.56 405 ILE A O 1
ATOM 3163 N N . LYS A 1 406 ? -4.871 -8.062 -9.499 1.00 77.31 406 LYS A N 1
ATOM 3164 C CA . LYS A 1 406 ? -4.789 -9.535 -9.574 1.00 77.31 406 LYS A CA 1
ATOM 3165 C C . LYS A 1 406 ? -4.589 -9.993 -11.009 1.00 77.31 406 LYS A C 1
ATOM 3167 O O . LYS A 1 406 ? -3.872 -11.004 -11.165 1.00 77.31 406 LYS A O 1
#

Solvent-accessible surface area (backbone atoms only — not comparable to full-atom values): 21527 Å² total; per-residue (Å²): 130,55,75,68,57,52,53,50,45,28,73,75,60,34,64,70,52,47,51,51,56,48,52,70,66,68,54,69,84,66,70,78,80,64,53,55,67,62,73,77,45,52,66,75,57,34,43,62,36,22,40,51,74,84,53,81,37,78,70,75,50,74,64,58,50,48,52,41,49,66,48,82,72,80,57,85,57,101,47,80,44,78,46,70,22,89,87,56,48,75,73,37,48,56,21,52,43,37,52,49,36,45,43,43,70,75,62,59,52,58,74,29,27,33,44,28,33,58,42,77,30,51,94,56,74,38,58,39,13,14,37,31,42,35,32,42,62,50,78,87,57,101,60,71,47,32,36,37,40,40,36,72,60,21,76,43,62,48,80,78,75,52,72,69,51,46,53,52,44,48,62,63,42,59,80,31,50,60,37,69,35,59,67,31,73,47,68,71,52,32,47,55,50,48,57,38,53,66,62,56,54,67,60,56,48,61,52,42,51,53,34,28,38,30,47,39,85,69,59,46,45,104,82,63,34,35,51,46,57,40,70,90,79,38,32,37,39,34,20,43,66,29,72,53,86,50,32,36,24,72,23,37,57,37,37,44,53,40,36,48,44,54,37,30,34,50,30,46,40,49,25,32,30,69,62,39,53,34,52,51,49,32,53,51,36,51,52,53,32,53,51,36,50,53,57,54,66,58,84,54,86,72,31,39,44,101,82,71,42,74,21,74,66,37,50,49,37,53,46,53,33,51,51,36,51,50,50,33,48,56,34,45,51,54,35,51,53,48,56,73,69,46,48,82,86,54,26,35,65,51,45,68,26,70,70,45,62,71,25,51,72,56,47,55,23,74,69,18,60,74,38,57,36,43,27,43,12,50,50,49,27,33,48,60,59,25,42,67,59,33,37,63,38,34,45,52,32,40,53,50,43,62,73,75,48,107

Sequence (406 aa):
MSPEQVLQLQRQHGNQFVLSLLKARTGSASAIQRDALEQNTTQAERKKLQIASLASVGVKTADELKAMFKDKAEARLPVDDVVFDSTIAAGVQNGLKHMAVELIANSNLPFNTIISLALNLKPFGGVNGVYRFTLVQRTGTSKPQKQLIIEQAGDKPPAKLNKAGIEAQQKRFDQYELQWGQGFAADDNRALLLKALARMPDPVLERIRGVTFVRREQGGGARNEPGHYDPNTHTIEFFGAAFHETLNTVDAGGASGFDYVVTHEISHAVDYEQYTRLRVKVAELAKQLAEAQKEAKKVDLDDYDLNNKPSDKRKAKDQKVKDFQAEINKARDAFNNMKQSIDVNRGGGHTNNAAYEQAKGNAISKYGGTKPVEGFAEMLSMYILDPKLLKSLRPEAFAYFERTIK

Foldseek 3Di:
DDPVVLVVCCVVPNPVVSVVVVVVVPPDCPPPPDWPPPVVDDLVQLLQAAEVLPQFAADDDPVRLVCLLVDPDAQDDPAPEEAETPLWDPSRVRSVSSVVCCCCPVSVQDASYKWKFQDPCVVRVGARFIKMWHWHWDDDDPDIHIYIYIYRQARDAADQQDPVSLVVLVVVLVVLQEAEDEPCVDDVNVSVLSSLCVLDDPLLSNLLRNAYEYEDEDAAPPVRHQWDQDLLRSYIYGYNVLPDFGRTALHRNHHTSNSLRSLLNSLLSNQASVLSVLNVQLVVLVVQLVVLVVVLPDDDPQQADPVRHGDVVNVVSVVSNVVSVVSSVVSVVVNVVLVVVDPVQQGHDQLPDPQLVVQLRDQNHPQLNPHSRSSSSNLSSCCSRPLPSSCSSRVSNSVVCVVVRD

Nearest PDB structures (foldseek):
  1pwu-assembly1_A  TM=4.786E-01  e=4.837E-05  Bacillus anthracis

Secondary structure (DSSP, 8-state):
--HHHHHHHHHHHHHHHHHHHHHHHHS--------HHHHH--HHHHTT-EE-TT--PPPPPHHHHHHHHH--SPP--SSSEEEE-TTS-HHHHHHHHHHHHHHHHTS-PPSSEEEEEEEE-GGGTS-EEEEEEEEEEE-SSSS-EEEEEEEEEESSPPPPP-HHHHHHHHHHHHTTT-EE-TTTSSHHHHHHHHHHHTTS-HHHHHHTTT-EEEE--SS--TTS-SEEEETTTTEEEE-GGGG---SEESSTT---HHHHHHHHHHHHHHHTHHHHHHHHHHHHHHHHHHHHHHHHH---GGGB-TTSPBPHHHHHHHHHHHHHHHHHHHHHHHHHHHHHH--TTT-STTTT-HHHHHH--S-SSTGGGS-HHHHHHHHHHHHHH-HHHHHHH-HHHHHHHHHHT-

pLDDT: mean 88.09, std 11.16, range [33.22, 98.0]

Radius of gyration: 27.27 Å; Cα contacts (8 Å, |Δi|>4): 641; chains: 1; bounding box: 70×52×93 Å

Mean predicted aligned error: 8.72 Å